Protein AF-0000000076643033 (afdb_homodimer)

Nearest PDB structures (foldseek):
  8wt6-assembly1_D  TM=8.528E-01  e=1.946E-19  Escherichia coli
  8wt9-assembly1_D  TM=8.486E-01  e=3.875E-19  Escherichia coli
  8wt7-assembly1_C  TM=8.448E-01  e=9.045E-19  Escherichia coli
  4db3-assembly1_A  TM=5.879E-01  e=5.369E-02  Vibrio vulnificus
  8wt6-assembly1_D  TM=8.519E-01  e=3.183E-19  Escherichia coli

Secondary structure (DSSP, 8-state):
---SEEEEEEE-SSEEEEEEEETT--EEEEEEEESSHHHHHHHHHHHHHTT--GGGEEEEEE--GGGGHHHHHHHHHTT-EEEEE-HHHHHHHH-------TTHHHHHHHHHHHHTTTT-----PPPHHHHHHHHHHHHHHHHHHHHHHHHHHHHHHHHHTTTS--HHHHHHHHHHHHHHHHHHHHHHHHHHHHHHHHHHHH-HHHHHHTSTT--HHHHHHHHHHTTTTTS-SSHHHHHHHHT-S-----SSS--------S---HHHHHHHHHHHHHHHHH-HHHHHHHHHHHHTT--HHHHHHHHHHHHHHHHHHHHHHTS----HHHHHHHHT-/---SEEEEEEE-SSEEEEEEEETT--EEEEEEEESSHHHHHHHHHHHHHTT--GGGEEEEEE--GGGGHHHHHHHHHTT-EEEEE-HHHHHHHH-------TTHHHHHHHHHHHHTTTT-----PPPHHHHHHHHHHHHHHHHHHHHHHHHHHHHHHHHHTTTS--HHHHHHHHHHHHHHHHHHHHHHHHHHHHHHHHHHHH-HHHHHHTSTT--HHHHHHHHHHTTTTTS-SSHHHHHHHHT-S-----SSS--------S---HHHHHHHHHHHHHHHHH-HHHHHHHHHHHHTT--HHHHHHHHHHHHHHHHHHHHHHTS----HHHHHHHHT-

Sequence (674 aa):
MEASYYVGVDISKQQLDWQVNDAQNTSLTFSQTANTPIGIHKMIRRWKRAKFCLDELVVCFEHTGSYGLLLATILEQSAICYVVVSAAEVQLSLGIRRGKSDPIDARRLAEYLWRFRDRLVPSHLPSKALLELRGWLLWREKLVKMRTALANGLQANTLTSQVAELGEINDQMQSHHDQLTQQLKLVDRKIRRLLRRYNTKEGQYDLLTSIPGIGPIIAGWLLVYTEGFTRFDNAREVACFVGSAPFPKQSGQQRSPNRVSKWRCVRLKTLLLHGVHSAIQYDPELRAYYNRKCAEGKHPQSVRNAVICKLLYRIYAVINRGTPYVNICQYETIKIVMEASYYVGVDISKQQLDWQVNDAQNTSLTFSQTANTPIGIHKMIRRWKRAKFCLDELVVCFEHTGSYGLLLATILEQSAICYVVVSAAEVQLSLGIRRGKSDPIDARRLAEYLWRFRDRLVPSHLPSKALLELRGWLLWREKLVKMRTALANGLQANTLTSQVAELGEINDQMQSHHDQLTQQLKLVDRKIRRLLRRYNTKEGQYDLLTSIPGIGPIIAGWLLVYTEGFTRFDNAREVACFVGSAPFPKQSGQQRSPNRVSKWRCVRLKTLLLHGVHSAIQYDPELRAYYNRKCAEGKHPQSVRNAVICKLLYRIYAVINRGTPYVNICQYETIKIV

Organism: NCBI:txid1194090

InterPro domains:
  IPR002525 Transposase IS110-like, N-terminal [PF01548] (7-156)
  IPR003346 Transposase IS116/IS110/IS902, C-terminal [PF02371] (206-290)
  IPR047650 Transposase IS110-like [NF033542] (6-324)
  IPR047650 Transposase IS110-like [PTHR33055] (3-326)

Structure (mmCIF, N/CA/C/O backbone):
data_AF-0000000076643033-model_v1
#
loop_
_entity.id
_entity.type
_entity.pdbx_description
1 polymer Transposase
#
loop_
_atom_site.group_PDB
_atom_site.id
_atom_site.type_symbol
_atom_site.label_atom_id
_atom_site.label_alt_id
_atom_site.label_comp_id
_atom_site.label_asym_id
_atom_site.label_entity_id
_atom_site.label_seq_id
_atom_site.pdbx_PDB_ins_code
_atom_site.Cartn_x
_atom_site.Cartn_y
_atom_site.Cartn_z
_atom_site.occupancy
_atom_site.B_iso_or_equiv
_atom_site.auth_seq_id
_atom_site.auth_comp_id
_atom_site.auth_asym_id
_atom_site.auth_atom_id
_atom_site.pdbx_PDB_model_num
ATOM 1 N N . MET A 1 1 ? -2.225 -28.891 -28.5 1 70.06 1 MET A N 1
ATOM 2 C CA . MET A 1 1 ? -3.24 -29.578 -27.703 1 70.06 1 MET A CA 1
ATOM 3 C C . MET A 1 1 ? -4.578 -29.609 -28.438 1 70.06 1 MET A C 1
ATOM 5 O O . MET A 1 1 ? -5.23 -28.578 -28.594 1 70.06 1 MET A O 1
ATOM 9 N N . GLU A 1 2 ? -4.844 -30.562 -29.219 1 77.88 2 GLU A N 1
ATOM 10 C CA . GLU A 1 2 ? -6.105 -30.688 -29.938 1 77.88 2 GLU A CA 1
ATOM 11 C C . GLU A 1 2 ? -7.211 -31.234 -29.031 1 77.88 2 GLU A C 1
ATOM 13 O O . GLU A 1 2 ? -7.016 -32.219 -28.328 1 77.88 2 GLU A O 1
ATOM 18 N N . ALA A 1 3 ? -8.234 -30.375 -28.844 1 88.88 3 ALA A N 1
ATOM 19 C CA . ALA A 1 3 ? -9.359 -30.734 -27.984 1 88.88 3 ALA A CA 1
ATOM 20 C C . ALA A 1 3 ? -10.688 -30.453 -28.672 1 88.88 3 ALA A C 1
ATOM 22 O O . ALA A 1 3 ? -10.719 -29.797 -29.719 1 88.88 3 ALA A O 1
ATOM 23 N N . SER A 1 4 ? -11.68 -31.078 -28.156 1 92.75 4 SER A N 1
ATOM 24 C CA . SER A 1 4 ? -13.016 -30.859 -28.703 1 92.75 4 SER A CA 1
ATOM 25 C C . SER A 1 4 ? -13.672 -29.641 -28.062 1 92.75 4 SER A C 1
ATOM 27 O O . SER A 1 4 ? -14.539 -29.016 -28.672 1 92.75 4 SER A O 1
ATOM 29 N N . TYR A 1 5 ? -13.188 -29.359 -26.875 1 95.62 5 TYR A N 1
ATOM 30 C CA . TYR A 1 5 ? -13.789 -28.25 -26.141 1 95.62 5 TYR A CA 1
ATOM 31 C C . TYR A 1 5 ? -12.719 -27.391 -25.484 1 95.62 5 TYR A C 1
ATOM 33 O O . TYR A 1 5 ? -11.789 -27.906 -24.859 1 95.62 5 TYR A O 1
ATOM 41 N N . TYR A 1 6 ? -12.883 -26.109 -25.656 1 96.19 6 TYR A N 1
ATOM 42 C CA . TYR A 1 6 ? -11.977 -25.109 -25.094 1 96.19 6 TYR A CA 1
ATOM 43 C C . TYR A 1 6 ? -12.695 -24.234 -24.078 1 96.19 6 TYR A C 1
ATOM 45 O O . TYR A 1 6 ? -13.617 -23.5 -24.438 1 96.19 6 TYR A O 1
ATOM 53 N N . VAL A 1 7 ? -12.211 -24.297 -22.844 1 96.69 7 VAL A N 1
ATOM 54 C CA . VAL A 1 7 ? -12.906 -23.594 -21.766 1 96.69 7 VAL A CA 1
ATOM 55 C C . VAL A 1 7 ? -12.031 -22.469 -21.234 1 96.69 7 VAL A C 1
ATOM 57 O O . VAL A 1 7 ? -10.875 -22.688 -20.859 1 96.69 7 VAL A O 1
ATOM 60 N N . GLY A 1 8 ? -12.555 -21.297 -21.234 1 95.44 8 GLY A N 1
ATOM 61 C CA . GLY A 1 8 ? -11.938 -20.172 -20.547 1 95.44 8 GLY A CA 1
ATOM 62 C C . GLY A 1 8 ? -12.57 -19.875 -19.203 1 95.44 8 GLY A C 1
ATOM 63 O O . GLY A 1 8 ? -13.797 -19.844 -19.094 1 95.44 8 GLY A O 1
ATOM 64 N N . VAL A 1 9 ? -11.727 -19.703 -18.172 1 95.12 9 VAL A N 1
ATOM 65 C CA . VAL A 1 9 ? -12.25 -19.406 -16.828 1 95.12 9 VAL A CA 1
ATOM 66 C C . VAL A 1 9 ? -11.648 -18.109 -16.312 1 95.12 9 VAL A C 1
ATOM 68 O O . VAL A 1 9 ? -10.422 -17.969 -16.234 1 95.12 9 VAL A O 1
ATOM 71 N N . ASP A 1 10 ? -12.484 -17.203 -15.992 1 91.25 10 ASP A N 1
ATOM 72 C CA . ASP A 1 10 ? -12.086 -16 -15.273 1 91.25 10 ASP A CA 1
ATOM 73 C C . ASP A 1 10 ? -12.281 -16.172 -13.766 1 91.25 10 ASP A C 1
ATOM 75 O O . ASP A 1 10 ? -13.406 -16.359 -13.297 1 91.25 10 ASP A O 1
ATOM 79 N N . ILE A 1 11 ? -11.172 -16.016 -13.039 1 90.44 11 ILE A N 1
ATOM 80 C CA . ILE A 1 11 ? -11.164 -16.406 -11.633 1 90.44 11 ILE A CA 1
ATOM 81 C C . ILE A 1 11 ? -11.258 -15.156 -10.758 1 90.44 11 ILE A C 1
ATOM 83 O O . ILE A 1 11 ? -10.461 -14.227 -10.898 1 90.44 11 ILE A O 1
ATOM 87 N N . SER A 1 12 ? -12.273 -15.125 -9.883 1 86 12 SER A N 1
ATOM 88 C CA . SER A 1 12 ? -12.359 -14.156 -8.797 1 86 12 SER A CA 1
ATOM 89 C C . SER A 1 12 ? -12.375 -14.852 -7.438 1 86 12 SER A C 1
ATOM 91 O O . SER A 1 12 ? -12.406 -16.078 -7.359 1 86 12 SER A O 1
ATOM 93 N N . LYS A 1 13 ? -12.305 -14.078 -6.426 1 82.25 13 LYS A N 1
ATOM 94 C CA . LYS A 1 13 ? -12.258 -14.602 -5.066 1 82.25 13 LYS A CA 1
ATOM 95 C C . LYS A 1 13 ? -13.469 -15.484 -4.777 1 82.25 13 LYS A C 1
ATOM 97 O O . LYS A 1 13 ? -13.336 -16.562 -4.199 1 82.25 13 LYS A O 1
ATOM 102 N N . GLN A 1 14 ? -14.594 -15.094 -5.293 1 86.56 14 GLN A N 1
ATOM 103 C CA . GLN A 1 14 ? -15.812 -15.766 -4.863 1 86.56 14 GLN A CA 1
ATOM 104 C C . GLN A 1 14 ? -16.438 -16.547 -6.012 1 86.56 14 GLN A C 1
ATOM 106 O O . GLN A 1 14 ? -17.266 -17.438 -5.789 1 86.56 14 GLN A O 1
ATOM 111 N N . GLN A 1 15 ? -16.016 -16.172 -7.195 1 91.94 15 GLN A N 1
ATOM 112 C CA . GLN A 1 15 ? -16.75 -16.734 -8.312 1 91.94 15 GLN A CA 1
ATOM 113 C C . GLN A 1 15 ? -15.828 -17.047 -9.484 1 91.94 15 GLN A C 1
ATOM 115 O O . GLN A 1 15 ? -14.797 -16.391 -9.656 1 91.94 15 GLN A O 1
ATOM 120 N N . LEU A 1 16 ? -16.266 -18.047 -10.258 1 94.12 16 LEU A N 1
ATOM 121 C CA . LEU A 1 16 ? -15.633 -18.406 -11.523 1 94.12 16 LEU A CA 1
ATOM 122 C C . LEU A 1 16 ? -16.594 -18.172 -12.688 1 94.12 16 LEU A C 1
ATOM 124 O O . LEU A 1 16 ? -17.703 -18.703 -12.703 1 94.12 16 LEU A O 1
ATOM 128 N N . ASP A 1 17 ? -16.188 -17.328 -13.578 1 94.44 17 ASP A N 1
ATOM 129 C CA . ASP A 1 17 ? -16.891 -17.203 -14.852 1 94.44 17 ASP A CA 1
ATOM 130 C C . ASP A 1 17 ? -16.25 -18.078 -15.93 1 94.44 17 ASP A C 1
ATOM 132 O O . ASP A 1 17 ? -15.047 -17.969 -16.188 1 94.44 17 ASP A O 1
ATOM 136 N N . TRP A 1 18 ? -17.031 -18.969 -16.531 1 95.88 18 TRP A N 1
ATOM 137 C CA . TRP A 1 18 ? -16.406 -19.875 -17.484 1 95.88 18 TRP A CA 1
ATOM 138 C C . TRP A 1 18 ? -17.219 -19.953 -18.781 1 95.88 18 TRP A C 1
ATOM 140 O O . TRP A 1 18 ? -18.438 -19.844 -18.766 1 95.88 18 TRP A O 1
ATOM 150 N N . GLN A 1 19 ? -16.469 -19.984 -19.875 1 95.94 19 GLN A N 1
ATOM 151 C CA . GLN A 1 19 ? -16.984 -20.109 -21.25 1 95.94 19 GLN A CA 1
ATOM 152 C C . GLN A 1 19 ? -16.469 -21.375 -21.922 1 95.94 19 GLN A C 1
ATOM 154 O O . GLN A 1 19 ? -15.289 -21.719 -21.797 1 95.94 19 GLN A O 1
ATOM 159 N N . VAL A 1 20 ? -17.406 -22.141 -22.609 1 96.06 20 VAL A N 1
ATOM 160 C CA . VAL A 1 20 ? -17.016 -23.312 -23.359 1 96.06 20 VAL A CA 1
ATOM 161 C C . VAL A 1 20 ? -17.203 -23.062 -24.859 1 96.06 20 VAL A C 1
ATOM 163 O O . VAL A 1 20 ? -18.281 -22.672 -25.312 1 96.06 20 VAL A O 1
ATOM 166 N N . ASN A 1 21 ? -16.156 -23.25 -25.531 1 95.69 21 ASN A N 1
ATOM 167 C CA . ASN A 1 21 ? -16.188 -23.219 -26.984 1 95.69 21 ASN A CA 1
ATOM 168 C C . ASN A 1 21 ? -15.93 -24.594 -27.594 1 95.69 21 ASN A C 1
ATOM 170 O O . ASN A 1 21 ? -15.25 -25.422 -26.984 1 95.69 21 ASN A O 1
ATOM 174 N N . ASP A 1 22 ? -16.469 -24.797 -28.797 1 94.88 22 ASP A N 1
ATOM 175 C CA . ASP A 1 22 ? -16.219 -26.062 -29.469 1 94.88 22 ASP A CA 1
ATOM 176 C C . ASP A 1 22 ? -14.969 -26 -30.328 1 94.88 22 ASP A C 1
ATOM 178 O O . ASP A 1 22 ? -14.203 -25.031 -30.25 1 94.88 22 ASP A O 1
ATOM 182 N N . ALA A 1 23 ? -14.703 -27.047 -31.062 1 93.81 23 ALA A N 1
ATOM 183 C CA . ALA A 1 23 ? -13.484 -27.203 -31.859 1 93.81 23 ALA A CA 1
ATOM 184 C C . ALA A 1 23 ? -13.414 -26.156 -32.969 1 93.81 23 ALA A C 1
ATOM 186 O O . ALA A 1 23 ? -12.344 -25.875 -33.5 1 93.81 23 ALA A O 1
ATOM 187 N N . GLN A 1 24 ? -14.562 -25.578 -33.312 1 93.81 24 GLN A N 1
ATOM 188 C CA . GLN A 1 24 ? -14.609 -24.531 -34.344 1 93.81 24 GLN A CA 1
ATOM 189 C C . GLN A 1 24 ? -14.648 -23.141 -33.688 1 93.81 24 GLN A C 1
ATOM 191 O O . GLN A 1 24 ? -14.844 -22.141 -34.375 1 93.81 24 GLN A O 1
ATOM 196 N N . ASN A 1 25 ? -14.508 -23.094 -32.375 1 93.12 25 ASN A N 1
ATOM 197 C CA . ASN A 1 25 ? -14.492 -21.875 -31.594 1 93.12 25 ASN A CA 1
ATOM 198 C C . ASN A 1 25 ? -15.883 -21.25 -31.5 1 93.12 25 ASN A C 1
ATOM 200 O O . ASN A 1 25 ? -16.016 -20.047 -31.328 1 93.12 25 ASN A O 1
ATOM 204 N N . THR A 1 26 ? -16.875 -22.031 -31.688 1 94.5 26 THR A N 1
ATOM 205 C CA . THR A 1 26 ? -18.25 -21.562 -31.484 1 94.5 26 THR A CA 1
ATOM 206 C C . THR A 1 26 ? -18.609 -21.594 -30.016 1 94.5 26 THR A C 1
ATOM 208 O O . THR A 1 26 ? -18.359 -22.594 -29.328 1 94.5 26 THR A O 1
ATOM 211 N N . SER A 1 27 ? -19.188 -20.531 -29.609 1 93.25 27 SER A N 1
ATOM 212 C CA . SER A 1 27 ? -19.594 -20.438 -28.203 1 93.25 27 SER A CA 1
ATOM 213 C C . SER A 1 27 ? -20.734 -21.406 -27.891 1 93.25 27 SER A C 1
ATOM 215 O O . SER A 1 27 ? -21.797 -21.328 -28.531 1 93.25 27 SER A O 1
ATOM 217 N N . LEU A 1 28 ? -20.562 -22.266 -26.953 1 92.31 28 LEU A N 1
ATOM 218 C CA . LEU A 1 28 ? -21.578 -23.25 -26.609 1 92.31 28 LEU A CA 1
ATOM 219 C C . LEU A 1 28 ? -22.344 -22.812 -25.359 1 92.31 28 LEU A C 1
ATOM 221 O O . LEU A 1 28 ? -23.578 -22.859 -25.344 1 92.31 28 LEU A O 1
ATOM 225 N N . THR A 1 29 ? -21.578 -22.469 -24.328 1 92.06 29 THR A N 1
ATOM 226 C CA . THR A 1 29 ? -22.25 -22.125 -23.078 1 92.06 29 THR A CA 1
ATOM 227 C C . THR A 1 29 ? -21.391 -21.188 -22.234 1 92.06 29 THR A C 1
ATOM 229 O O . THR A 1 29 ? -20.156 -21.219 -22.328 1 92.06 29 THR A O 1
ATOM 232 N N . PHE A 1 30 ? -22.078 -20.344 -21.578 1 92.88 30 PHE A N 1
ATOM 233 C CA . PHE A 1 30 ? -21.484 -19.438 -20.578 1 92.88 30 PHE A CA 1
ATOM 234 C C . PHE A 1 30 ? -22.219 -19.562 -19.25 1 92.88 30 PHE A C 1
ATOM 236 O O . PHE A 1 30 ? -23.438 -19.656 -19.203 1 92.88 30 PHE A O 1
ATOM 243 N N . SER A 1 31 ? -21.406 -19.672 -18.172 1 94.19 31 SER A N 1
ATOM 244 C CA . SER A 1 31 ? -22.031 -19.766 -16.859 1 94.19 31 SER A CA 1
ATOM 245 C C . SER A 1 31 ? -21.078 -19.297 -15.758 1 94.19 31 SER A C 1
ATOM 247 O O . SER A 1 31 ? -19.938 -18.922 -16.031 1 94.19 31 SER A O 1
ATOM 249 N N . GLN A 1 32 ? -21.641 -19.234 -14.586 1 95.06 32 GLN A N 1
ATOM 250 C CA . GLN A 1 32 ? -20.906 -18.828 -13.391 1 95.06 32 GLN A CA 1
ATOM 251 C C . GLN A 1 32 ? -21.062 -19.859 -12.281 1 95.06 32 GLN A C 1
ATOM 253 O O . GLN A 1 32 ? -22.094 -20.516 -12.164 1 95.06 32 GLN A O 1
ATOM 258 N N . THR A 1 33 ? -20.016 -20.078 -11.586 1 95.31 33 THR A N 1
ATOM 259 C CA . THR A 1 33 ? -20.047 -20.969 -10.43 1 95.31 33 THR A CA 1
ATOM 260 C C . THR A 1 33 ? -19.25 -20.375 -9.266 1 95.31 33 THR A C 1
ATOM 262 O O . THR A 1 33 ? -18.391 -19.531 -9.469 1 95.31 33 THR A O 1
ATOM 265 N N . ALA A 1 34 ? -19.609 -20.859 -8.039 1 93.94 34 ALA A N 1
ATOM 266 C CA . ALA A 1 34 ? -18.875 -20.406 -6.855 1 93.94 34 ALA A CA 1
ATOM 267 C C . ALA A 1 34 ? -17.453 -20.953 -6.848 1 93.94 34 ALA A C 1
ATOM 269 O O . ALA A 1 34 ? -17.219 -22.109 -7.211 1 93.94 34 ALA A O 1
ATOM 270 N N . ASN A 1 35 ? -16.484 -20.172 -6.48 1 91.25 35 ASN A N 1
ATOM 271 C CA . ASN A 1 35 ? -15.102 -20.609 -6.336 1 91.25 35 ASN A CA 1
ATOM 272 C C . ASN A 1 35 ? -14.875 -21.359 -5.023 1 91.25 35 ASN A C 1
ATOM 274 O O . ASN A 1 35 ? -14.148 -20.891 -4.152 1 91.25 35 ASN A O 1
ATOM 278 N N . THR A 1 36 ? -15.508 -22.438 -4.918 1 89.56 36 THR A N 1
ATOM 279 C CA . THR A 1 36 ? -15.453 -23.406 -3.818 1 89.56 36 THR A CA 1
ATOM 280 C C . THR A 1 36 ? -15.375 -24.828 -4.352 1 89.56 36 THR A C 1
ATOM 282 O O . THR A 1 36 ? -15.656 -25.078 -5.527 1 89.56 36 THR A O 1
ATOM 285 N N . PRO A 1 37 ? -14.914 -25.734 -3.467 1 89.94 37 PRO A N 1
ATOM 286 C CA . PRO A 1 37 ? -14.875 -27.125 -3.945 1 89.94 37 PRO A CA 1
ATOM 287 C C . PRO A 1 37 ? -16.219 -27.609 -4.488 1 89.94 37 PRO A C 1
ATOM 289 O O . PRO A 1 37 ? -16.266 -28.203 -5.566 1 89.94 37 PRO A O 1
ATOM 292 N N . ILE A 1 38 ? -17.219 -27.234 -3.791 1 92.88 38 ILE A N 1
ATOM 293 C CA . ILE A 1 38 ? -18.562 -27.641 -4.199 1 92.88 38 ILE A CA 1
ATOM 294 C C . ILE A 1 38 ? -18.922 -26.984 -5.531 1 92.88 38 ILE A C 1
ATOM 296 O O . ILE A 1 38 ? -19.438 -27.641 -6.434 1 92.88 38 ILE A O 1
ATOM 300 N N . GLY A 1 39 ? -18.594 -25.766 -5.598 1 94.56 39 GLY A N 1
ATOM 301 C CA . GLY A 1 39 ? -18.891 -25.047 -6.82 1 94.56 39 GLY A CA 1
ATOM 302 C C . GLY A 1 39 ? -18.141 -25.562 -8.031 1 94.56 39 GLY A C 1
ATOM 303 O O . GLY A 1 39 ? -18.719 -25.703 -9.109 1 94.56 39 GLY A O 1
ATOM 304 N N . ILE A 1 40 ? -16.953 -25.906 -7.906 1 94.94 40 ILE A N 1
ATOM 305 C CA . ILE A 1 40 ? -16.109 -26.375 -9.008 1 94.94 40 ILE A CA 1
ATOM 306 C C . ILE A 1 40 ? -16.562 -27.766 -9.438 1 94.94 40 ILE A C 1
ATOM 308 O O . ILE A 1 40 ? -16.641 -28.062 -10.633 1 94.94 40 ILE A O 1
ATOM 312 N N . HIS A 1 41 ? -16.875 -28.578 -8.477 1 95.31 41 HIS A N 1
ATOM 313 C CA . HIS A 1 41 ? -17.406 -29.891 -8.812 1 95.31 41 HIS A CA 1
ATOM 314 C C . HIS A 1 41 ? -18.734 -29.781 -9.555 1 95.31 41 HIS A C 1
ATOM 316 O O . HIS A 1 41 ? -19.016 -30.578 -10.453 1 95.31 41 HIS A O 1
ATOM 322 N N . LYS A 1 42 ? -19.484 -28.797 -9.133 1 95.81 42 LYS A N 1
ATOM 323 C CA . LYS A 1 42 ? -20.734 -28.547 -9.844 1 95.81 42 LYS A CA 1
ATOM 324 C C . LYS A 1 42 ? -20.484 -28.141 -11.289 1 95.81 42 LYS A C 1
ATOM 326 O O . LYS A 1 42 ? -21.203 -28.578 -12.195 1 95.81 42 LYS A O 1
ATOM 331 N N . MET A 1 43 ? -19.547 -27.344 -11.484 1 96.19 43 MET A N 1
ATOM 332 C CA . MET A 1 43 ? -19.156 -26.922 -12.82 1 96.19 43 MET A CA 1
ATOM 333 C C . MET A 1 43 ? -18.766 -28.125 -13.68 1 96.19 43 MET A C 1
ATOM 335 O O . MET A 1 43 ? -19.234 -28.266 -14.812 1 96.19 43 MET A O 1
ATOM 339 N N . ILE A 1 44 ? -18 -29.031 -13.164 1 95.88 44 ILE A N 1
ATOM 340 C CA . ILE A 1 44 ? -17.531 -30.203 -13.883 1 95.88 44 ILE A CA 1
ATOM 341 C C . ILE A 1 44 ? -18.719 -31.125 -14.164 1 95.88 44 ILE A C 1
ATOM 343 O O . ILE A 1 44 ? -18.812 -31.703 -15.258 1 95.88 44 ILE A O 1
ATOM 347 N N . ARG A 1 45 ? -19.609 -31.203 -13.203 1 95.31 45 ARG A N 1
ATOM 348 C CA . ARG A 1 45 ? -20.797 -32.031 -13.398 1 95.31 45 ARG A CA 1
ATOM 349 C C . ARG A 1 45 ? -21.656 -31.469 -14.539 1 95.31 45 ARG A C 1
ATOM 351 O O . ARG A 1 45 ? -22.25 -32.25 -15.297 1 95.31 45 ARG A O 1
ATOM 358 N N . ARG A 1 46 ? -21.688 -30.219 -14.594 1 95.19 46 ARG A N 1
ATOM 359 C CA . ARG A 1 46 ? -22.438 -29.578 -15.664 1 95.19 46 ARG A CA 1
ATOM 360 C C . ARG A 1 46 ? -21.828 -29.906 -17.031 1 95.19 46 ARG A C 1
ATOM 362 O O . ARG A 1 46 ? -22.562 -30.109 -18 1 95.19 46 ARG A O 1
ATOM 369 N N . TRP A 1 47 ? -20.578 -29.969 -17.078 1 94.69 47 TRP A N 1
ATOM 370 C CA . TRP A 1 47 ? -19.906 -30.344 -18.328 1 94.69 47 TRP A CA 1
ATOM 371 C C . TRP A 1 47 ? -20.203 -31.781 -18.703 1 94.69 47 TRP A C 1
ATOM 373 O O . TRP A 1 47 ? -20.484 -32.094 -19.859 1 94.69 47 TRP A O 1
ATOM 383 N N . LYS A 1 48 ? -20.234 -32.625 -17.719 1 93.5 48 LYS A N 1
ATOM 384 C CA . LYS A 1 48 ? -20.562 -34.031 -17.953 1 93.5 48 LYS A CA 1
ATOM 385 C C . LYS A 1 48 ? -22 -34.188 -18.453 1 93.5 48 LYS A C 1
ATOM 387 O O . LYS A 1 48 ? -22.266 -34.938 -19.375 1 93.5 48 LYS A O 1
ATOM 392 N N . ARG A 1 49 ? -22.844 -33.438 -17.844 1 92.94 49 ARG A N 1
ATOM 393 C CA . ARG A 1 49 ? -24.266 -33.5 -18.203 1 92.94 49 ARG A CA 1
ATOM 394 C C . ARG A 1 49 ? -24.484 -33 -19.641 1 92.94 49 ARG A C 1
ATOM 396 O O . ARG A 1 49 ? -25.359 -33.5 -20.344 1 92.94 49 ARG A O 1
ATOM 403 N N . ALA A 1 50 ? -23.703 -32.062 -20.016 1 93.06 50 ALA A N 1
ATOM 404 C CA . ALA A 1 50 ? -23.797 -31.531 -21.375 1 93.06 50 ALA A CA 1
ATOM 405 C C . ALA A 1 50 ? -23.109 -32.438 -22.375 1 93.06 50 ALA A C 1
ATOM 407 O O . ALA A 1 50 ? -23 -32.125 -23.547 1 93.06 50 ALA A O 1
ATOM 408 N N . LYS A 1 51 ? -22.516 -33.562 -21.875 1 91.31 51 LYS A N 1
ATOM 409 C CA . LYS A 1 51 ? -21.906 -34.625 -22.672 1 91.31 51 LYS A CA 1
ATOM 410 C C . LYS A 1 51 ? -20.562 -34.188 -23.266 1 91.31 51 LYS A C 1
ATOM 412 O O . LYS A 1 51 ? -20.219 -34.562 -24.391 1 91.31 51 LYS A O 1
ATOM 417 N N . PHE A 1 52 ? -19.984 -33.25 -22.562 1 90.94 52 PHE A N 1
ATOM 418 C CA . PHE A 1 52 ? -18.609 -32.938 -22.922 1 90.94 52 PHE A CA 1
ATOM 419 C C . PHE A 1 52 ? -17.656 -34 -22.422 1 90.94 52 PHE A C 1
ATOM 421 O O . PHE A 1 52 ? -17.641 -34.344 -21.234 1 90.94 52 PHE A O 1
ATOM 428 N N . CYS A 1 53 ? -16.938 -34.625 -23.297 1 90.44 53 CYS A N 1
ATOM 429 C CA . CYS A 1 53 ? -15.914 -35.562 -22.859 1 90.44 53 CYS A CA 1
ATOM 430 C C . CYS A 1 53 ? -14.805 -34.844 -22.094 1 90.44 53 CYS A C 1
ATOM 432 O O . CYS A 1 53 ? -14.086 -34.031 -22.656 1 90.44 53 CYS A O 1
ATOM 434 N N . LEU A 1 54 ? -14.578 -35.188 -20.875 1 91.69 54 LEU A N 1
ATOM 435 C CA . LEU A 1 54 ? -13.633 -34.5 -20.016 1 91.69 54 LEU A CA 1
ATOM 436 C C . LEU A 1 54 ? -12.203 -34.656 -20.531 1 91.69 54 LEU A C 1
ATOM 438 O O . LEU A 1 54 ? -11.375 -33.75 -20.344 1 91.69 54 LEU A O 1
ATOM 442 N N . ASP A 1 55 ? -12.023 -35.75 -21.234 1 91.19 55 ASP A N 1
ATOM 443 C CA . ASP A 1 55 ? -10.695 -36 -21.766 1 91.19 55 ASP A CA 1
ATOM 444 C C . ASP A 1 55 ? -10.398 -35.156 -22.984 1 91.19 55 ASP A C 1
ATOM 446 O O . ASP A 1 55 ? -9.242 -35 -23.391 1 91.19 55 ASP A O 1
ATOM 450 N N . GLU A 1 56 ? -11.445 -34.562 -23.5 1 93.5 56 GLU A N 1
ATOM 451 C CA . GLU A 1 56 ? -11.297 -33.719 -24.688 1 93.5 56 GLU A CA 1
ATOM 452 C C . GLU A 1 56 ? -11.508 -32.25 -24.359 1 93.5 56 GLU A C 1
ATOM 454 O O . GLU A 1 56 ? -11.773 -31.438 -25.25 1 93.5 56 GLU A O 1
ATOM 459 N N . LEU A 1 57 ? -11.422 -31.984 -23.078 1 94.38 57 LEU A N 1
ATOM 460 C CA . LEU A 1 57 ? -11.586 -30.625 -22.594 1 94.38 57 LEU A CA 1
ATOM 461 C C . LEU A 1 57 ? -10.25 -30.031 -22.156 1 94.38 57 LEU A C 1
ATOM 463 O O . LEU A 1 57 ? -9.453 -30.719 -21.5 1 94.38 57 LEU A O 1
ATOM 467 N N . VAL A 1 58 ? -10.039 -28.781 -22.531 1 95.94 58 VAL A N 1
ATOM 468 C CA . VAL A 1 58 ? -8.891 -28.047 -22.016 1 95.94 58 VAL A CA 1
ATOM 469 C C . VAL A 1 58 ? -9.359 -26.734 -21.391 1 95.94 58 VAL A C 1
ATOM 471 O O . VAL A 1 58 ? -10.148 -26 -22 1 95.94 58 VAL A O 1
ATOM 474 N N . VAL A 1 59 ? -8.898 -26.516 -20.203 1 96.31 59 VAL A N 1
ATOM 475 C CA . VAL A 1 59 ? -9.312 -25.344 -19.453 1 96.31 59 VAL A CA 1
ATOM 476 C C . VAL A 1 59 ? -8.156 -24.344 -19.375 1 96.31 59 VAL A C 1
ATOM 478 O O . VAL A 1 59 ? -7.004 -24.734 -19.188 1 96.31 59 VAL A O 1
ATOM 481 N N . CYS A 1 60 ? -8.508 -23.078 -19.578 1 93.81 60 CYS A N 1
ATOM 482 C CA . CYS A 1 60 ? -7.5 -22.031 -19.5 1 93.81 60 CYS A CA 1
ATOM 483 C C . CYS A 1 60 ? -7.914 -20.953 -18.5 1 93.81 60 CYS A C 1
ATOM 485 O O . CYS A 1 60 ? -9.07 -20.547 -18.469 1 93.81 60 CYS A O 1
ATOM 487 N N . PHE A 1 61 ? -7 -20.578 -17.609 1 91.06 61 PHE A N 1
ATOM 488 C CA . PHE A 1 61 ? -7.258 -19.453 -16.719 1 91.06 61 PHE A CA 1
ATOM 489 C C . PHE A 1 61 ? -5.965 -18.703 -16.406 1 91.06 61 PHE A C 1
ATOM 491 O O . PHE A 1 61 ? -4.871 -19.234 -16.625 1 91.06 61 PHE A O 1
ATOM 498 N N . GLU A 1 62 ? -6.184 -17.484 -15.945 1 83.31 62 GLU A N 1
ATOM 499 C CA . GLU A 1 62 ? -5.043 -16.609 -15.68 1 83.31 62 GLU A CA 1
ATOM 500 C C . GLU A 1 62 ? -4.441 -16.891 -14.305 1 83.31 62 GLU A C 1
ATOM 502 O O . GLU A 1 62 ? -5.145 -17.328 -13.391 1 83.31 62 GLU A O 1
ATOM 507 N N . HIS A 1 63 ? -3.195 -16.625 -14.352 1 74.31 63 HIS A N 1
ATOM 508 C CA . HIS A 1 63 ? -2.516 -16.719 -13.062 1 74.31 63 HIS A CA 1
ATOM 509 C C . HIS A 1 63 ? -3.021 -15.664 -12.094 1 74.31 63 HIS A C 1
ATOM 511 O O . HIS A 1 63 ? -2.805 -14.469 -12.312 1 74.31 63 HIS A O 1
ATOM 517 N N . THR A 1 64 ? -3.885 -15.969 -11.25 1 63.97 64 THR A N 1
ATOM 518 C CA . THR A 1 64 ? -4.457 -15.016 -10.305 1 63.97 64 THR A CA 1
ATOM 519 C C . THR A 1 64 ? -3.973 -15.297 -8.891 1 63.97 64 THR A C 1
ATOM 521 O O . THR A 1 64 ? -4.699 -15.062 -7.922 1 63.97 64 THR A O 1
ATOM 524 N N . GLY A 1 65 ? -2.834 -15.789 -8.773 1 66.44 65 GLY A N 1
ATOM 525 C CA . GLY A 1 65 ? -2.32 -16.031 -7.438 1 66.44 65 GLY A CA 1
ATOM 526 C C . GLY A 1 65 ? -2.975 -17.219 -6.754 1 66.44 65 GLY A C 1
ATOM 527 O O . GLY A 1 65 ? -3.051 -18.312 -7.324 1 66.44 65 GLY A O 1
ATOM 528 N N . SER A 1 66 ? -3.578 -17.031 -5.473 1 72.31 66 SER A N 1
ATOM 529 C CA . SER A 1 66 ? -4.074 -18.094 -4.617 1 72.31 66 SER A CA 1
ATOM 530 C C . SER A 1 66 ? -5.465 -18.562 -5.051 1 72.31 66 SER A C 1
ATOM 532 O O . SER A 1 66 ? -5.871 -19.688 -4.766 1 72.31 66 SER A O 1
ATOM 534 N N . TYR A 1 67 ? -6.117 -17.859 -5.891 1 77.25 67 TYR A N 1
ATOM 535 C CA . TYR A 1 67 ? -7.52 -18.141 -6.172 1 77.25 67 TYR A CA 1
ATOM 536 C C . TYR A 1 67 ? -7.645 -19.234 -7.238 1 77.25 67 TYR A C 1
ATOM 538 O O . TYR A 1 67 ? -8.688 -19.875 -7.352 1 77.25 67 TYR A O 1
ATOM 546 N N . GLY A 1 68 ? -6.566 -19.422 -7.984 1 85.06 68 GLY A N 1
ATOM 547 C CA . GLY A 1 68 ? -6.625 -20.391 -9.062 1 85.06 68 GLY A CA 1
ATOM 548 C C . GLY A 1 68 ? -6.113 -21.766 -8.656 1 85.06 68 GLY A C 1
ATOM 549 O O . GLY A 1 68 ? -6.324 -22.75 -9.367 1 85.06 68 GLY A O 1
ATOM 550 N N . LEU A 1 69 ? -5.527 -21.812 -7.547 1 83.38 69 LEU A N 1
ATOM 551 C CA . LEU A 1 69 ? -4.902 -23.062 -7.109 1 83.38 69 LEU A CA 1
ATOM 552 C C . LEU A 1 69 ? -5.953 -24.125 -6.836 1 83.38 69 LEU A C 1
ATOM 554 O O . LEU A 1 69 ? -5.75 -25.297 -7.168 1 83.38 69 LEU A O 1
ATOM 558 N N . LEU A 1 70 ? -7.043 -23.719 -6.258 1 86.38 70 LEU A N 1
ATOM 559 C CA . LEU A 1 70 ? -8.117 -24.656 -5.984 1 86.38 70 LEU A CA 1
ATOM 560 C C . LEU A 1 70 ? -8.672 -25.25 -7.281 1 86.38 70 LEU A C 1
ATOM 562 O O . LEU A 1 70 ? -8.859 -26.453 -7.387 1 86.38 70 LEU A O 1
ATOM 566 N N . LEU A 1 71 ? -8.859 -24.406 -8.203 1 91.56 71 LEU A N 1
ATOM 567 C CA . LEU A 1 71 ? -9.344 -24.844 -9.5 1 91.56 71 LEU A CA 1
ATOM 568 C C . LEU A 1 71 ? -8.359 -25.812 -10.148 1 91.56 71 LEU A C 1
ATOM 570 O O . LEU A 1 71 ? -8.742 -26.891 -10.602 1 91.56 71 LEU A O 1
ATOM 574 N N . ALA A 1 72 ? -7.133 -25.5 -10.117 1 90.12 72 ALA A N 1
ATOM 575 C CA . ALA A 1 72 ? -6.09 -26.344 -10.695 1 90.12 72 ALA A CA 1
ATOM 576 C C . ALA A 1 72 ? -6.066 -27.719 -10.023 1 90.12 72 ALA A C 1
ATOM 578 O O . ALA A 1 72 ? -5.957 -28.734 -10.703 1 90.12 72 ALA A O 1
ATOM 579 N N . THR A 1 73 ? -6.191 -27.688 -8.773 1 87.94 73 THR A N 1
ATOM 580 C CA . THR A 1 73 ? -6.148 -28.922 -8 1 87.94 73 THR A CA 1
ATOM 581 C C . THR A 1 73 ? -7.312 -29.844 -8.375 1 87.94 73 THR A C 1
ATOM 583 O O . THR A 1 73 ? -7.113 -31.031 -8.641 1 87.94 73 THR A O 1
ATOM 586 N N . ILE A 1 74 ? -8.461 -29.281 -8.422 1 90.94 74 ILE A N 1
ATOM 587 C CA . ILE A 1 74 ? -9.648 -30.078 -8.703 1 90.94 74 ILE A CA 1
ATOM 588 C C . ILE A 1 74 ? -9.617 -30.547 -10.156 1 90.94 74 ILE A C 1
ATOM 590 O O . ILE A 1 74 ? -10 -31.688 -10.445 1 90.94 74 ILE A O 1
ATOM 594 N N . LEU A 1 75 ? -9.133 -29.75 -11.023 1 94.31 75 LEU A N 1
ATOM 595 C CA . LEU A 1 75 ? -9 -30.156 -12.414 1 94.31 75 LEU A CA 1
ATOM 596 C C . LEU A 1 75 ? -8.016 -31.312 -12.547 1 94.31 75 LEU A C 1
ATOM 598 O O . LEU A 1 75 ? -8.281 -32.281 -13.273 1 94.31 75 LEU A O 1
ATOM 602 N N . GLU A 1 76 ? -6.945 -31.219 -11.859 1 90.25 76 GLU A N 1
ATOM 603 C CA . GLU A 1 76 ? -5.949 -32.281 -11.898 1 90.25 76 GLU A CA 1
ATOM 604 C C . GLU A 1 76 ? -6.504 -33.594 -11.312 1 90.25 76 GLU A C 1
ATOM 606 O O . GLU A 1 76 ? -6.293 -34.656 -11.875 1 90.25 76 GLU A O 1
ATOM 611 N N . GLN A 1 77 ? -7.195 -33.469 -10.25 1 89.56 77 GLN A N 1
ATOM 612 C CA . GLN A 1 77 ? -7.812 -34.625 -9.617 1 89.56 77 GLN A CA 1
ATOM 613 C C . GLN A 1 77 ? -8.852 -35.25 -10.531 1 89.56 77 GLN A C 1
ATOM 615 O O . GLN A 1 77 ? -9.094 -36.469 -10.461 1 89.56 77 GLN A O 1
ATOM 620 N N . SER A 1 78 ? -9.406 -34.438 -11.336 1 93.31 78 SER A N 1
ATOM 621 C CA . SER A 1 78 ? -10.43 -34.906 -12.258 1 93.31 78 SER A CA 1
ATOM 622 C C . SER A 1 78 ? -9.828 -35.281 -13.609 1 93.31 78 SER A C 1
ATOM 624 O O . SER A 1 78 ? -10.555 -35.531 -14.57 1 93.31 78 SER A O 1
ATOM 626 N N . ALA A 1 79 ? -8.547 -35.188 -13.703 1 93.38 79 ALA A N 1
ATOM 627 C CA . ALA A 1 79 ? -7.793 -35.531 -14.906 1 93.38 79 ALA A CA 1
ATOM 628 C C . ALA A 1 79 ? -8.195 -34.656 -16.078 1 93.38 79 ALA A C 1
ATOM 630 O O . ALA A 1 79 ? -8.336 -35.156 -17.203 1 93.38 79 ALA A O 1
ATOM 631 N N . ILE A 1 80 ? -8.547 -33.469 -15.805 1 95.25 80 ILE A N 1
ATOM 632 C CA . ILE A 1 80 ? -8.875 -32.5 -16.844 1 95.25 80 ILE A CA 1
ATOM 633 C C . ILE A 1 80 ? -7.648 -31.656 -17.156 1 95.25 80 ILE A C 1
ATOM 635 O O . ILE A 1 80 ? -7.02 -31.109 -16.234 1 95.25 80 ILE A O 1
ATOM 639 N N . CYS A 1 81 ? -7.383 -31.547 -18.391 1 94.75 81 CYS A N 1
ATOM 640 C CA . CYS A 1 81 ? -6.234 -30.75 -18.828 1 94.75 81 CYS A CA 1
ATOM 641 C C . CYS A 1 81 ? -6.496 -29.266 -18.641 1 94.75 81 CYS A C 1
ATOM 643 O O . CYS A 1 81 ? -7.598 -28.781 -18.906 1 94.75 81 CYS A O 1
ATOM 645 N N . TYR A 1 82 ? -5.461 -28.562 -18.109 1 94.38 82 TYR A N 1
ATOM 646 C CA . TYR A 1 82 ? -5.609 -27.125 -17.969 1 94.38 82 TYR A CA 1
ATOM 647 C C . TYR A 1 82 ? -4.297 -26.406 -18.25 1 94.38 82 TYR A C 1
ATOM 649 O O . TYR A 1 82 ? -3.229 -27.031 -18.266 1 94.38 82 TYR A O 1
ATOM 657 N N . VAL A 1 83 ? -4.465 -25.078 -18.594 1 90.38 83 VAL A N 1
ATOM 658 C CA . VAL A 1 83 ? -3.332 -24.219 -18.875 1 90.38 83 VAL A CA 1
ATOM 659 C C . VAL A 1 83 ? -3.492 -22.891 -18.109 1 90.38 83 VAL A C 1
ATOM 661 O O . VAL A 1 83 ? -4.566 -22.297 -18.125 1 90.38 83 VAL A O 1
ATOM 664 N N . VAL A 1 84 ? -2.414 -22.594 -17.422 1 87 84 VAL A N 1
ATOM 665 C CA . VAL A 1 84 ? -2.396 -21.312 -16.719 1 87 84 VAL A CA 1
ATOM 666 C C . VAL A 1 84 ? -1.569 -20.297 -17.5 1 87 84 VAL A C 1
ATOM 668 O O . VAL A 1 84 ? -0.418 -20.562 -17.844 1 87 84 VAL A O 1
ATOM 671 N N . VAL A 1 85 ? -2.234 -19.172 -17.781 1 80.19 85 VAL A N 1
ATOM 672 C CA . VAL A 1 85 ? -1.553 -18.188 -18.625 1 80.19 85 VAL A CA 1
ATOM 673 C C . VAL A 1 85 ? -1.439 -16.859 -17.891 1 80.19 85 VAL A C 1
ATOM 675 O O . VAL A 1 85 ? -2.178 -16.609 -16.938 1 80.19 85 VAL A O 1
ATOM 678 N N . SER A 1 86 ? -0.428 -16.078 -18.297 1 72.94 86 SER A N 1
ATOM 679 C CA . SER A 1 86 ? -0.293 -14.734 -17.719 1 72.94 86 SER A CA 1
ATOM 680 C C . SER A 1 86 ? -1.257 -13.758 -18.391 1 72.94 86 SER A C 1
ATOM 682 O O . SER A 1 86 ? -1.542 -13.867 -19.578 1 72.94 86 SER A O 1
ATOM 684 N N . ALA A 1 87 ? -1.763 -12.852 -17.578 1 68.38 87 ALA A N 1
ATOM 685 C CA . ALA A 1 87 ? -2.672 -11.844 -18.109 1 68.38 87 ALA A CA 1
ATOM 686 C C . ALA A 1 87 ? -2.02 -11.07 -19.25 1 68.38 87 ALA A C 1
ATOM 688 O O . ALA A 1 87 ? -2.672 -10.758 -20.25 1 68.38 87 ALA A O 1
ATOM 689 N N . ALA A 1 88 ? -0.779 -10.781 -19.141 1 63.38 88 ALA A N 1
ATOM 690 C CA . ALA A 1 88 ? -0.045 -10.023 -20.141 1 63.38 88 ALA A CA 1
ATOM 691 C C . ALA A 1 88 ? -0.018 -10.766 -21.484 1 63.38 88 ALA A C 1
ATOM 693 O O . ALA A 1 88 ? -0.178 -10.148 -22.531 1 63.38 88 ALA A O 1
ATOM 694 N N . GLU A 1 89 ? 0.158 -12.023 -21.453 1 65.5 89 GLU A N 1
ATOM 695 C CA . GLU A 1 89 ? 0.218 -12.844 -22.656 1 65.5 89 GLU A CA 1
ATOM 696 C C . GLU A 1 89 ? -1.117 -12.836 -23.391 1 65.5 89 GLU A C 1
ATOM 698 O O . GLU A 1 89 ? -1.152 -12.742 -24.625 1 65.5 89 GLU A O 1
ATOM 703 N N . VAL A 1 90 ? -2.135 -12.891 -22.641 1 68.69 90 VAL A N 1
ATOM 704 C CA . VAL A 1 90 ? -3.469 -12.938 -23.234 1 68.69 90 VAL A CA 1
ATOM 705 C C . VAL A 1 90 ? -3.789 -11.602 -23.891 1 68.69 90 VAL A C 1
ATOM 707 O O . VAL A 1 90 ? -4.305 -11.562 -25.016 1 68.69 90 VAL A O 1
ATOM 710 N N . GLN A 1 91 ? -3.455 -10.57 -23.156 1 65.94 91 GLN A N 1
ATOM 711 C CA . GLN A 1 91 ? -3.744 -9.234 -23.656 1 65.94 91 GLN A CA 1
ATOM 712 C C . GLN A 1 91 ? -2.934 -8.938 -24.922 1 65.94 91 GLN A C 1
ATOM 714 O O . GLN A 1 91 ? -3.453 -8.352 -25.875 1 65.94 91 GLN A O 1
ATOM 719 N N . LEU A 1 92 ? -1.736 -9.297 -24.922 1 57.47 92 LEU A N 1
ATOM 720 C CA . LEU A 1 92 ? -0.844 -9.031 -26.047 1 57.47 92 LEU A CA 1
ATOM 721 C C . LEU A 1 92 ? -1.229 -9.875 -27.25 1 57.47 92 LEU A C 1
ATOM 723 O O . LEU A 1 92 ? -1.062 -9.445 -28.391 1 57.47 92 LEU A O 1
ATOM 727 N N . SER A 1 93 ? -1.645 -10.984 -27 1 63.44 93 SER A N 1
ATOM 728 C CA . SER A 1 93 ? -1.908 -11.93 -28.078 1 63.44 93 SER A CA 1
ATOM 729 C C . SER A 1 93 ? -3.232 -11.617 -28.766 1 63.44 93 SER A C 1
ATOM 731 O O . SER A 1 93 ? -3.354 -11.773 -29.984 1 63.44 93 SER A O 1
ATOM 733 N N . LEU A 1 94 ? -4.188 -11.289 -27.953 1 65.69 94 LEU A N 1
ATOM 734 C CA . LEU A 1 94 ? -5.508 -11.094 -28.547 1 65.69 94 LEU A CA 1
ATOM 735 C C . LEU A 1 94 ? -5.727 -9.625 -28.906 1 65.69 94 LEU A C 1
ATOM 737 O O . LEU A 1 94 ? -6.719 -9.281 -29.562 1 65.69 94 LEU A O 1
ATOM 741 N N . GLY A 1 95 ? -4.641 -8.781 -28.766 1 57.5 95 GLY A N 1
ATOM 742 C CA . GLY A 1 95 ? -4.777 -7.359 -29.047 1 57.5 95 GLY A CA 1
ATOM 743 C C . GLY A 1 95 ? -5.574 -6.617 -28 1 57.5 95 GLY A C 1
ATOM 744 O O . GLY A 1 95 ? -6.301 -7.23 -27.219 1 57.5 95 GLY A O 1
ATOM 745 N N . ILE A 1 96 ? -5.285 -5.391 -27.703 1 49 96 ILE A N 1
ATOM 746 C CA . ILE A 1 96 ? -5.918 -4.523 -26.703 1 49 96 ILE A CA 1
ATOM 747 C C . ILE A 1 96 ? -7.395 -4.344 -27.047 1 49 96 ILE A C 1
ATOM 749 O O . ILE A 1 96 ? -7.738 -3.873 -28.141 1 49 96 ILE A O 1
ATOM 753 N N . ARG A 1 97 ? -8.266 -5.23 -26.844 1 46.88 97 ARG A N 1
ATOM 754 C CA . ARG A 1 97 ? -9.656 -4.867 -27.109 1 46.88 97 ARG A CA 1
ATOM 755 C C . ARG A 1 97 ? -10.18 -3.924 -26.031 1 46.88 97 ARG A C 1
ATOM 757 O O . ARG A 1 97 ? -9.922 -4.121 -24.844 1 46.88 97 ARG A O 1
ATOM 764 N N . ARG A 1 98 ? -10.453 -2.826 -26.375 1 41.16 98 ARG A N 1
ATOM 765 C CA . ARG A 1 98 ? -10.945 -1.696 -25.594 1 41.16 98 ARG A CA 1
ATOM 766 C C . ARG A 1 98 ? -12.188 -2.082 -24.812 1 41.16 98 ARG A C 1
ATOM 768 O O . ARG A 1 98 ? -12.727 -1.269 -24.047 1 41.16 98 ARG A O 1
ATOM 775 N N . GLY A 1 99 ? -13.016 -3.018 -25.234 1 40.94 99 GLY A N 1
ATOM 776 C CA . GLY A 1 99 ? -14.336 -2.988 -24.625 1 40.94 99 GLY A CA 1
ATOM 777 C C . GLY A 1 99 ? -14.352 -3.539 -23.219 1 40.94 99 GLY A C 1
ATOM 778 O O . GLY A 1 99 ? -13.711 -4.551 -22.938 1 40.94 99 GLY A O 1
ATOM 779 N N . LYS A 1 100 ? -14.57 -2.764 -22.219 1 39.38 100 LYS A N 1
ATOM 780 C CA . LYS A 1 100 ? -14.578 -2.844 -20.766 1 39.38 100 LYS A CA 1
ATOM 781 C C . LYS A 1 100 ? -15.555 -3.916 -20.281 1 39.38 100 LYS A C 1
ATOM 783 O O . LYS A 1 100 ? -15.82 -4.02 -19.078 1 39.38 100 LYS A O 1
ATOM 788 N N . SER A 1 101 ? -16.359 -4.59 -21.047 1 42.66 101 SER A N 1
ATOM 789 C CA . SER A 1 101 ? -17.375 -5.324 -20.297 1 42.66 101 SER A CA 1
ATOM 790 C C . SER A 1 101 ? -16.828 -6.66 -19.797 1 42.66 101 SER A C 1
ATOM 792 O O . SER A 1 101 ? -16.031 -7.301 -20.469 1 42.66 101 SER A O 1
ATOM 794 N N . ASP A 1 102 ? -16.922 -7.137 -18.562 1 49.38 102 ASP A N 1
ATOM 795 C CA . ASP A 1 102 ? -16.594 -8.219 -17.641 1 49.38 102 ASP A CA 1
ATOM 796 C C . ASP A 1 102 ? -16.781 -9.578 -18.312 1 49.38 102 ASP A C 1
ATOM 798 O O . ASP A 1 102 ? -15.945 -10.469 -18.156 1 49.38 102 ASP A O 1
ATOM 802 N N . PRO A 1 103 ? -18.078 -9.922 -18.812 1 50.91 103 PRO A N 1
ATOM 803 C CA . PRO A 1 103 ? -18.266 -11.25 -19.391 1 50.91 103 PRO A CA 1
ATOM 804 C C . PRO A 1 103 ? -17.25 -11.562 -20.484 1 50.91 103 PRO A C 1
ATOM 806 O O . PRO A 1 103 ? -17.062 -12.727 -20.844 1 50.91 103 PRO A O 1
ATOM 809 N N . ILE A 1 104 ? -16.406 -10.711 -20.547 1 62.69 104 ILE A N 1
ATOM 810 C CA . ILE A 1 104 ? -15.57 -10.656 -21.75 1 62.69 104 ILE A CA 1
ATOM 811 C C . ILE A 1 104 ? -14.227 -11.328 -21.469 1 62.69 104 ILE A C 1
ATOM 813 O O . ILE A 1 104 ? -13.648 -11.961 -22.344 1 62.69 104 ILE A O 1
ATOM 817 N N . ASP A 1 105 ? -14.062 -11.664 -20.141 1 83.62 105 ASP A N 1
ATOM 818 C CA . ASP A 1 105 ? -12.703 -12.156 -19.906 1 83.62 105 ASP A CA 1
ATOM 819 C C . ASP A 1 105 ? -12.625 -13.664 -20.094 1 83.62 105 ASP A C 1
ATOM 821 O O . ASP A 1 105 ? -11.688 -14.18 -20.703 1 83.62 105 ASP A O 1
ATOM 825 N N . ALA A 1 106 ? -13.766 -14.328 -19.719 1 91.38 106 ALA A N 1
ATOM 826 C CA . ALA A 1 106 ? -13.789 -15.773 -19.922 1 91.38 106 ALA A CA 1
ATOM 827 C C . ALA A 1 106 ? -13.828 -16.125 -21.406 1 91.38 106 ALA A C 1
ATOM 829 O O . ALA A 1 106 ? -13.156 -17.062 -21.844 1 91.38 106 ALA A O 1
ATOM 830 N N . ARG A 1 107 ? -14.547 -15.367 -22.094 1 89.69 107 ARG A N 1
ATOM 831 C CA . ARG A 1 107 ? -14.648 -15.578 -23.531 1 89.69 107 ARG A CA 1
ATOM 832 C C . ARG A 1 107 ? -13.305 -15.359 -24.219 1 89.69 107 ARG A C 1
ATOM 834 O O . ARG A 1 107 ? -12.906 -16.125 -25.094 1 89.69 107 ARG A O 1
ATOM 841 N N . ARG A 1 108 ? -12.68 -14.367 -23.766 1 88.5 108 ARG A N 1
ATOM 842 C CA . ARG A 1 108 ? -11.367 -14.047 -24.312 1 88.5 108 ARG A CA 1
ATOM 843 C C . ARG A 1 108 ? -10.367 -15.164 -24.031 1 88.5 108 ARG A C 1
ATOM 845 O O . ARG A 1 108 ? -9.555 -15.508 -24.891 1 88.5 108 ARG A O 1
ATOM 852 N N . LEU A 1 109 ? -10.484 -15.734 -22.875 1 91.38 109 LEU A N 1
ATOM 853 C CA . LEU A 1 109 ? -9.57 -16.812 -22.484 1 91.38 109 LEU A CA 1
ATOM 854 C C . LEU A 1 109 ? -9.844 -18.078 -23.297 1 91.38 109 LEU A C 1
ATOM 856 O O . LEU A 1 109 ? -8.906 -18.766 -23.719 1 91.38 109 LEU A O 1
ATOM 860 N N . ALA A 1 110 ? -11.117 -18.312 -23.562 1 93.31 110 ALA A N 1
ATOM 861 C CA . ALA A 1 110 ? -11.477 -19.469 -24.375 1 93.31 110 ALA A CA 1
ATOM 862 C C . ALA A 1 110 ? -10.969 -19.312 -25.812 1 93.31 110 ALA A C 1
ATOM 864 O O . ALA A 1 110 ? -10.438 -20.25 -26.406 1 93.31 110 ALA A O 1
ATOM 865 N N . GLU A 1 111 ? -11.148 -18.172 -26.266 1 91 111 GLU A N 1
ATOM 866 C CA . GLU A 1 111 ? -10.672 -17.875 -27.609 1 91 111 GLU A CA 1
ATOM 867 C C . GLU A 1 111 ? -9.148 -17.984 -27.688 1 91 111 GLU A C 1
ATOM 869 O O . GLU A 1 111 ? -8.609 -18.531 -28.656 1 91 111 GLU A O 1
ATOM 874 N N . TYR A 1 112 ? -8.492 -17.422 -26.766 1 89.25 112 TYR A N 1
ATOM 875 C CA . TYR A 1 112 ? -7.035 -17.484 -26.688 1 89.25 112 TYR A CA 1
ATOM 876 C C . TYR A 1 112 ? -6.559 -18.938 -26.703 1 89.25 112 TYR A C 1
ATOM 878 O O . TYR A 1 112 ? -5.633 -19.281 -27.438 1 89.25 112 TYR A O 1
ATOM 886 N N . LEU A 1 113 ? -7.18 -19.688 -25.875 1 91.62 113 LEU A N 1
ATOM 887 C CA . LEU A 1 113 ? -6.84 -21.109 -25.766 1 91.62 113 LEU A CA 1
ATOM 888 C C . LEU A 1 113 ? -7.008 -21.812 -27.109 1 91.62 113 LEU A C 1
ATOM 890 O O . LEU A 1 113 ? -6.148 -22.594 -27.516 1 91.62 113 LEU A O 1
ATOM 894 N N . TRP A 1 114 ? -8.008 -21.516 -27.766 1 91.69 114 TRP A N 1
ATOM 895 C CA . TRP A 1 114 ? -8.281 -22.125 -29.062 1 91.69 114 TRP A CA 1
ATOM 896 C C . TRP A 1 114 ? -7.258 -21.672 -30.109 1 91.69 114 TRP A C 1
ATOM 898 O O . TRP A 1 114 ? -6.734 -22.484 -30.859 1 91.69 114 TRP A O 1
ATOM 908 N N . ARG A 1 115 ? -7.008 -20.453 -30.125 1 89.56 115 ARG A N 1
ATOM 909 C CA . ARG A 1 115 ? -6.117 -19.875 -31.125 1 89.56 115 ARG A CA 1
ATOM 910 C C . ARG A 1 115 ? -4.691 -20.391 -30.938 1 89.56 115 ARG A C 1
ATOM 912 O O . ARG A 1 115 ? -3.973 -20.609 -31.922 1 89.56 115 ARG A O 1
ATOM 919 N N . PHE A 1 116 ? -4.289 -20.516 -29.781 1 87.69 116 PHE A N 1
ATOM 920 C CA . PHE A 1 116 ? -2.893 -20.844 -29.516 1 87.69 116 PHE A CA 1
ATOM 921 C C . PHE A 1 116 ? -2.758 -22.281 -29.031 1 87.69 116 PHE A C 1
ATOM 923 O O . PHE A 1 116 ? -1.797 -22.625 -28.328 1 87.69 116 PHE A O 1
ATOM 930 N N . ARG A 1 117 ? -3.674 -23.062 -29.312 1 88.25 117 ARG A N 1
ATOM 931 C CA . ARG A 1 117 ? -3.719 -24.438 -28.859 1 88.25 117 ARG A CA 1
ATOM 932 C C . ARG A 1 117 ? -2.488 -25.219 -29.328 1 88.25 117 ARG A C 1
ATOM 934 O O . ARG A 1 117 ? -2.086 -26.188 -28.688 1 88.25 117 ARG A O 1
ATOM 941 N N . ASP A 1 118 ? -1.918 -24.797 -30.344 1 84.75 118 ASP A N 1
ATOM 942 C CA . ASP A 1 118 ? -0.769 -25.484 -30.922 1 84.75 118 ASP A CA 1
ATOM 943 C C . ASP A 1 118 ? 0.512 -25.141 -30.156 1 84.75 118 ASP A C 1
ATOM 945 O O . ASP A 1 118 ? 1.502 -25.875 -30.25 1 84.75 118 ASP A O 1
ATOM 949 N N . ARG A 1 119 ? 0.439 -24.156 -29.375 1 79.94 119 ARG A N 1
ATOM 950 C CA . ARG A 1 119 ? 1.66 -23.672 -28.734 1 79.94 119 ARG A CA 1
ATOM 951 C C . ARG A 1 119 ? 1.583 -23.828 -27.219 1 79.94 119 ARG A C 1
ATOM 953 O O . ARG A 1 119 ? 2.609 -23.844 -26.531 1 79.94 119 ARG A O 1
ATOM 960 N N . LEU A 1 120 ? 0.409 -23.953 -26.75 1 82.19 120 LEU A N 1
ATOM 961 C CA . LEU A 1 120 ? 0.232 -23.984 -25.297 1 82.19 120 LEU A CA 1
ATOM 962 C C . LEU A 1 120 ? 0.571 -25.359 -24.734 1 82.19 120 LEU A C 1
ATOM 964 O O . LEU A 1 120 ? 0.3 -26.375 -25.375 1 82.19 120 LEU A O 1
ATOM 968 N N . VAL A 1 121 ? 1.235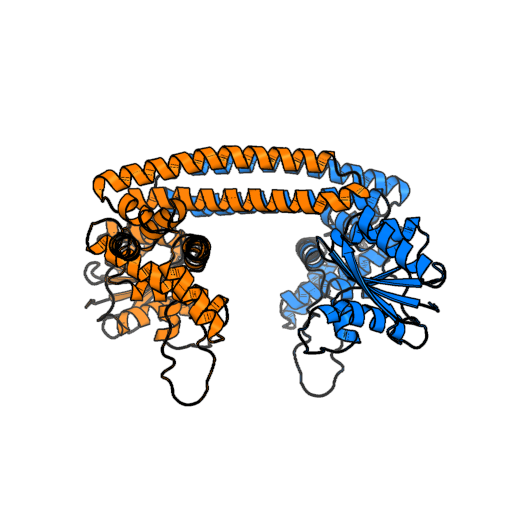 -25.328 -23.594 1 81.12 121 VAL A N 1
ATOM 969 C CA . VAL A 1 121 ? 1.618 -26.547 -22.891 1 81.12 121 VAL A CA 1
ATOM 970 C C . VAL A 1 121 ? 0.762 -26.719 -21.641 1 81.12 121 VAL A C 1
ATOM 972 O O . VAL A 1 121 ? 0.512 -25.75 -20.922 1 81.12 121 VAL A O 1
ATOM 975 N N . PRO A 1 122 ? 0.314 -27.953 -21.422 1 88.56 122 PRO A N 1
ATOM 976 C CA . PRO A 1 122 ? -0.479 -28.188 -20.203 1 88.56 122 PRO A CA 1
ATOM 977 C C . PRO A 1 122 ? 0.268 -27.812 -18.922 1 88.56 122 PRO A C 1
ATOM 979 O O . PRO A 1 122 ? 1.48 -28.016 -18.828 1 88.56 122 PRO A O 1
ATOM 982 N N . SER A 1 123 ? -0.46 -27.219 -18.031 1 86.38 123 SER A N 1
ATOM 983 C CA . SER A 1 123 ? 0.104 -26.875 -16.734 1 86.38 123 SER A CA 1
ATOM 984 C C . SER A 1 123 ? -0.037 -28.016 -15.742 1 86.38 123 SER A C 1
ATOM 986 O O . SER A 1 123 ? -0.833 -28.938 -15.953 1 86.38 123 SER A O 1
ATOM 988 N N . HIS A 1 124 ? 0.789 -28.047 -14.742 1 85.19 124 HIS A N 1
ATOM 989 C CA . HIS A 1 124 ? 0.724 -29 -13.641 1 85.19 124 HIS A CA 1
ATOM 990 C C . HIS A 1 124 ? 0.802 -28.297 -12.289 1 85.19 124 HIS A C 1
ATOM 992 O O . HIS A 1 124 ? 1.341 -27.188 -12.195 1 85.19 124 HIS A O 1
ATOM 998 N N . LEU A 1 125 ? 0.184 -29.016 -11.32 1 82.94 125 LEU A N 1
ATOM 999 C CA . LEU A 1 125 ? 0.281 -28.484 -9.969 1 82.94 125 LEU A CA 1
ATOM 1000 C C . LEU A 1 125 ? 1.72 -28.516 -9.469 1 82.94 125 LEU A C 1
ATOM 1002 O O . LEU A 1 125 ? 2.438 -29.5 -9.703 1 82.94 125 LEU A O 1
ATOM 1006 N N . PRO A 1 126 ? 2.033 -27.422 -8.812 1 81.19 126 PRO A N 1
ATOM 1007 C CA . PRO A 1 126 ? 3.33 -27.516 -8.141 1 81.19 126 PRO A CA 1
ATOM 1008 C C . PRO A 1 126 ? 3.367 -28.609 -7.082 1 81.19 126 PRO A C 1
ATOM 1010 O O . PRO A 1 126 ? 2.318 -29.062 -6.613 1 81.19 126 PRO A O 1
ATOM 1013 N N . SER A 1 127 ? 4.531 -29.109 -6.766 1 85.81 127 SER A N 1
ATOM 1014 C CA . SER A 1 127 ? 4.676 -30.094 -5.707 1 85.81 127 SER A CA 1
ATOM 1015 C C . SER A 1 127 ? 4.172 -29.562 -4.371 1 85.81 127 SER A C 1
ATOM 1017 O O . SER A 1 127 ? 4.113 -28.344 -4.168 1 85.81 127 SER A O 1
ATOM 1019 N N . LYS A 1 128 ? 3.787 -30.438 -3.518 1 83.56 128 LYS A N 1
ATOM 1020 C CA . LYS A 1 128 ? 3.322 -30.062 -2.186 1 83.56 128 LYS A CA 1
ATOM 1021 C C . LYS A 1 128 ? 4.383 -29.25 -1.438 1 83.56 128 LYS A C 1
ATOM 1023 O O . LYS A 1 128 ? 4.059 -28.312 -0.711 1 83.56 128 LYS A O 1
ATOM 1028 N N . ALA A 1 129 ? 5.621 -29.672 -1.699 1 89.19 129 ALA A N 1
ATOM 1029 C CA . ALA A 1 129 ? 6.734 -28.984 -1.049 1 89.19 129 ALA A CA 1
ATOM 1030 C C . ALA A 1 129 ? 6.816 -27.516 -1.497 1 89.19 129 ALA A C 1
ATOM 1032 O O . ALA A 1 129 ? 7.004 -26.625 -0.674 1 89.19 129 ALA A O 1
ATOM 1033 N N . LEU A 1 130 ? 6.617 -27.328 -2.732 1 91.25 130 LEU A N 1
ATOM 1034 C CA . LEU A 1 130 ? 6.715 -25.984 -3.271 1 91.25 130 LEU A CA 1
ATOM 1035 C C . LEU A 1 130 ? 5.508 -25.141 -2.863 1 91.25 130 LEU A C 1
ATOM 1037 O O . LEU A 1 130 ? 5.629 -23.938 -2.65 1 91.25 130 LEU A O 1
ATOM 1041 N N . LEU A 1 131 ? 4.383 -25.766 -2.736 1 87.62 131 LEU A N 1
ATOM 1042 C CA . LEU A 1 131 ? 3.191 -25.047 -2.283 1 87.62 131 LEU A CA 1
ATOM 1043 C C . LEU A 1 131 ? 3.34 -24.609 -0.83 1 87.62 131 LEU A C 1
ATOM 1045 O O . LEU A 1 131 ? 2.951 -23.5 -0.471 1 87.62 131 LEU A O 1
ATOM 1049 N N . GLU A 1 132 ? 3.869 -25.516 -0.045 1 89.56 132 GLU A N 1
ATOM 1050 C CA . GLU A 1 132 ? 4.141 -25.172 1.35 1 89.56 132 GLU A CA 1
ATOM 1051 C C . GLU A 1 132 ? 5.148 -24.031 1.454 1 89.56 132 GLU A C 1
ATOM 1053 O O . GLU A 1 132 ? 4.945 -23.094 2.223 1 89.56 132 GLU A O 1
ATOM 1058 N N . LEU A 1 133 ? 6.176 -24.156 0.686 1 93.94 133 LEU A N 1
ATOM 1059 C CA . LEU A 1 133 ? 7.195 -23.109 0.664 1 93.94 133 LEU A CA 1
ATOM 1060 C C . LEU A 1 133 ? 6.594 -21.766 0.264 1 93.94 133 LEU A C 1
ATOM 1062 O O . LEU A 1 133 ? 6.883 -20.75 0.882 1 93.94 133 LEU A O 1
ATOM 1066 N N . ARG A 1 134 ? 5.777 -21.797 -0.706 1 91.5 134 ARG A N 1
ATOM 1067 C CA . ARG A 1 134 ? 5.117 -20.578 -1.174 1 91.5 134 ARG A CA 1
ATOM 1068 C C . ARG A 1 134 ? 4.32 -19.922 -0.05 1 91.5 134 ARG A C 1
ATOM 1070 O O . ARG A 1 134 ? 4.375 -18.703 0.121 1 91.5 134 ARG A O 1
ATOM 1077 N N . GLY A 1 135 ? 3.607 -20.719 0.692 1 91.31 135 GLY A N 1
ATOM 1078 C CA . GLY A 1 135 ? 2.848 -20.203 1.815 1 91.31 135 GLY A CA 1
ATOM 1079 C C . GLY A 1 135 ? 3.707 -19.469 2.826 1 91.31 135 GLY A C 1
ATOM 1080 O O . GLY A 1 135 ? 3.369 -18.359 3.25 1 91.31 135 GLY A O 1
ATOM 1081 N N . TRP A 1 136 ? 4.785 -20.062 3.125 1 96.06 136 TRP A N 1
ATOM 1082 C CA . TRP A 1 136 ? 5.676 -19.469 4.121 1 96.06 136 TRP A CA 1
ATOM 1083 C C . TRP A 1 136 ? 6.355 -18.219 3.578 1 96.06 136 TRP A C 1
ATOM 1085 O O . TRP A 1 136 ? 6.578 -17.266 4.312 1 96.06 136 TRP A O 1
ATOM 1095 N N . LEU A 1 137 ? 6.676 -18.25 2.312 1 96.19 137 LEU A N 1
ATOM 1096 C CA . LEU A 1 137 ? 7.281 -17.078 1.695 1 96.19 137 LEU A CA 1
ATOM 1097 C C . LEU A 1 137 ? 6.309 -15.906 1.677 1 96.19 137 LEU A C 1
ATOM 1099 O O . LEU A 1 137 ? 6.699 -14.758 1.923 1 96.19 137 LEU A O 1
ATOM 1103 N N . LEU A 1 138 ? 5.078 -16.172 1.396 1 93.25 138 LEU A N 1
ATOM 1104 C CA . LEU A 1 138 ? 4.047 -15.148 1.407 1 93.25 138 LEU A CA 1
ATOM 1105 C C . LEU A 1 138 ? 3.855 -14.586 2.812 1 93.25 138 LEU A C 1
ATOM 1107 O O . LEU A 1 138 ? 3.703 -13.375 2.986 1 93.25 138 LEU A O 1
ATOM 1111 N N . TRP A 1 139 ? 3.879 -15.469 3.773 1 96 139 TRP A N 1
ATOM 1112 C CA . TRP A 1 139 ? 3.746 -15.047 5.164 1 96 139 TRP A CA 1
ATOM 1113 C C . TRP A 1 139 ? 4.918 -14.156 5.574 1 96 139 TRP A C 1
ATOM 1115 O O . TRP A 1 139 ? 4.723 -13.117 6.203 1 96 139 TRP A O 1
ATOM 1125 N N . ARG A 1 140 ? 6.094 -14.547 5.184 1 97.44 140 ARG A N 1
ATOM 1126 C CA . ARG A 1 140 ? 7.277 -13.742 5.465 1 97.44 140 ARG A CA 1
ATOM 1127 C C . ARG A 1 140 ? 7.137 -12.336 4.895 1 97.44 140 ARG A C 1
ATOM 1129 O O . ARG A 1 140 ? 7.457 -11.352 5.562 1 97.44 140 ARG A O 1
ATOM 1136 N N . GLU A 1 141 ? 6.703 -12.297 3.682 1 96.12 141 GLU A N 1
ATOM 1137 C CA . GLU A 1 141 ? 6.539 -11.008 3.012 1 96.12 141 GLU A CA 1
ATOM 1138 C C . GLU A 1 141 ? 5.602 -10.094 3.793 1 96.12 141 GLU A C 1
ATOM 1140 O O . GLU A 1 141 ? 5.859 -8.898 3.922 1 96.12 141 GLU A O 1
ATOM 1145 N N . LYS A 1 142 ? 4.531 -10.656 4.262 1 96.06 142 LYS A N 1
ATOM 1146 C CA . LYS A 1 142 ? 3.578 -9.883 5.055 1 96.06 142 LYS A CA 1
ATOM 1147 C C . LYS A 1 142 ? 4.227 -9.359 6.336 1 96.06 142 LYS A C 1
ATOM 1149 O O . LYS A 1 142 ? 4.031 -8.203 6.707 1 96.06 142 LYS A O 1
ATOM 1154 N N . LEU A 1 143 ? 4.992 -10.203 7.016 1 97.81 143 LEU A N 1
ATOM 1155 C CA . LEU A 1 143 ? 5.672 -9.828 8.25 1 97.81 143 LEU A CA 1
ATOM 1156 C C . LEU A 1 143 ? 6.664 -8.695 7.996 1 97.81 143 LEU A C 1
ATOM 1158 O O . LEU A 1 143 ? 6.723 -7.734 8.766 1 97.81 143 LEU A O 1
ATOM 1162 N N . VAL A 1 144 ? 7.406 -8.812 6.926 1 97.62 144 VAL A N 1
ATOM 1163 C CA . VAL A 1 144 ? 8.406 -7.801 6.594 1 97.62 144 VAL A CA 1
ATOM 1164 C C . VAL A 1 144 ? 7.719 -6.465 6.316 1 97.62 144 VAL A C 1
ATOM 1166 O O . VAL A 1 144 ? 8.164 -5.418 6.789 1 97.62 144 VAL A O 1
ATOM 1169 N N . LYS A 1 145 ? 6.625 -6.547 5.578 1 96.81 145 LYS A N 1
ATOM 1170 C CA . LYS A 1 145 ? 5.891 -5.328 5.242 1 96.81 145 LYS A CA 1
ATOM 1171 C C . LYS A 1 145 ? 5.371 -4.637 6.5 1 96.81 145 LYS A C 1
ATOM 1173 O O . LYS A 1 145 ? 5.5 -3.418 6.641 1 96.81 145 LYS A O 1
ATOM 1178 N N . MET A 1 146 ? 4.789 -5.383 7.391 1 97.06 146 MET A N 1
ATOM 1179 C CA . MET A 1 146 ? 4.266 -4.82 8.633 1 97.06 146 MET A CA 1
ATOM 1180 C C . MET A 1 146 ? 5.387 -4.23 9.477 1 97.06 146 MET A C 1
ATOM 1182 O O . MET A 1 146 ? 5.262 -3.121 10 1 97.06 146 MET A O 1
ATOM 1186 N N . ARG A 1 147 ? 6.473 -4.98 9.609 1 97.56 147 ARG A N 1
ATOM 1187 C CA . ARG A 1 147 ? 7.609 -4.527 10.406 1 97.56 147 ARG A CA 1
ATOM 1188 C C . ARG A 1 147 ? 8.18 -3.229 9.844 1 97.56 147 ARG A C 1
ATOM 1190 O O . ARG A 1 147 ? 8.5 -2.307 10.602 1 97.56 147 ARG A O 1
ATOM 1197 N N . THR A 1 148 ? 8.312 -3.223 8.531 1 96.75 148 THR A N 1
ATOM 1198 C CA . THR A 1 148 ? 8.867 -2.043 7.875 1 96.75 148 THR A CA 1
ATOM 1199 C C . THR A 1 148 ? 7.953 -0.837 8.078 1 96.75 148 THR A C 1
ATOM 1201 O O . THR A 1 148 ? 8.43 0.277 8.305 1 96.75 148 THR A O 1
ATOM 1204 N N . ALA A 1 149 ? 6.695 -1.061 7.953 1 95.31 149 ALA A N 1
ATOM 1205 C CA . ALA A 1 149 ? 5.734 0.016 8.18 1 95.31 149 ALA A CA 1
ATOM 1206 C C . ALA A 1 149 ? 5.883 0.594 9.586 1 95.31 149 ALA A C 1
ATOM 1208 O O . ALA A 1 149 ? 5.84 1.812 9.773 1 95.31 149 ALA A O 1
ATOM 1209 N N . LEU A 1 150 ? 6.031 -0.25 10.586 1 96.75 150 LEU A N 1
ATOM 1210 C CA . LEU A 1 150 ? 6.207 0.181 11.969 1 96.75 150 LEU A CA 1
ATOM 1211 C C . LEU A 1 150 ? 7.52 0.936 12.141 1 96.75 150 LEU A C 1
ATOM 1213 O O . LEU A 1 150 ? 7.562 1.968 12.82 1 96.75 150 LEU A O 1
ATOM 1217 N N . ALA A 1 151 ? 8.578 0.416 11.5 1 95.88 151 ALA A N 1
ATOM 1218 C CA . ALA A 1 151 ? 9.875 1.081 11.57 1 95.88 151 ALA A CA 1
ATOM 1219 C C . ALA A 1 151 ? 9.805 2.488 10.984 1 95.88 151 ALA A C 1
ATOM 1221 O O . ALA A 1 151 ? 10.312 3.441 11.578 1 95.88 151 ALA A O 1
ATOM 1222 N N . ASN A 1 152 ? 9.148 2.574 9.883 1 90.44 152 ASN A N 1
ATOM 1223 C CA . ASN A 1 152 ? 8.992 3.879 9.25 1 90.44 152 ASN A CA 1
ATOM 1224 C C . ASN A 1 152 ? 8.156 4.82 10.109 1 90.44 152 ASN A C 1
ATOM 1226 O O . ASN A 1 152 ? 8.438 6.02 10.18 1 90.44 152 ASN A O 1
ATOM 1230 N N . GLY A 1 153 ? 7.086 4.277 10.695 1 89.75 153 GLY A N 1
ATOM 1231 C CA . GLY A 1 153 ? 6.277 5.074 11.602 1 89.75 153 GLY A CA 1
ATOM 1232 C C . GLY A 1 153 ? 7.055 5.594 12.797 1 89.75 153 GLY A C 1
ATOM 1233 O O . GLY A 1 153 ? 6.922 6.762 13.172 1 89.75 153 GLY A O 1
ATOM 1234 N N . LEU A 1 154 ? 7.852 4.75 13.391 1 92.38 154 LEU A N 1
ATOM 1235 C CA . LEU A 1 154 ? 8.688 5.125 14.523 1 92.38 154 LEU A CA 1
ATOM 1236 C C . LEU A 1 154 ? 9.68 6.219 14.133 1 92.38 154 LEU A C 1
ATOM 1238 O O . LEU A 1 154 ? 9.891 7.168 14.883 1 92.38 154 LEU A O 1
ATOM 1242 N N . GLN A 1 155 ? 10.234 6.047 12.953 1 87.56 155 GLN A N 1
ATOM 1243 C CA . GLN A 1 155 ? 11.172 7.059 12.461 1 87.56 155 GLN A CA 1
ATOM 1244 C C . GLN A 1 155 ? 10.469 8.398 12.25 1 87.56 155 GLN A C 1
ATOM 1246 O O . GLN A 1 155 ? 11 9.445 12.617 1 87.56 155 GLN A O 1
ATOM 1251 N N . ALA A 1 156 ? 9.336 8.352 11.664 1 82.88 156 ALA A N 1
ATOM 1252 C CA . ALA A 1 156 ? 8.562 9.57 11.445 1 82.88 156 ALA A CA 1
ATOM 1253 C C . ALA A 1 156 ? 8.203 10.242 12.766 1 82.88 156 ALA A C 1
ATOM 1255 O O . ALA A 1 156 ? 8.188 11.477 12.859 1 82.88 156 ALA A O 1
ATOM 1256 N N . ASN A 1 157 ? 7.879 9.422 13.82 1 87.56 157 ASN A N 1
ATOM 1257 C CA . ASN A 1 157 ? 7.48 9.938 15.133 1 87.56 157 ASN A CA 1
ATOM 1258 C C . ASN A 1 157 ? 8.656 10.586 15.859 1 87.56 157 ASN A C 1
ATOM 1260 O O . ASN A 1 157 ? 8.453 11.359 16.797 1 87.56 157 ASN A O 1
ATOM 1264 N N . THR A 1 158 ? 9.859 10.203 15.445 1 83.75 158 THR A N 1
ATOM 1265 C CA . THR A 1 158 ? 11.023 10.781 16.109 1 83.75 158 THR A CA 1
ATOM 1266 C C . THR A 1 158 ? 11.023 12.305 15.969 1 83.75 158 THR A C 1
ATOM 1268 O O . THR A 1 158 ? 11.32 13.016 16.938 1 83.75 158 THR A O 1
ATOM 1271 N N . LEU A 1 159 ? 10.602 12.812 14.852 1 76.56 159 LEU A N 1
ATOM 1272 C CA . LEU A 1 159 ? 10.539 14.258 14.648 1 76.56 159 LEU A CA 1
ATOM 1273 C C . LEU A 1 159 ? 9.352 14.859 15.383 1 76.56 159 LEU A C 1
ATOM 1275 O O . LEU A 1 159 ? 9.484 15.898 16.047 1 76.56 159 LEU A O 1
ATOM 1279 N N . THR A 1 160 ? 8.234 14.156 15.344 1 79.06 160 THR A N 1
ATOM 1280 C CA . THR A 1 160 ? 7.008 14.672 15.938 1 79.06 160 THR A CA 1
ATOM 1281 C C . THR A 1 160 ? 7.078 14.609 17.453 1 79.06 160 THR A C 1
ATOM 1283 O O . THR A 1 160 ? 6.461 15.43 18.141 1 79.06 160 THR A O 1
ATOM 1286 N N . SER A 1 161 ? 7.809 13.617 17.953 1 84.19 161 SER A N 1
ATOM 1287 C CA . SER A 1 161 ? 7.922 13.422 19.391 1 84.19 161 SER A CA 1
ATOM 1288 C C . SER A 1 161 ? 8.578 14.617 20.062 1 84.19 161 SER A C 1
ATOM 1290 O O . SER A 1 161 ? 8.492 14.781 21.281 1 84.19 161 SER A O 1
ATOM 1292 N N . GLN A 1 162 ? 9.18 15.438 19.266 1 76.62 162 GLN A N 1
ATOM 1293 C CA . GLN A 1 162 ? 9.805 16.641 19.797 1 76.62 162 GLN A CA 1
ATOM 1294 C C . GLN A 1 162 ? 8.766 17.703 20.156 1 76.62 162 GLN A C 1
ATOM 1296 O O . GLN A 1 162 ? 9.039 18.609 20.938 1 76.62 162 GLN A O 1
ATOM 1301 N N . VAL A 1 163 ? 7.617 17.562 19.625 1 74.69 163 VAL A N 1
ATOM 1302 C CA . VAL A 1 163 ? 6.637 18.641 19.766 1 74.69 163 VAL A CA 1
ATOM 1303 C C . VAL A 1 163 ? 5.34 18.078 20.344 1 74.69 163 VAL A C 1
ATOM 1305 O O . VAL A 1 163 ? 4.477 18.828 20.797 1 74.69 163 VAL A O 1
ATOM 1308 N N . ALA A 1 164 ? 5.148 16.734 20.391 1 79.88 164 ALA A N 1
ATOM 1309 C CA . ALA A 1 164 ? 3.957 16.078 20.906 1 79.88 164 ALA A CA 1
ATOM 1310 C C . ALA A 1 164 ? 4.328 14.852 21.734 1 79.88 164 ALA A C 1
ATOM 1312 O O . ALA A 1 164 ? 5.387 14.25 21.531 1 79.88 164 ALA A O 1
ATOM 1313 N N . GLU A 1 165 ? 3.459 14.57 22.672 1 84.25 165 GLU A N 1
ATOM 1314 C CA . GLU A 1 165 ? 3.689 13.391 23.5 1 84.25 165 GLU A CA 1
ATOM 1315 C C . GLU A 1 165 ? 3.246 12.117 22.781 1 84.25 165 GLU A C 1
ATOM 1317 O O . GLU A 1 165 ? 2.055 11.805 22.734 1 84.25 165 GLU A O 1
ATOM 1322 N N . LEU A 1 166 ? 4.258 11.406 22.266 1 90.12 166 LEU A N 1
ATOM 1323 C CA . LEU A 1 166 ? 3.947 10.195 21.516 1 90.12 166 LEU A CA 1
ATOM 1324 C C . LEU A 1 166 ? 4.555 8.969 22.188 1 90.12 166 LEU A C 1
ATOM 1326 O O . LEU A 1 166 ? 4.629 7.898 21.578 1 90.12 166 LEU A O 1
ATOM 1330 N N . GLY A 1 167 ? 4.969 9.109 23.453 1 92.88 167 GLY A N 1
ATOM 1331 C CA . GLY A 1 167 ? 5.684 8.055 24.156 1 92.88 167 GLY A CA 1
ATOM 1332 C C . GLY A 1 167 ? 4.918 6.742 24.188 1 92.88 167 GLY A C 1
ATOM 1333 O O . GLY A 1 167 ? 5.453 5.691 23.844 1 92.88 167 GLY A O 1
ATOM 1334 N N . GLU A 1 168 ? 3.688 6.852 24.625 1 95.25 168 GLU A N 1
ATOM 1335 C CA . GLU A 1 168 ? 2.865 5.648 24.719 1 95.25 168 GLU A CA 1
ATOM 1336 C C . GLU A 1 168 ? 2.686 4.98 23.359 1 95.25 168 GLU A C 1
ATOM 1338 O O . GLU A 1 168 ? 2.76 3.756 23.25 1 95.25 168 GLU A O 1
ATOM 1343 N N . ILE A 1 169 ? 2.484 5.754 22.344 1 95.69 169 ILE A N 1
ATOM 1344 C CA . ILE A 1 169 ? 2.305 5.25 20.984 1 95.69 169 ILE A CA 1
ATOM 1345 C C . ILE A 1 169 ? 3.586 4.57 20.516 1 95.69 169 ILE A C 1
ATOM 1347 O O . ILE A 1 169 ? 3.547 3.457 19.984 1 95.69 169 ILE A O 1
ATOM 1351 N N . ASN A 1 170 ? 4.688 5.242 20.719 1 95.69 170 ASN A N 1
ATOM 1352 C CA . ASN A 1 170 ? 5.98 4.703 20.297 1 95.69 170 ASN A CA 1
ATOM 1353 C C . ASN A 1 170 ? 6.297 3.389 21 1 95.69 170 ASN A C 1
ATOM 1355 O O . ASN A 1 170 ? 6.855 2.473 20.406 1 95.69 170 ASN A O 1
ATOM 1359 N N . ASP A 1 171 ? 5.922 3.318 22.25 1 96.69 171 ASP A N 1
ATOM 1360 C CA . ASP A 1 171 ? 6.137 2.086 23 1 96.69 171 ASP A CA 1
ATOM 1361 C C . ASP A 1 171 ? 5.324 0.934 22.406 1 96.69 171 ASP A C 1
ATOM 1363 O O . ASP A 1 171 ? 5.832 -0.182 22.266 1 96.69 171 ASP A O 1
ATOM 1367 N N . GLN A 1 172 ? 4.105 1.213 22.109 1 96.81 172 GLN A N 1
ATOM 1368 C CA . GLN A 1 172 ? 3.262 0.195 21.5 1 96.81 172 GLN A CA 1
ATOM 1369 C C . GLN A 1 172 ? 3.818 -0.238 20.141 1 96.81 172 GLN A C 1
ATOM 1371 O O . GLN A 1 172 ? 3.896 -1.433 19.844 1 96.81 172 GLN A O 1
ATOM 1376 N N . MET A 1 173 ? 4.234 0.749 19.344 1 97 173 MET A N 1
ATOM 1377 C CA . MET A 1 173 ? 4.785 0.467 18.016 1 97 173 MET A CA 1
ATOM 1378 C C . MET A 1 173 ? 6.051 -0.378 18.125 1 97 173 MET A C 1
ATOM 1380 O O . MET A 1 173 ? 6.227 -1.339 17.375 1 97 173 MET A O 1
ATOM 1384 N N . GLN A 1 174 ? 6.863 0.006 19.109 1 97.31 174 GLN A N 1
ATOM 1385 C CA . GLN A 1 174 ? 8.117 -0.716 19.297 1 97.31 174 GLN A CA 1
ATOM 1386 C C . GLN A 1 174 ? 7.859 -2.156 19.734 1 97.31 174 GLN A C 1
ATOM 1388 O O . GLN A 1 174 ? 8.531 -3.08 19.281 1 97.31 174 GLN A O 1
ATOM 1393 N N . SER A 1 175 ? 6.922 -2.318 20.594 1 97.25 175 SER A N 1
ATOM 1394 C CA . SER A 1 175 ? 6.562 -3.656 21.062 1 97.25 175 SER A CA 1
ATOM 1395 C C . SER A 1 175 ? 6.109 -4.535 19.891 1 97.25 175 SER A C 1
ATOM 1397 O O . SER A 1 175 ? 6.535 -5.684 19.781 1 97.25 175 SER A O 1
ATOM 1399 N N . HIS A 1 176 ? 5.285 -4.016 19.047 1 97.06 176 HIS A N 1
ATOM 1400 C CA . HIS A 1 176 ? 4.832 -4.754 17.859 1 97.06 176 HIS A CA 1
ATOM 1401 C C . HIS A 1 176 ? 5.988 -5.039 16.922 1 97.06 176 HIS A C 1
ATOM 1403 O O . HIS A 1 176 ? 6.082 -6.133 16.359 1 97.06 176 HIS A O 1
ATOM 1409 N N . HIS A 1 177 ? 6.82 -4.004 16.75 1 97.75 177 HIS A N 1
ATOM 1410 C CA . HIS A 1 177 ? 7.992 -4.168 15.891 1 97.75 177 HIS A CA 1
ATOM 1411 C C . HIS A 1 177 ? 8.867 -5.324 16.375 1 97.75 177 HIS A C 1
ATOM 1413 O O . HIS A 1 177 ? 9.289 -6.16 15.57 1 97.75 177 HIS A O 1
ATOM 1419 N N . ASP A 1 178 ? 9.078 -5.41 17.672 1 97.94 178 ASP A N 1
ATOM 1420 C CA . ASP A 1 178 ? 9.922 -6.449 18.25 1 97.94 178 ASP A CA 1
ATOM 1421 C C . ASP A 1 178 ? 9.281 -7.824 18.109 1 97.94 178 ASP A C 1
ATOM 1423 O O . ASP A 1 178 ? 9.961 -8.812 17.828 1 97.94 178 ASP A O 1
ATOM 1427 N N . GLN A 1 179 ? 8.023 -7.887 18.359 1 97 179 GLN A N 1
ATOM 1428 C CA . GLN A 1 179 ? 7.297 -9.141 18.203 1 97 179 GLN A CA 1
ATOM 1429 C C . GLN A 1 179 ? 7.383 -9.656 16.766 1 97 179 GLN A C 1
ATOM 1431 O O . GLN A 1 179 ? 7.617 -10.844 16.547 1 97 179 GLN A O 1
ATOM 1436 N N . LEU A 1 180 ? 7.195 -8.75 15.805 1 97.75 180 LEU A N 1
ATOM 1437 C CA . LEU A 1 180 ? 7.27 -9.125 14.398 1 97.75 180 LEU A CA 1
ATOM 1438 C C . LEU A 1 180 ? 8.68 -9.57 14.031 1 97.75 180 LEU A C 1
ATOM 1440 O O . LEU A 1 180 ? 8.852 -10.492 13.227 1 97.75 180 LEU A O 1
ATOM 1444 N N . THR A 1 181 ? 9.672 -8.922 14.648 1 98.06 181 THR A N 1
ATOM 1445 C CA . THR A 1 181 ? 11.062 -9.281 14.398 1 98.06 181 THR A CA 1
ATOM 1446 C C . THR A 1 181 ? 11.344 -10.711 14.867 1 98.06 181 THR A C 1
ATOM 1448 O O . THR A 1 181 ? 11.984 -11.484 14.156 1 98.06 181 THR A O 1
ATOM 1451 N N . GLN A 1 182 ? 10.844 -11.047 16 1 97.81 182 GLN A N 1
ATOM 1452 C CA . GLN A 1 182 ? 11.016 -12.398 16.531 1 97.81 182 GLN A CA 1
ATOM 1453 C C . GLN A 1 182 ? 10.281 -13.422 15.672 1 97.81 182 GLN A C 1
ATOM 1455 O O . GLN A 1 182 ? 10.82 -14.492 15.383 1 97.81 182 GLN A O 1
ATOM 1460 N N . GLN A 1 183 ? 9.086 -13.117 15.273 1 97.56 183 GLN A N 1
ATOM 1461 C CA . GLN A 1 183 ? 8.312 -14.008 14.414 1 97.56 183 GLN A CA 1
ATOM 1462 C C . GLN A 1 183 ? 9.016 -14.211 13.07 1 97.56 183 GLN A C 1
ATOM 1464 O O . GLN A 1 183 ? 9.023 -15.32 12.531 1 97.56 183 GLN A O 1
ATOM 1469 N N . LEU A 1 184 ? 9.555 -13.117 12.555 1 97.94 184 LEU A N 1
ATOM 1470 C CA . LEU A 1 184 ? 10.266 -13.188 11.281 1 97.94 184 LEU A CA 1
ATOM 1471 C C . LEU A 1 184 ? 11.453 -14.133 11.367 1 97.94 184 LEU A C 1
ATOM 1473 O O . LEU A 1 184 ? 11.711 -14.898 10.438 1 97.94 184 LEU A O 1
ATOM 1477 N N . LYS A 1 185 ? 12.164 -14.133 12.477 1 98 185 LYS A N 1
ATOM 1478 C CA . LYS A 1 185 ? 13.289 -15.039 12.688 1 98 185 LYS A CA 1
ATOM 1479 C C . LYS A 1 185 ? 12.836 -16.5 12.664 1 98 185 LYS A C 1
ATOM 1481 O O . LYS A 1 185 ? 13.492 -17.344 12.07 1 98 185 LYS A O 1
ATOM 1486 N N . LEU A 1 186 ? 11.758 -16.734 13.281 1 97.62 186 LEU A N 1
ATOM 1487 C CA . LEU A 1 186 ? 11.211 -18.094 13.32 1 97.62 186 LEU A CA 1
ATOM 1488 C C . LEU A 1 186 ? 10.773 -18.531 11.922 1 97.62 186 LEU A C 1
ATOM 1490 O O . LEU A 1 186 ? 11.023 -19.672 11.523 1 97.62 186 LEU A O 1
ATOM 1494 N N . VAL A 1 187 ? 10.148 -17.625 11.18 1 98.06 187 VAL A N 1
ATOM 1495 C CA . VAL A 1 187 ? 9.672 -17.938 9.828 1 98.06 187 VAL A CA 1
ATOM 1496 C C . VAL A 1 187 ? 10.867 -18.156 8.906 1 98.06 187 VAL A C 1
ATOM 1498 O O . VAL A 1 187 ? 10.852 -19.078 8.078 1 98.06 187 VAL A O 1
ATOM 1501 N N . ASP A 1 188 ? 11.891 -17.344 9.094 1 98.06 188 ASP A N 1
ATOM 1502 C CA . ASP A 1 188 ? 13.109 -17.516 8.312 1 98.06 188 ASP A CA 1
ATOM 1503 C C . ASP A 1 188 ? 13.719 -18.891 8.547 1 98.06 188 ASP A C 1
ATOM 1505 O O . ASP A 1 188 ? 14.156 -19.547 7.602 1 98.06 188 ASP A O 1
ATOM 1509 N N . ARG A 1 189 ? 13.734 -19.359 9.758 1 97.81 189 ARG A N 1
ATOM 1510 C CA . ARG A 1 189 ? 14.25 -20.688 10.094 1 97.81 189 ARG A CA 1
ATOM 1511 C C . ARG A 1 189 ? 13.406 -21.781 9.453 1 97.81 189 ARG A C 1
ATOM 1513 O O . ARG A 1 189 ? 13.945 -22.766 8.93 1 97.81 189 ARG A O 1
ATOM 1520 N N . LYS A 1 190 ? 12.102 -21.594 9.484 1 97.38 190 LYS A N 1
ATOM 1521 C CA . LYS A 1 190 ? 11.195 -22.562 8.867 1 97.38 190 LYS A CA 1
ATOM 1522 C C . LYS A 1 190 ? 11.422 -22.641 7.363 1 97.38 190 LYS A C 1
ATOM 1524 O O . LYS A 1 190 ? 11.484 -23.734 6.801 1 97.38 190 LYS A O 1
ATOM 1529 N N . ILE A 1 191 ? 11.539 -21.516 6.711 1 97.75 191 ILE A N 1
ATOM 1530 C CA . ILE A 1 191 ? 11.766 -21.453 5.27 1 97.75 191 ILE A CA 1
ATOM 1531 C C . ILE A 1 191 ? 13.078 -22.156 4.922 1 97.75 191 ILE A C 1
ATOM 1533 O O . ILE A 1 191 ? 13.133 -22.953 3.992 1 97.75 191 ILE A O 1
ATOM 1537 N N . ARG A 1 192 ? 14.125 -21.891 5.703 1 97.5 192 ARG A N 1
ATOM 1538 C CA . ARG A 1 192 ? 15.414 -22.531 5.465 1 97.5 192 ARG A CA 1
ATOM 1539 C C . ARG A 1 192 ? 15.32 -24.047 5.609 1 97.5 192 ARG A C 1
ATOM 1541 O O . ARG A 1 192 ? 15.914 -24.781 4.824 1 97.5 192 ARG A O 1
ATOM 1548 N N . ARG A 1 193 ? 14.586 -24.5 6.562 1 96.94 193 ARG A N 1
ATOM 1549 C CA . ARG A 1 193 ? 14.391 -25.938 6.766 1 96.94 193 ARG A CA 1
ATOM 1550 C C . ARG A 1 193 ? 13.672 -26.562 5.578 1 96.94 193 ARG A C 1
ATOM 1552 O O . ARG A 1 193 ? 14.047 -27.641 5.121 1 96.94 193 ARG A O 1
ATOM 1559 N N . LEU A 1 194 ? 12.641 -25.906 5.082 1 95.94 194 LEU A N 1
ATOM 1560 C CA . LEU A 1 194 ? 11.891 -26.422 3.936 1 95.94 194 LEU A CA 1
ATOM 1561 C C . LEU A 1 194 ? 12.773 -26.453 2.691 1 95.94 194 LEU A C 1
ATOM 1563 O O . LEU A 1 194 ? 12.711 -27.422 1.916 1 95.94 194 LEU A O 1
ATOM 1567 N N . LEU A 1 195 ? 13.57 -25.406 2.557 1 97.38 195 LEU A N 1
ATOM 1568 C CA . LEU A 1 195 ? 14.477 -25.344 1.416 1 97.38 195 LEU A CA 1
ATOM 1569 C C . LEU A 1 195 ? 15.508 -26.453 1.482 1 97.38 195 LEU A C 1
ATOM 1571 O O . LEU A 1 195 ? 15.82 -27.078 0.464 1 97.38 195 LEU A O 1
ATOM 1575 N N . ARG A 1 196 ? 15.992 -26.766 2.645 1 96.38 196 ARG A N 1
ATOM 1576 C CA . ARG A 1 196 ? 16.953 -27.844 2.824 1 96.38 196 ARG A CA 1
ATOM 1577 C C . ARG A 1 196 ? 16.328 -29.203 2.541 1 96.38 196 ARG A C 1
ATOM 1579 O O . ARG A 1 196 ? 16.938 -30.062 1.906 1 96.38 196 ARG A O 1
ATOM 1586 N N . ARG A 1 197 ? 15.164 -29.344 3.012 1 94.88 197 ARG A N 1
ATOM 1587 C CA . ARG A 1 197 ? 14.43 -30.578 2.729 1 94.88 197 ARG A CA 1
ATOM 1588 C C . ARG A 1 197 ? 14.211 -30.75 1.229 1 94.88 197 ARG A C 1
ATOM 1590 O O . ARG A 1 197 ? 14.391 -31.859 0.694 1 94.88 197 ARG A O 1
ATOM 1597 N N . TYR A 1 198 ? 13.805 -29.703 0.617 1 93.62 198 TYR A N 1
ATOM 1598 C CA . TYR A 1 198 ? 13.617 -29.734 -0.83 1 93.62 198 TYR A CA 1
ATOM 1599 C C . TYR A 1 198 ? 14.93 -30.047 -1.539 1 93.62 198 TYR A C 1
ATOM 1601 O O . TYR A 1 198 ? 14.953 -30.797 -2.514 1 93.62 198 TYR A O 1
ATOM 1609 N N . ASN A 1 199 ? 15.977 -29.516 -1.053 1 92.94 199 ASN A N 1
ATOM 1610 C CA . ASN A 1 199 ? 17.297 -29.656 -1.645 1 92.94 199 ASN A CA 1
ATOM 1611 C C . ASN A 1 199 ? 17.766 -31.109 -1.603 1 92.94 199 ASN A C 1
ATOM 1613 O O . ASN A 1 199 ? 18.5 -31.562 -2.49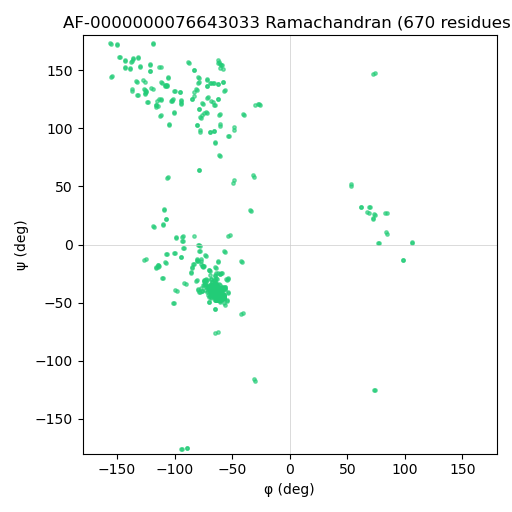 1 92.94 199 ASN A O 1
ATOM 1617 N N . THR A 1 200 ? 17.406 -31.797 -0.567 1 89.88 200 THR A N 1
ATOM 1618 C CA . THR A 1 200 ? 17.828 -33.188 -0.412 1 89.88 200 THR A CA 1
ATOM 1619 C C . THR A 1 200 ? 17.297 -34.031 -1.565 1 89.88 200 THR A C 1
ATOM 1621 O O . THR A 1 200 ? 17.953 -35 -1.979 1 89.88 200 THR A O 1
ATOM 1624 N N . LYS A 1 201 ? 16.281 -33.594 -2.115 1 88.38 201 LYS A N 1
ATOM 1625 C CA . LYS A 1 201 ? 15.68 -34.375 -3.201 1 88.38 201 LYS A CA 1
ATOM 1626 C C . LYS A 1 201 ? 16.094 -33.812 -4.562 1 88.38 201 LYS A C 1
ATOM 1628 O O . LYS A 1 201 ? 16.453 -34.594 -5.461 1 88.38 201 LYS A O 1
ATOM 1633 N N . GLU A 1 202 ? 16.156 -32.531 -4.664 1 86.56 202 GLU A N 1
ATOM 1634 C CA . GLU A 1 202 ? 16.297 -31.938 -5.984 1 86.56 202 GLU A CA 1
ATOM 1635 C C . GLU A 1 202 ? 17.672 -31.312 -6.172 1 86.56 202 GLU A C 1
ATOM 1637 O O . GLU A 1 202 ? 18.141 -31.141 -7.301 1 86.56 202 GLU A O 1
ATOM 1642 N N . GLY A 1 203 ? 18.328 -30.844 -5.102 1 91.75 203 GLY A N 1
ATOM 1643 C CA . GLY A 1 203 ? 19.672 -30.281 -5.121 1 91.75 203 GLY A CA 1
ATOM 1644 C C . GLY A 1 203 ? 19.703 -28.859 -5.66 1 91.75 203 GLY A C 1
ATOM 1645 O O . GLY A 1 203 ? 20.781 -28.25 -5.715 1 91.75 203 GLY A O 1
ATOM 1646 N N . GLN A 1 204 ? 18.625 -28.328 -5.988 1 94.56 204 GLN A N 1
ATOM 1647 C CA . GLN A 1 204 ? 18.531 -27.062 -6.715 1 94.56 204 GLN A CA 1
ATOM 1648 C C . GLN A 1 204 ? 18.859 -25.891 -5.801 1 94.56 204 GLN A C 1
ATOM 1650 O O . GLN A 1 204 ? 19.422 -24.891 -6.242 1 94.56 204 GLN A O 1
ATOM 1655 N N . TYR A 1 205 ? 18.547 -26.016 -4.523 1 96.19 205 TYR A N 1
ATOM 1656 C CA . TYR A 1 205 ? 18.734 -24.906 -3.584 1 96.19 205 TYR A CA 1
ATOM 1657 C C . TYR A 1 205 ? 20.203 -24.562 -3.441 1 96.19 205 TYR A C 1
ATOM 1659 O O . TYR A 1 205 ? 20.578 -23.391 -3.525 1 96.19 205 TYR A O 1
ATOM 1667 N N . ASP A 1 206 ? 21.031 -25.5 -3.256 1 95.62 206 ASP A N 1
ATOM 1668 C CA . ASP A 1 206 ? 22.469 -25.266 -3.113 1 95.62 206 ASP A CA 1
ATOM 1669 C C . ASP A 1 206 ? 23.062 -24.672 -4.391 1 95.62 206 ASP A C 1
ATOM 1671 O O . ASP A 1 206 ? 23.938 -23.812 -4.332 1 95.62 206 ASP A O 1
ATOM 1675 N N . LEU A 1 207 ? 22.594 -25.156 -5.473 1 95.81 207 LEU A N 1
ATOM 1676 C CA . LEU A 1 207 ? 23.047 -24.625 -6.75 1 95.81 207 LEU A CA 1
ATOM 1677 C C . LEU A 1 207 ? 22.703 -23.141 -6.883 1 95.81 207 LEU A C 1
ATOM 1679 O O . LEU A 1 207 ? 23.547 -22.328 -7.262 1 95.81 207 LEU A O 1
ATOM 1683 N N . LEU A 1 208 ? 21.5 -22.812 -6.484 1 96.5 208 LEU A N 1
ATOM 1684 C CA . LEU A 1 208 ? 21.031 -21.438 -6.586 1 96.5 208 LEU A CA 1
ATOM 1685 C C . LEU A 1 208 ? 21.828 -20.531 -5.672 1 96.5 208 LEU A C 1
ATOM 1687 O O . LEU A 1 208 ? 22.266 -19.453 -6.09 1 96.5 208 LEU A O 1
ATOM 1691 N N . THR A 1 209 ? 22.062 -20.938 -4.453 1 95.38 209 THR A N 1
ATOM 1692 C CA . THR A 1 209 ? 22.688 -20.078 -3.457 1 95.38 209 THR A CA 1
ATOM 1693 C C . THR A 1 209 ? 24.203 -20.016 -3.678 1 95.38 209 THR A C 1
ATOM 1695 O O . THR A 1 209 ? 24.891 -19.25 -3.014 1 95.38 209 THR A O 1
ATOM 1698 N N . SER A 1 210 ? 24.734 -20.797 -4.617 1 93.38 210 SER A N 1
ATOM 1699 C CA . SER A 1 210 ? 26.125 -20.672 -5.012 1 93.38 210 SER A CA 1
ATOM 1700 C C . SER A 1 210 ? 26.359 -19.438 -5.863 1 93.38 210 SER A C 1
ATOM 1702 O O . SER A 1 210 ? 27.516 -19 -6.043 1 93.38 210 SER A O 1
ATOM 1704 N N . ILE A 1 211 ? 25.328 -18.922 -6.398 1 92.69 211 ILE A N 1
ATOM 1705 C CA . ILE A 1 211 ? 25.422 -17.734 -7.25 1 92.69 211 ILE A CA 1
ATOM 1706 C C . ILE A 1 211 ? 25.406 -16.484 -6.387 1 92.69 211 ILE A C 1
ATOM 1708 O O . ILE A 1 211 ? 24.484 -16.266 -5.598 1 92.69 211 ILE A O 1
ATOM 1712 N N . PRO A 1 212 ? 26.391 -15.641 -6.535 1 91.38 212 PRO A N 1
ATOM 1713 C CA . PRO A 1 212 ? 26.375 -14.391 -5.777 1 91.38 212 PRO A CA 1
ATOM 1714 C C . PRO A 1 212 ? 25.109 -13.57 -6.031 1 91.38 212 PRO A C 1
ATOM 1716 O O . PRO A 1 212 ? 24.719 -13.383 -7.188 1 91.38 212 PRO A O 1
ATOM 1719 N N . GLY A 1 213 ? 24.531 -13.117 -4.867 1 91.38 213 GLY A N 1
ATOM 1720 C CA . GLY A 1 213 ? 23.344 -12.289 -5.008 1 91.38 213 GLY A CA 1
ATOM 1721 C C . GLY A 1 213 ? 22.062 -13.062 -4.812 1 91.38 213 GLY A C 1
ATOM 1722 O O . GLY A 1 213 ? 20.984 -12.469 -4.695 1 91.38 213 GLY A O 1
ATOM 1723 N N . ILE A 1 214 ? 22.172 -14.344 -4.828 1 95.5 214 ILE A N 1
ATOM 1724 C CA . ILE A 1 214 ? 20.984 -15.172 -4.637 1 95.5 214 ILE A CA 1
ATOM 1725 C C . ILE A 1 214 ? 21 -15.766 -3.229 1 95.5 214 ILE A C 1
ATOM 1727 O O . ILE A 1 214 ? 21.719 -16.734 -2.959 1 95.5 214 ILE A O 1
ATOM 1731 N N . GLY A 1 215 ? 20.219 -15.211 -2.398 1 95.25 215 GLY A N 1
ATOM 1732 C CA . GLY A 1 215 ? 20.047 -15.734 -1.052 1 95.25 215 GLY A CA 1
ATOM 1733 C C . GLY A 1 215 ? 18.875 -16.688 -0.921 1 95.25 215 GLY A C 1
ATOM 1734 O O . GLY A 1 215 ? 18.203 -16.984 -1.909 1 95.25 215 GLY A O 1
ATOM 1735 N N . PRO A 1 216 ? 18.609 -17.125 0.263 1 96.75 216 PRO A N 1
ATOM 1736 C CA . PRO A 1 216 ? 17.562 -18.141 0.481 1 96.75 216 PRO A CA 1
ATOM 1737 C C . PRO A 1 216 ? 16.188 -17.672 0.023 1 96.75 216 PRO A C 1
ATOM 1739 O O . PRO A 1 216 ? 15.422 -18.453 -0.542 1 96.75 216 PRO A O 1
ATOM 1742 N N . ILE A 1 217 ? 15.852 -16.391 0.246 1 97.19 217 ILE A N 1
ATOM 1743 C CA . ILE A 1 217 ? 14.523 -15.891 -0.073 1 97.19 217 ILE A CA 1
ATOM 1744 C C . ILE A 1 217 ? 14.344 -15.812 -1.588 1 97.19 217 ILE A C 1
ATOM 1746 O O . ILE A 1 217 ? 13.328 -16.25 -2.125 1 97.19 217 ILE A O 1
ATOM 1750 N N . ILE A 1 218 ? 15.328 -15.328 -2.256 1 96.56 218 ILE A N 1
ATOM 1751 C CA . ILE A 1 218 ? 15.273 -15.25 -3.713 1 96.56 218 ILE A CA 1
ATOM 1752 C C . ILE A 1 218 ? 15.234 -16.656 -4.305 1 96.56 218 ILE A C 1
ATOM 1754 O O . ILE A 1 218 ? 14.445 -16.938 -5.211 1 96.56 218 ILE A O 1
ATOM 1758 N N . ALA A 1 219 ? 16.078 -17.547 -3.777 1 97.19 219 ALA A N 1
ATOM 1759 C CA . ALA A 1 219 ? 16.094 -18.938 -4.223 1 97.19 219 ALA A CA 1
ATOM 1760 C C . ALA A 1 219 ? 14.719 -19.594 -4.047 1 97.19 219 ALA A C 1
ATOM 1762 O O . ALA A 1 219 ? 14.227 -20.266 -4.945 1 97.19 219 ALA A O 1
ATOM 1763 N N . GLY A 1 220 ? 14.148 -19.328 -2.869 1 97.12 220 GLY A N 1
ATOM 1764 C CA . GLY A 1 220 ? 12.82 -19.875 -2.602 1 97.12 220 GLY A CA 1
ATOM 1765 C C . GLY A 1 220 ? 11.781 -19.422 -3.605 1 97.12 220 GLY A C 1
ATOM 1766 O O . GLY A 1 220 ? 11.039 -20.25 -4.148 1 97.12 220 GLY A O 1
ATOM 1767 N N . TRP A 1 221 ? 11.742 -18.141 -3.902 1 95.88 221 TRP A N 1
ATOM 1768 C CA . TRP A 1 221 ? 10.766 -17.594 -4.84 1 95.88 221 TRP A CA 1
ATOM 1769 C C . TRP A 1 221 ? 11.047 -18.094 -6.258 1 95.88 221 TRP A C 1
ATOM 1771 O O . TRP A 1 221 ? 10.109 -18.344 -7.023 1 95.88 221 TRP A O 1
ATOM 1781 N N . LEU A 1 222 ? 12.289 -18.266 -6.602 1 95.12 222 LEU A N 1
ATOM 1782 C CA . LEU A 1 222 ? 12.633 -18.812 -7.91 1 95.12 222 LEU A CA 1
ATOM 1783 C C . LEU A 1 222 ? 12.094 -20.234 -8.055 1 95.12 222 LEU A C 1
ATOM 1785 O O . LEU A 1 222 ? 11.492 -20.562 -9.078 1 95.12 222 LEU A O 1
ATOM 1789 N N . LEU A 1 223 ? 12.312 -21.047 -7.078 1 95.38 223 LEU A N 1
ATOM 1790 C CA . LEU A 1 223 ? 11.828 -22.422 -7.102 1 95.38 223 LEU A CA 1
ATOM 1791 C C . LEU A 1 223 ? 10.312 -22.453 -7.227 1 95.38 223 LEU A C 1
ATOM 1793 O O . LEU A 1 223 ? 9.766 -23.234 -8 1 95.38 223 LEU A O 1
ATOM 1797 N N . VAL A 1 224 ? 9.633 -21.531 -6.516 1 91.75 224 VAL A N 1
ATOM 1798 C CA . VAL A 1 224 ? 8.18 -21.5 -6.496 1 91.75 224 VAL A CA 1
ATOM 1799 C C . VAL A 1 224 ? 7.652 -21.047 -7.859 1 91.75 224 VAL A C 1
ATOM 1801 O O . VAL A 1 224 ? 6.812 -21.719 -8.461 1 91.75 224 VAL A O 1
ATOM 1804 N N . TYR A 1 225 ? 8.156 -19.984 -8.375 1 88.06 225 TYR A N 1
ATOM 1805 C CA . TYR A 1 225 ? 7.621 -19.406 -9.602 1 88.06 225 TYR A CA 1
ATOM 1806 C C . TYR A 1 225 ? 7.977 -20.266 -10.805 1 88.06 225 TYR A C 1
ATOM 1808 O O . TYR A 1 225 ? 7.203 -20.344 -11.766 1 88.06 225 TYR A O 1
ATOM 1816 N N . THR A 1 226 ? 9.125 -20.969 -10.781 1 88.94 226 THR A N 1
ATOM 1817 C CA . THR A 1 226 ? 9.531 -21.812 -11.898 1 88.94 226 THR A CA 1
ATOM 1818 C C . THR A 1 226 ? 9.039 -23.25 -11.711 1 88.94 226 THR A C 1
ATOM 1820 O O . THR A 1 226 ? 9.297 -24.109 -12.547 1 88.94 226 THR A O 1
ATOM 1823 N N . GLU A 1 227 ? 8.414 -23.453 -10.578 1 87.75 227 GLU A N 1
ATOM 1824 C CA . GLU A 1 227 ? 7.988 -24.812 -10.242 1 87.75 227 GLU A CA 1
ATOM 1825 C C . GLU A 1 227 ? 9.148 -25.797 -10.336 1 87.75 227 GLU A C 1
ATOM 1827 O O . GLU A 1 227 ? 9.047 -26.828 -11.008 1 87.75 227 GLU A O 1
ATOM 1832 N N . GLY A 1 228 ? 10.242 -25.406 -9.672 1 91.19 228 GLY A N 1
ATOM 1833 C CA . GLY A 1 228 ? 11.422 -26.25 -9.711 1 91.19 228 GLY A CA 1
ATOM 1834 C C . GLY A 1 228 ? 12.078 -26.297 -11.078 1 91.19 228 GLY A C 1
ATOM 1835 O O . GLY A 1 228 ? 12.523 -27.359 -11.523 1 91.19 228 GLY A O 1
ATOM 1836 N N . PHE A 1 229 ? 11.867 -25.203 -11.812 1 90.81 229 PHE A N 1
ATOM 1837 C CA . PHE A 1 229 ? 12.492 -25.016 -13.117 1 90.81 229 PHE A CA 1
ATOM 1838 C C . PHE A 1 229 ? 11.891 -25.984 -14.141 1 90.81 229 PHE A C 1
ATOM 1840 O O . PHE A 1 229 ? 12.594 -26.469 -15.031 1 90.81 229 PHE A O 1
ATOM 1847 N N . THR A 1 230 ? 10.672 -26.281 -13.969 1 85.12 230 THR A N 1
ATOM 1848 C CA . THR A 1 230 ? 9.969 -27.125 -14.93 1 85.12 230 THR A CA 1
ATOM 1849 C C . THR A 1 230 ? 8.977 -26.312 -15.742 1 85.12 230 THR A C 1
ATOM 1851 O O . THR A 1 230 ? 8.508 -26.766 -16.797 1 85.12 230 THR A O 1
ATOM 1854 N N . ARG A 1 231 ? 8.719 -25.172 -15.25 1 80.06 231 ARG A N 1
ATOM 1855 C CA . ARG A 1 231 ? 7.684 -24.344 -15.875 1 80.06 231 ARG A CA 1
ATOM 1856 C C . ARG A 1 231 ? 8.219 -23.641 -17.125 1 80.06 231 ARG A C 1
ATOM 1858 O O . ARG A 1 231 ? 7.48 -23.438 -18.078 1 80.06 231 ARG A O 1
ATOM 1865 N N . PHE A 1 232 ? 9.438 -23.203 -17 1 82.69 232 PHE A N 1
ATOM 1866 C CA . PHE A 1 232 ? 10.062 -22.469 -18.094 1 82.69 232 PHE A CA 1
ATOM 1867 C C . PHE A 1 232 ? 11.18 -23.281 -18.734 1 82.69 232 PHE A C 1
ATOM 1869 O O . PHE A 1 232 ? 12 -23.875 -18.031 1 82.69 232 PHE A O 1
ATOM 1876 N N . ASP A 1 233 ? 11.258 -23.234 -19.984 1 82.44 233 ASP A N 1
ATOM 1877 C CA . ASP A 1 233 ? 12.219 -24.062 -20.703 1 82.44 233 ASP A CA 1
ATOM 1878 C C . ASP A 1 233 ? 13.617 -23.438 -20.672 1 82.44 233 ASP A C 1
ATOM 1880 O O . ASP A 1 233 ? 14.617 -24.156 -20.75 1 82.44 233 ASP A O 1
ATOM 1884 N N . ASN A 1 234 ? 13.602 -22.109 -20.625 1 87.31 234 ASN A N 1
ATOM 1885 C CA . ASN A 1 234 ? 14.891 -21.438 -20.688 1 87.31 234 ASN A CA 1
ATOM 1886 C C . ASN A 1 234 ? 14.875 -20.109 -19.938 1 87.31 234 ASN A C 1
ATOM 1888 O O . ASN A 1 234 ? 13.82 -19.672 -19.469 1 87.31 234 ASN A O 1
ATOM 1892 N N . ALA A 1 235 ? 16.078 -19.578 -19.859 1 89.31 235 ALA A N 1
ATOM 1893 C CA . ALA A 1 235 ? 16.266 -18.344 -19.094 1 89.31 235 ALA A CA 1
ATOM 1894 C C . ALA A 1 235 ? 15.516 -17.188 -19.719 1 89.31 235 ALA A C 1
ATOM 1896 O O . ALA A 1 235 ? 15.008 -16.312 -19.016 1 89.31 235 ALA A O 1
ATOM 1897 N N . ARG A 1 236 ? 15.414 -17.156 -20.953 1 84.62 236 ARG A N 1
ATOM 1898 C CA . ARG A 1 236 ? 14.75 -16.078 -21.656 1 84.62 236 ARG A CA 1
ATOM 1899 C C . ARG A 1 236 ? 13.273 -15.992 -21.297 1 84.62 236 ARG A C 1
ATOM 1901 O O . ARG A 1 236 ? 12.727 -14.898 -21.125 1 84.62 236 ARG A O 1
ATOM 1908 N N . GLU A 1 237 ? 12.68 -17.062 -21.156 1 83.81 237 GLU A N 1
ATOM 1909 C CA . GLU A 1 237 ? 11.266 -17.109 -20.797 1 83.81 237 GLU A CA 1
ATOM 1910 C C . GLU A 1 237 ? 11.031 -16.516 -19.406 1 83.81 237 GLU A C 1
ATOM 1912 O O . GLU A 1 237 ? 10.07 -15.773 -19.203 1 83.81 237 GLU A O 1
ATOM 1917 N N . VAL A 1 238 ? 11.898 -16.828 -18.531 1 86.94 238 VAL A N 1
ATOM 1918 C CA . VAL A 1 238 ? 11.773 -16.281 -17.172 1 86.94 238 VAL A CA 1
ATOM 1919 C C . VAL A 1 238 ? 12.07 -14.789 -17.188 1 86.94 238 VAL A C 1
ATOM 1921 O O . VAL A 1 238 ? 11.438 -14.016 -16.469 1 86.94 238 VAL A O 1
ATOM 1924 N N . ALA A 1 239 ? 13.031 -14.438 -17.984 1 87.44 239 ALA A N 1
ATOM 1925 C CA . ALA A 1 239 ? 13.352 -13.016 -18.109 1 87.44 239 ALA A CA 1
ATOM 1926 C C . ALA A 1 239 ? 12.148 -12.227 -18.625 1 87.44 239 ALA A C 1
ATOM 1928 O O . ALA A 1 239 ? 11.891 -11.117 -18.172 1 87.44 239 ALA A O 1
ATOM 1929 N N . CYS A 1 240 ? 11.406 -12.758 -19.5 1 79.88 240 CYS A N 1
ATOM 1930 C CA . CYS A 1 240 ? 10.195 -12.141 -20.016 1 79.88 240 CYS A CA 1
ATOM 1931 C C . CYS A 1 240 ? 9.109 -12.086 -18.953 1 79.88 240 CYS A C 1
ATOM 1933 O O . CYS A 1 240 ? 8.414 -11.086 -18.812 1 79.88 240 CYS A O 1
ATOM 1935 N N . PHE A 1 241 ? 9.086 -13.125 -18.281 1 77.75 241 PHE A N 1
ATOM 1936 C CA . PHE A 1 241 ? 8.117 -13.219 -17.188 1 77.75 241 PHE A CA 1
ATOM 1937 C C . PHE A 1 241 ? 8.359 -12.141 -16.141 1 77.75 241 PHE A C 1
ATOM 1939 O O . PHE A 1 241 ? 7.418 -11.547 -15.625 1 77.75 241 PHE A O 1
ATOM 1946 N N . VAL A 1 242 ? 9.586 -11.883 -15.844 1 86.12 242 VAL A N 1
ATOM 1947 C CA . VAL A 1 242 ? 9.961 -10.898 -14.836 1 86.12 242 VAL A CA 1
ATOM 1948 C C . VAL A 1 242 ? 9.969 -9.5 -15.461 1 86.12 242 VAL A C 1
ATOM 1950 O O . VAL A 1 242 ? 9.945 -8.5 -14.75 1 86.12 242 VAL A O 1
ATOM 1953 N N . GLY A 1 243 ? 9.992 -9.445 -16.766 1 78.75 243 GLY A N 1
ATOM 1954 C CA . GLY A 1 243 ? 9.984 -8.172 -17.469 1 78.75 243 GLY A CA 1
ATOM 1955 C C . GLY A 1 243 ? 11.367 -7.562 -17.609 1 78.75 243 GLY A C 1
ATOM 1956 O O . GLY A 1 243 ? 11.523 -6.34 -17.562 1 78.75 243 GLY A O 1
ATOM 1957 N N . SER A 1 244 ? 12.336 -8.32 -17.625 1 78.44 244 SER A N 1
ATOM 1958 C CA . SER A 1 244 ? 13.695 -7.801 -17.703 1 78.44 244 SER A CA 1
ATOM 1959 C C . SER A 1 244 ? 14.297 -8.055 -19.094 1 78.44 244 SER A C 1
ATOM 1961 O O . SER A 1 244 ? 15.391 -7.586 -19.391 1 78.44 244 SER A O 1
ATOM 1963 N N . ALA A 1 245 ? 13.539 -8.852 -19.922 1 71.88 245 ALA A N 1
ATOM 1964 C CA . ALA A 1 245 ? 14.078 -9.203 -21.234 1 71.88 245 ALA A CA 1
ATOM 1965 C C . ALA A 1 245 ? 14.078 -7.992 -22.172 1 71.88 245 ALA A C 1
ATOM 1967 O O . ALA A 1 245 ? 13.125 -7.215 -22.188 1 71.88 245 ALA A O 1
ATOM 1968 N N . PRO A 1 246 ? 15.273 -7.715 -22.734 1 62.81 246 PRO A N 1
ATOM 1969 C CA . PRO A 1 246 ? 15.281 -6.645 -23.734 1 62.81 246 PRO A CA 1
ATOM 1970 C C . PRO A 1 246 ? 14.383 -6.945 -24.938 1 62.81 246 PRO A C 1
ATOM 1972 O O . PRO A 1 246 ? 14.234 -8.109 -25.328 1 62.81 246 PRO A O 1
ATOM 1975 N N . PHE A 1 247 ? 13.203 -6.453 -25.141 1 51.62 247 PHE A N 1
ATOM 1976 C CA . PHE A 1 247 ? 12.461 -6.707 -26.359 1 51.62 247 PHE A CA 1
ATOM 1977 C C . PHE A 1 247 ? 13 -5.852 -27.5 1 51.62 247 PHE A C 1
ATOM 1979 O O . PHE A 1 247 ? 13.188 -4.645 -27.344 1 51.62 247 PHE A O 1
ATOM 1986 N N . PRO A 1 248 ? 13.68 -6.66 -28.422 1 46.03 248 PRO A N 1
ATOM 1987 C CA . PRO A 1 248 ? 14.062 -5.863 -29.594 1 46.03 248 PRO A CA 1
ATOM 1988 C C . PRO A 1 248 ? 12.906 -5.02 -30.141 1 46.03 248 PRO A C 1
ATOM 1990 O O . PRO A 1 248 ? 11.758 -5.465 -30.125 1 46.03 248 PRO A O 1
ATOM 1993 N N . LYS A 1 249 ? 12.836 -3.83 -29.828 1 43.22 249 LYS A N 1
ATOM 1994 C CA . LYS A 1 249 ? 11.844 -3.014 -30.531 1 43.22 249 LYS A CA 1
ATOM 1995 C C . LYS A 1 249 ? 11.93 -3.213 -32.031 1 43.22 249 LYS A C 1
ATOM 1997 O O . LYS A 1 249 ? 12.797 -2.629 -32.688 1 43.22 249 LYS A O 1
ATOM 2002 N N . GLN A 1 250 ? 11.836 -4.32 -32.469 1 36.09 250 GLN A N 1
ATOM 2003 C CA . GLN A 1 250 ? 11.859 -4.258 -33.938 1 36.09 250 GLN A CA 1
ATOM 2004 C C . GLN A 1 250 ? 10.781 -3.32 -34.469 1 36.09 250 GLN A C 1
ATOM 2006 O O . GLN A 1 250 ? 10.555 -3.238 -35.656 1 36.09 250 GLN A O 1
ATOM 2011 N N . SER A 1 251 ? 9.602 -3.074 -33.875 1 34.47 251 SER A N 1
ATOM 2012 C CA . SER A 1 251 ? 8.836 -2.457 -34.938 1 34.47 251 SER A CA 1
ATOM 2013 C C . SER A 1 251 ? 9.523 -1.193 -35.469 1 34.47 251 SER A C 1
ATOM 2015 O O . SER A 1 251 ? 10.367 -0.62 -34.781 1 34.47 251 SER A O 1
ATOM 2017 N N . GLY A 1 252 ? 9.375 -0.729 -36.812 1 33.66 252 GLY A N 1
ATOM 2018 C CA . GLY A 1 252 ? 9.781 0.451 -37.562 1 33.66 252 GLY A CA 1
ATOM 2019 C C . GLY A 1 252 ? 9.852 1.703 -36.688 1 33.66 252 GLY A C 1
ATOM 2020 O O . GLY A 1 252 ? 10.828 1.906 -35.969 1 33.66 252 GLY A O 1
ATOM 2021 N N . GLN A 1 253 ? 8.875 2.752 -37.062 1 33.88 253 GLN A N 1
ATOM 2022 C CA . GLN A 1 253 ? 8.969 4.195 -36.875 1 33.88 253 GLN A CA 1
ATOM 2023 C C . GLN A 1 253 ? 8.977 4.547 -35.406 1 33.88 253 GLN A C 1
ATOM 2025 O O . GLN A 1 253 ? 9.641 5.5 -34.969 1 33.88 253 GLN A O 1
ATOM 2030 N N . GLN A 1 254 ? 7.773 4.484 -34.719 1 34.38 254 GLN A N 1
ATOM 2031 C CA . GLN A 1 254 ? 7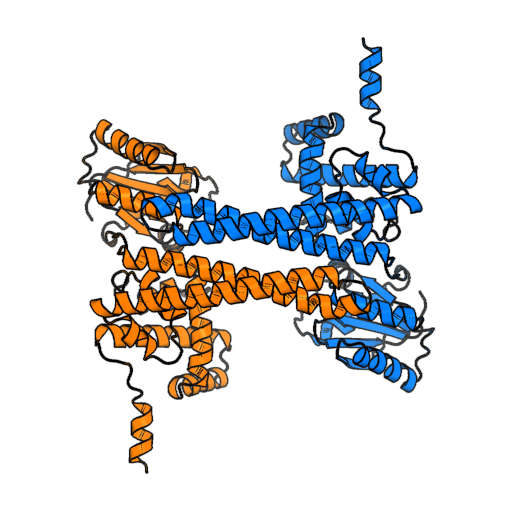.629 5.316 -33.531 1 34.38 254 GLN A CA 1
ATOM 2032 C C . GLN A 1 254 ? 8.359 4.699 -32.312 1 34.38 254 GLN A C 1
ATOM 2034 O O . GLN A 1 254 ? 8.141 3.531 -32 1 34.38 254 GLN A O 1
ATOM 2039 N N . ARG A 1 255 ? 9.547 5.113 -31.969 1 36.47 255 ARG A N 1
ATOM 2040 C CA . ARG A 1 255 ? 10.445 4.957 -30.844 1 36.47 255 ARG A CA 1
ATOM 2041 C C . ARG A 1 255 ? 9.664 4.848 -29.531 1 36.47 255 ARG A C 1
ATOM 2043 O O . ARG A 1 255 ? 9.438 5.855 -28.859 1 36.47 255 ARG A O 1
ATOM 2050 N N . SER A 1 256 ? 8.453 4.34 -29.547 1 34.59 256 SER A N 1
ATOM 2051 C CA . SER A 1 256 ? 7.977 4.375 -28.172 1 34.59 256 SER A CA 1
ATOM 2052 C C . SER A 1 256 ? 8.859 3.533 -27.25 1 34.59 256 SER A C 1
ATOM 2054 O O . SER A 1 256 ? 9.383 2.498 -27.672 1 34.59 256 SER A O 1
ATOM 2056 N N . PRO A 1 257 ? 9.578 4.129 -26.375 1 36.91 257 PRO A N 1
ATOM 2057 C CA . PRO A 1 257 ? 10.422 3.445 -25.391 1 36.91 257 PRO A CA 1
ATOM 2058 C C . PRO A 1 257 ? 9.922 2.039 -25.062 1 36.91 257 PRO A C 1
ATOM 2060 O O . PRO A 1 257 ? 8.727 1.765 -25.172 1 36.91 257 PRO A O 1
ATOM 2063 N N . ASN A 1 258 ? 10.766 1.077 -25.328 1 38.09 258 ASN A N 1
ATOM 2064 C CA . ASN A 1 258 ? 10.617 -0.333 -24.984 1 38.09 258 ASN A CA 1
ATOM 2065 C C . ASN A 1 258 ? 9.852 -0.515 -23.688 1 38.09 258 ASN A C 1
ATOM 2067 O O . ASN A 1 258 ? 10.391 -0.287 -22.594 1 38.09 258 ASN A O 1
ATOM 2071 N N . ARG A 1 259 ? 8.633 -0.031 -23.656 1 38.81 259 ARG A N 1
ATOM 2072 C CA . ARG A 1 259 ? 7.863 -0.164 -22.422 1 38.81 259 ARG A CA 1
ATOM 2073 C C . ARG A 1 259 ? 7.82 -1.615 -21.953 1 38.81 259 ARG A C 1
ATOM 2075 O O . ARG A 1 259 ? 7.488 -2.514 -22.734 1 38.81 259 ARG A O 1
ATOM 2082 N N . VAL A 1 260 ? 8.688 -2.068 -21.109 1 41.78 260 VAL A N 1
ATOM 2083 C CA . VAL A 1 260 ? 8.594 -3.326 -20.375 1 41.78 260 VAL A CA 1
ATOM 2084 C C . VAL A 1 260 ? 7.129 -3.703 -20.172 1 41.78 260 VAL A C 1
ATOM 2086 O O . VAL A 1 260 ? 6.262 -2.828 -20.109 1 41.78 260 VAL A O 1
ATOM 2089 N N . SER A 1 261 ? 6.691 -4.855 -20.656 1 44.47 261 SER A N 1
ATOM 2090 C CA . SER A 1 261 ? 5.328 -5.363 -20.594 1 44.47 261 SER A CA 1
ATOM 2091 C C . SER A 1 261 ? 4.688 -5.066 -19.234 1 44.47 261 SER A C 1
ATOM 2093 O O . SER A 1 261 ? 5.332 -5.199 -18.188 1 44.47 261 SER A O 1
ATOM 2095 N N . LYS A 1 262 ? 3.766 -4.285 -19.141 1 49.06 262 LYS A N 1
ATOM 2096 C CA . LYS A 1 262 ? 2.928 -3.963 -18 1 49.06 262 LYS A CA 1
ATOM 2097 C C . LYS A 1 262 ? 2.541 -5.223 -17.234 1 49.06 262 LYS A C 1
ATOM 2099 O O . LYS A 1 262 ? 2.146 -5.148 -16.062 1 49.06 262 LYS A O 1
ATOM 2104 N N . TRP A 1 263 ? 2.762 -6.445 -17.859 1 50.97 263 TRP A N 1
ATOM 2105 C CA . TRP A 1 263 ? 2.295 -7.676 -17.219 1 50.97 263 TRP A CA 1
ATOM 2106 C C . TRP A 1 263 ? 3.461 -8.469 -16.641 1 50.97 263 TRP A C 1
ATOM 2108 O O . TRP A 1 263 ? 4.043 -9.32 -17.328 1 50.97 263 TRP A O 1
ATOM 2118 N N . ARG A 1 264 ? 4.242 -7.98 -15.812 1 63.03 264 ARG A N 1
ATOM 2119 C CA . ARG A 1 264 ? 5.434 -8.562 -15.203 1 63.03 264 ARG A CA 1
ATOM 2120 C C . ARG A 1 264 ? 5.168 -8.953 -13.758 1 63.03 264 ARG A C 1
ATOM 2122 O O . ARG A 1 264 ? 4.27 -8.406 -13.109 1 63.03 264 ARG A O 1
ATOM 2129 N N . CYS A 1 265 ? 5.891 -10.133 -13.492 1 77.06 265 CYS A N 1
ATOM 2130 C CA . CYS A 1 265 ? 5.883 -10.477 -12.078 1 77.06 265 CYS A CA 1
ATOM 2131 C C . CYS A 1 265 ? 6.703 -9.484 -11.266 1 77.06 265 CYS A C 1
ATOM 2133 O O . CYS A 1 265 ? 7.91 -9.664 -11.094 1 77.06 265 CYS A O 1
ATOM 2135 N N . VAL A 1 266 ? 5.973 -8.609 -10.75 1 80.88 266 VAL A N 1
ATOM 2136 C CA . VAL A 1 266 ? 6.605 -7.492 -10.062 1 80.88 266 VAL A CA 1
ATOM 2137 C C . VAL A 1 266 ? 7.348 -8 -8.828 1 80.88 266 VAL A C 1
ATOM 2139 O O . VAL A 1 266 ? 8.445 -7.523 -8.516 1 80.88 266 VAL A O 1
ATOM 2142 N N . ARG A 1 267 ? 6.84 -8.984 -8.227 1 86.94 267 ARG A N 1
ATOM 2143 C CA . ARG A 1 267 ? 7.438 -9.508 -7 1 86.94 267 ARG A CA 1
ATOM 2144 C C . ARG A 1 267 ? 8.828 -10.078 -7.273 1 86.94 267 ARG A C 1
ATOM 2146 O O . ARG A 1 267 ? 9.797 -9.695 -6.621 1 86.94 267 ARG A O 1
ATOM 2153 N N . LEU A 1 268 ? 8.898 -10.969 -8.164 1 89.81 268 LEU A N 1
ATOM 2154 C CA . LEU A 1 268 ? 10.172 -11.609 -8.469 1 89.81 268 LEU A CA 1
ATOM 2155 C C . LEU A 1 268 ? 11.172 -10.594 -9.008 1 89.81 268 LEU A C 1
ATOM 2157 O O . LEU A 1 268 ? 12.367 -10.664 -8.711 1 89.81 268 LEU A O 1
ATOM 2161 N N . LYS A 1 269 ? 10.703 -9.672 -9.797 1 89.69 269 LYS A N 1
ATOM 2162 C CA . LYS A 1 269 ? 11.578 -8.625 -10.312 1 89.69 269 LYS A CA 1
ATOM 2163 C C . LYS A 1 269 ? 12.203 -7.82 -9.172 1 89.69 269 LYS A C 1
ATOM 2165 O O . LYS A 1 269 ? 13.406 -7.582 -9.164 1 89.69 269 LYS A O 1
ATOM 2170 N N . THR A 1 270 ? 11.344 -7.469 -8.289 1 91.62 270 THR A N 1
ATOM 2171 C CA . THR A 1 270 ? 11.812 -6.676 -7.16 1 91.62 270 THR A CA 1
ATOM 2172 C C . THR A 1 270 ? 12.844 -7.449 -6.348 1 91.62 270 THR A C 1
ATOM 2174 O O . THR A 1 270 ? 13.867 -6.887 -5.941 1 91.62 270 THR A O 1
ATOM 2177 N N . LEU A 1 271 ? 12.586 -8.625 -6.113 1 93.62 271 LEU A N 1
ATOM 2178 C CA . LEU A 1 271 ? 13.508 -9.469 -5.359 1 93.62 271 LEU A CA 1
ATOM 2179 C C . LEU A 1 271 ? 14.836 -9.609 -6.098 1 93.62 271 LEU A C 1
ATOM 2181 O O . LEU A 1 271 ? 15.906 -9.516 -5.484 1 93.62 271 LEU A O 1
ATOM 2185 N N . LEU A 1 272 ? 14.742 -9.844 -7.363 1 94.06 272 LEU A N 1
ATOM 2186 C CA . LEU A 1 272 ? 15.945 -10 -8.164 1 94.06 272 LEU A CA 1
ATOM 2187 C C . LEU A 1 272 ? 16.75 -8.703 -8.203 1 94.06 272 LEU A C 1
ATOM 2189 O O . LEU A 1 272 ? 17.984 -8.734 -8.242 1 94.06 272 LEU A O 1
ATOM 2193 N N . LEU A 1 273 ? 16.094 -7.613 -8.195 1 92.81 273 LEU A N 1
ATOM 2194 C CA . LEU A 1 273 ? 16.781 -6.324 -8.141 1 92.81 273 LEU A CA 1
ATOM 2195 C C . LEU A 1 273 ? 17.609 -6.203 -6.871 1 92.81 273 LEU A C 1
ATOM 2197 O O . LEU A 1 273 ? 18.719 -5.672 -6.902 1 92.81 273 LEU A O 1
ATOM 2201 N N . HIS A 1 274 ? 17.062 -6.703 -5.848 1 92 274 HIS A N 1
ATOM 2202 C CA . HIS A 1 274 ? 17.828 -6.73 -4.613 1 92 274 HIS A CA 1
ATOM 2203 C C . HIS A 1 274 ? 19.062 -7.629 -4.754 1 92 274 HIS A C 1
ATOM 2205 O O . HIS A 1 274 ? 20.141 -7.277 -4.285 1 92 274 HIS A O 1
ATOM 2211 N N . GLY A 1 275 ? 18.812 -8.703 -5.324 1 91.44 275 GLY A N 1
ATOM 2212 C CA . GLY A 1 275 ? 19.938 -9.609 -5.574 1 91.44 275 GLY A CA 1
ATOM 2213 C C . GLY A 1 275 ? 21.016 -8.992 -6.445 1 91.44 275 GLY A C 1
ATOM 2214 O O . GLY A 1 275 ? 22.203 -9.188 -6.195 1 91.44 275 GLY A O 1
ATOM 2215 N N . VAL A 1 276 ? 20.578 -8.25 -7.379 1 90.94 276 VAL A N 1
ATOM 2216 C CA . VAL A 1 276 ? 21.5 -7.598 -8.312 1 90.94 276 VAL A CA 1
ATOM 2217 C C . VAL A 1 276 ? 22.359 -6.59 -7.566 1 90.94 276 VAL A C 1
ATOM 2219 O O . VAL A 1 276 ? 23.562 -6.473 -7.836 1 90.94 276 VAL A O 1
ATOM 2222 N N . HIS A 1 277 ? 21.75 -5.898 -6.676 1 90.94 277 HIS A N 1
ATOM 2223 C CA . HIS A 1 277 ? 22.516 -4.938 -5.883 1 90.94 277 HIS A CA 1
ATOM 2224 C C . HIS A 1 277 ? 23.672 -5.617 -5.152 1 90.94 277 HIS A C 1
ATOM 2226 O O . HIS A 1 277 ? 24.797 -5.129 -5.184 1 90.94 277 HIS A O 1
ATOM 2232 N N . SER A 1 278 ? 23.328 -6.688 -4.594 1 89.88 278 SER A N 1
ATOM 2233 C CA . SER A 1 278 ? 24.344 -7.461 -3.891 1 89.88 278 SER A CA 1
ATOM 2234 C C . SER A 1 278 ? 25.359 -8.07 -4.863 1 89.88 278 SER A C 1
ATOM 2236 O O . SER A 1 278 ? 26.562 -8.078 -4.594 1 89.88 278 SER A O 1
ATOM 2238 N N . ALA A 1 279 ? 24.891 -8.539 -5.984 1 89.75 279 ALA A N 1
ATOM 2239 C CA . ALA A 1 279 ? 25.75 -9.18 -6.973 1 89.75 279 ALA A CA 1
ATOM 2240 C C . ALA A 1 279 ? 26.75 -8.18 -7.559 1 89.75 279 ALA A C 1
ATOM 2242 O O . ALA A 1 279 ? 27.922 -8.5 -7.734 1 89.75 279 ALA A O 1
ATOM 2243 N N . ILE A 1 280 ? 26.281 -7.016 -7.828 1 90.31 280 ILE A N 1
ATOM 2244 C CA . ILE A 1 280 ? 27.156 -5.973 -8.375 1 90.31 280 ILE A CA 1
ATOM 2245 C 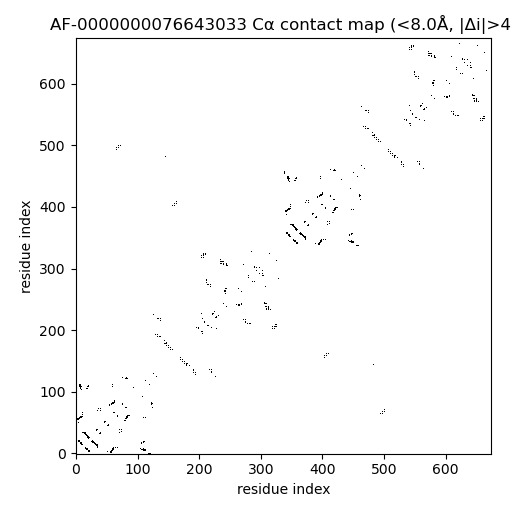C . ILE A 1 280 ? 28.234 -5.625 -7.363 1 90.31 280 ILE A C 1
ATOM 2247 O O . ILE A 1 280 ? 29.391 -5.375 -7.738 1 90.31 280 ILE A O 1
ATOM 2251 N N . GLN A 1 281 ? 27.891 -5.68 -6.16 1 89.75 281 GLN A N 1
ATOM 2252 C CA . GLN A 1 281 ? 28.828 -5.328 -5.105 1 89.75 281 GLN A CA 1
ATOM 2253 C C . GLN A 1 281 ? 29.891 -6.418 -4.918 1 89.75 281 GLN A C 1
ATOM 2255 O O . GLN A 1 281 ? 31.062 -6.125 -4.688 1 89.75 281 GLN A O 1
ATOM 2260 N N . TYR A 1 282 ? 29.5 -7.691 -5.117 1 87.31 282 TYR A N 1
ATOM 2261 C CA . TYR A 1 282 ? 30.391 -8.766 -4.684 1 87.31 282 TYR A CA 1
ATOM 2262 C C . TYR A 1 282 ? 30.906 -9.562 -5.875 1 87.31 282 TYR A C 1
ATOM 2264 O O . TYR A 1 282 ? 31.875 -10.328 -5.75 1 87.31 282 TYR A O 1
ATOM 2272 N N . ASP A 1 283 ? 30.312 -9.484 -7.016 1 88.19 283 ASP A N 1
ATOM 2273 C CA . ASP A 1 283 ? 30.75 -10.172 -8.227 1 88.19 283 ASP A CA 1
ATOM 2274 C C . ASP A 1 283 ? 31.516 -9.219 -9.141 1 88.19 283 ASP A C 1
ATOM 2276 O O . ASP A 1 283 ? 30.922 -8.32 -9.742 1 88.19 283 ASP A O 1
ATOM 2280 N N . PRO A 1 284 ? 32.75 -9.477 -9.312 1 87.94 284 PRO A N 1
ATOM 2281 C CA . PRO A 1 284 ? 33.562 -8.555 -10.094 1 87.94 284 PRO A CA 1
ATOM 2282 C C . PRO A 1 284 ? 33.125 -8.461 -11.555 1 87.94 284 PRO A C 1
ATOM 2284 O O . PRO A 1 284 ? 33.188 -7.391 -12.156 1 87.94 284 PRO A O 1
ATOM 2287 N N . GLU A 1 285 ? 32.719 -9.57 -12.086 1 88.75 285 GLU A N 1
ATOM 2288 C CA . GLU A 1 285 ? 32.312 -9.57 -13.484 1 88.75 285 GLU A CA 1
ATOM 2289 C C . GLU A 1 285 ? 31.047 -8.719 -13.688 1 88.75 285 GLU A C 1
ATOM 2291 O O . GLU A 1 285 ? 30.984 -7.922 -14.625 1 88.75 285 GLU A O 1
ATOM 2296 N N . LEU A 1 286 ? 30.156 -8.891 -12.812 1 91 286 LEU A N 1
ATOM 2297 C CA . LEU A 1 286 ? 28.922 -8.133 -12.93 1 91 286 LEU A CA 1
ATOM 2298 C C . LEU A 1 286 ? 29.141 -6.664 -12.602 1 91 286 LEU A C 1
ATOM 2300 O O . LEU A 1 286 ? 28.516 -5.789 -13.203 1 91 286 LEU A O 1
ATOM 2304 N N . ARG A 1 287 ? 30 -6.406 -11.641 1 91.56 287 ARG A N 1
ATOM 2305 C CA . ARG A 1 287 ? 30.359 -5.031 -11.305 1 91.56 287 ARG A CA 1
ATOM 2306 C C . ARG A 1 287 ? 30.984 -4.324 -12.5 1 91.56 287 ARG A C 1
ATOM 2308 O O . ARG A 1 287 ? 30.625 -3.188 -12.812 1 91.56 287 ARG A O 1
ATOM 2315 N N . ALA A 1 288 ? 31.938 -5.035 -13.133 1 91.88 288 ALA A N 1
ATOM 2316 C CA . ALA A 1 288 ? 32.594 -4.477 -14.305 1 91.88 288 ALA A CA 1
ATOM 2317 C C . ALA A 1 288 ? 31.594 -4.199 -15.422 1 91.88 288 ALA A C 1
ATOM 2319 O O . ALA A 1 288 ? 31.672 -3.168 -16.094 1 91.88 288 ALA A O 1
ATOM 2320 N N . TYR A 1 289 ? 30.766 -5.102 -15.547 1 91.56 289 TYR A N 1
ATOM 2321 C CA . TYR A 1 289 ? 29.734 -4.934 -16.562 1 91.56 289 TYR A CA 1
ATOM 2322 C C . TYR A 1 289 ? 28.859 -3.721 -16.266 1 91.56 289 TYR A C 1
ATOM 2324 O O . TYR A 1 289 ? 28.609 -2.898 -17.156 1 91.56 289 TYR A O 1
ATOM 2332 N N . TYR A 1 290 ? 28.406 -3.562 -15.023 1 92.44 290 TYR A N 1
ATOM 2333 C CA . TYR A 1 290 ? 27.547 -2.461 -14.594 1 92.44 290 TYR A CA 1
ATOM 2334 C C . TYR A 1 290 ? 28.25 -1.119 -14.805 1 92.44 290 TYR A C 1
ATOM 2336 O O . TYR A 1 290 ? 27.672 -0.203 -15.398 1 92.44 290 TYR A O 1
ATOM 2344 N N . ASN A 1 291 ? 29.438 -1.057 -14.375 1 93.31 291 ASN A N 1
ATOM 2345 C CA . ASN A 1 291 ? 30.188 0.185 -14.477 1 93.31 291 ASN A CA 1
ATOM 2346 C C . ASN A 1 291 ? 30.438 0.573 -15.938 1 93.31 291 ASN A C 1
ATOM 2348 O O . ASN A 1 291 ? 30.312 1.745 -16.297 1 93.31 291 ASN A O 1
ATOM 2352 N N . ARG A 1 292 ? 30.75 -0.414 -16.688 1 93.88 292 ARG A N 1
ATOM 2353 C CA . ARG A 1 292 ? 31.016 -0.174 -18.109 1 93.88 292 ARG A CA 1
ATOM 2354 C C . ARG A 1 292 ? 29.781 0.376 -18.797 1 93.88 292 ARG A C 1
ATOM 2356 O O . ARG A 1 292 ? 29.859 1.363 -19.531 1 93.88 292 ARG A O 1
ATOM 2363 N N . LYS A 1 293 ? 28.688 -0.227 -18.531 1 93.12 293 LYS A N 1
ATOM 2364 C CA . LYS A 1 293 ? 27.453 0.183 -19.188 1 93.12 293 LYS A CA 1
ATOM 2365 C C . LYS A 1 293 ? 27 1.561 -18.703 1 93.12 293 LYS A C 1
ATOM 2367 O O . LYS A 1 293 ? 26.5 2.365 -19.484 1 93.12 293 LYS A O 1
ATOM 2372 N N . CYS A 1 294 ? 27.203 1.804 -17.469 1 92.19 294 CYS A N 1
ATOM 2373 C CA . CYS A 1 294 ? 26.891 3.127 -16.938 1 92.19 294 CYS A CA 1
ATOM 2374 C C . CYS A 1 294 ? 27.797 4.184 -17.547 1 92.19 294 CYS A C 1
ATOM 2376 O O . CYS A 1 294 ? 27.359 5.289 -17.859 1 92.19 294 CYS A O 1
ATOM 2378 N N . ALA A 1 295 ? 29 3.854 -17.719 1 93 295 ALA A N 1
ATOM 2379 C CA . ALA A 1 295 ? 29.969 4.766 -18.312 1 93 295 ALA A CA 1
ATOM 2380 C C . ALA A 1 295 ? 29.625 5.07 -19.766 1 93 295 ALA A C 1
ATOM 2382 O O . ALA A 1 295 ? 29.922 6.156 -20.281 1 93 295 ALA A O 1
ATOM 2383 N N . GLU A 1 296 ? 29.016 4.141 -20.422 1 93.81 296 GLU A N 1
ATOM 2384 C CA . GLU A 1 296 ? 28.562 4.312 -21.797 1 93.81 296 GLU A CA 1
ATOM 2385 C C . GLU A 1 296 ? 27.344 5.23 -21.875 1 93.81 296 GLU A C 1
ATOM 2387 O O . GLU A 1 296 ? 26.859 5.555 -22.969 1 93.81 296 GLU A O 1
ATOM 2392 N N . GLY A 1 297 ? 26.75 5.578 -20.688 1 91.19 297 GLY A N 1
ATOM 2393 C CA . GLY A 1 297 ? 25.672 6.543 -20.656 1 91.19 297 GLY A CA 1
ATOM 2394 C C . GLY A 1 297 ? 24.312 5.906 -20.406 1 91.19 297 GLY A C 1
ATOM 2395 O O . GLY A 1 297 ? 23.281 6.59 -20.438 1 91.19 297 GLY A O 1
ATOM 2396 N N . LYS A 1 298 ? 24.281 4.668 -20.234 1 89.56 298 LYS A N 1
ATOM 2397 C CA . LYS A 1 298 ? 23.016 3.982 -20 1 89.56 298 LYS A CA 1
ATOM 2398 C C . LYS A 1 298 ? 22.469 4.285 -18.609 1 89.56 298 LYS A C 1
ATOM 2400 O O . LYS A 1 298 ? 23.234 4.406 -17.641 1 89.56 298 LYS A O 1
ATOM 2405 N N . HIS A 1 299 ? 21.219 4.402 -18.562 1 90.62 299 HIS A N 1
ATOM 2406 C CA . HIS A 1 299 ? 20.562 4.676 -17.281 1 90.62 299 HIS A CA 1
ATOM 2407 C C . HIS A 1 299 ? 20.797 3.535 -16.297 1 90.62 299 HIS A C 1
ATOM 2409 O O . HIS A 1 299 ? 20.656 2.363 -16.656 1 90.62 299 HIS A O 1
ATOM 2415 N N . PRO A 1 300 ? 21.062 3.875 -15.102 1 89.81 300 PRO A N 1
ATOM 2416 C CA . PRO A 1 300 ? 21.391 2.859 -14.102 1 89.81 300 PRO A CA 1
ATOM 2417 C C . PRO A 1 300 ? 20.297 1.818 -13.914 1 89.81 300 PRO A C 1
ATOM 2419 O O . PRO A 1 300 ? 20.578 0.632 -13.742 1 89.81 300 PRO A O 1
ATOM 2422 N N . GLN A 1 301 ? 19.125 2.213 -13.977 1 88.94 301 GLN A N 1
ATOM 2423 C CA . GLN A 1 301 ? 18.016 1.274 -13.805 1 88.94 301 GLN A CA 1
ATOM 2424 C C . GLN A 1 301 ? 17.953 0.289 -14.969 1 88.94 301 GLN A C 1
ATOM 2426 O O . GLN A 1 301 ? 17.656 -0.89 -14.773 1 88.94 301 GLN A O 1
ATOM 2431 N N . SER A 1 302 ? 18.219 0.808 -16.125 1 87.94 302 SER A N 1
ATOM 2432 C CA . SER A 1 302 ? 18.25 -0.067 -17.297 1 87.94 302 SER A CA 1
ATOM 2433 C C . SER A 1 302 ? 19.391 -1.082 -17.188 1 87.94 302 SER A C 1
ATOM 2435 O O . SER A 1 302 ? 19.219 -2.244 -17.562 1 87.94 302 SER A O 1
ATOM 2437 N N . VAL A 1 303 ? 20.484 -0.641 -16.703 1 91.44 303 VAL A N 1
ATOM 2438 C CA . VAL A 1 303 ? 21.641 -1.518 -16.562 1 91.44 303 VAL A CA 1
ATOM 2439 C C . VAL A 1 303 ? 21.344 -2.588 -15.516 1 91.44 303 VAL A C 1
ATOM 2441 O O . VAL A 1 303 ? 21.703 -3.754 -15.688 1 91.44 303 VAL A O 1
ATOM 2444 N N . ARG A 1 304 ? 20.672 -2.215 -14.469 1 92.38 304 ARG A N 1
ATOM 2445 C CA . ARG A 1 304 ? 20.297 -3.182 -13.445 1 92.38 304 ARG A CA 1
ATOM 2446 C C . ARG A 1 304 ? 19.359 -4.25 -14.008 1 92.38 304 ARG A C 1
ATOM 2448 O O . ARG A 1 304 ? 19.469 -5.426 -13.656 1 92.38 304 ARG A O 1
ATOM 2455 N N . ASN A 1 305 ? 18.531 -3.881 -14.852 1 89.12 305 AS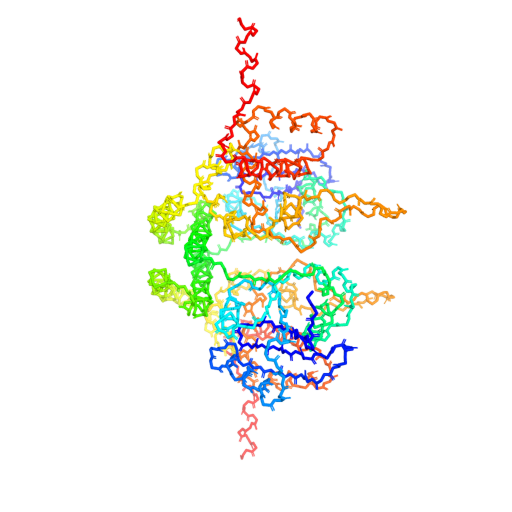N A N 1
ATOM 2456 C CA . ASN A 1 305 ? 17.656 -4.84 -15.516 1 89.12 305 ASN A CA 1
ATOM 2457 C C . ASN A 1 305 ? 18.453 -5.824 -16.375 1 89.12 305 ASN A C 1
ATOM 2459 O O . ASN A 1 305 ? 18.125 -7.012 -16.422 1 89.12 305 ASN A O 1
ATOM 2463 N N . ALA A 1 306 ? 19.391 -5.281 -17.078 1 91 306 ALA A N 1
ATOM 2464 C CA . ALA A 1 306 ? 20.266 -6.141 -17.891 1 91 306 ALA A CA 1
ATOM 2465 C C . ALA A 1 306 ? 21.016 -7.133 -17 1 91 306 ALA A C 1
ATOM 2467 O O . ALA A 1 306 ? 21.219 -8.281 -17.406 1 91 306 ALA A O 1
ATOM 2468 N N . VAL A 1 307 ? 21.422 -6.672 -15.891 1 92.31 307 VAL A N 1
ATOM 2469 C CA . VAL A 1 307 ? 22.141 -7.539 -14.961 1 92.31 307 VAL A CA 1
ATOM 2470 C C . VAL A 1 307 ? 21.203 -8.633 -14.445 1 92.31 307 VAL A C 1
ATOM 2472 O O . VAL A 1 307 ? 21.625 -9.766 -14.234 1 92.31 307 VAL A O 1
ATOM 2475 N N . ILE A 1 308 ? 19.938 -8.305 -14.234 1 93.12 308 ILE A N 1
ATOM 2476 C CA . ILE A 1 308 ? 18.953 -9.305 -13.844 1 93.12 308 ILE A CA 1
ATOM 2477 C C . ILE A 1 308 ? 18.891 -10.414 -14.891 1 93.12 308 ILE A C 1
ATOM 2479 O O . ILE A 1 308 ? 18.891 -11.594 -14.555 1 93.12 308 ILE A O 1
ATOM 2483 N N . CYS A 1 309 ? 18.891 -10.047 -16.109 1 91.31 309 CYS A N 1
ATOM 2484 C CA . CYS A 1 309 ? 18.859 -11.023 -17.188 1 91.31 309 CYS A CA 1
ATOM 2485 C C . CYS A 1 309 ? 20.094 -11.922 -17.156 1 91.31 309 CYS A C 1
ATOM 2487 O O . CYS A 1 309 ? 19.984 -13.141 -17.281 1 91.31 309 CYS A O 1
ATOM 2489 N N . LYS A 1 310 ? 21.172 -11.312 -17 1 91.31 310 LYS A N 1
ATOM 2490 C CA . LYS A 1 310 ? 22.406 -12.086 -16.906 1 91.31 310 LYS A CA 1
ATOM 2491 C C . LYS A 1 310 ? 22.375 -13.062 -15.742 1 91.31 310 LYS A C 1
ATOM 2493 O O . LYS A 1 310 ? 22.844 -14.203 -15.867 1 91.31 310 LYS A O 1
ATOM 2498 N N . LEU A 1 311 ? 21.859 -12.586 -14.672 1 92.56 311 LEU A N 1
ATOM 2499 C CA . LEU A 1 311 ? 21.719 -13.445 -13.492 1 92.56 311 LEU A CA 1
ATOM 2500 C C . LEU A 1 311 ? 20.812 -14.633 -13.789 1 92.56 311 LEU A C 1
ATOM 2502 O O . LEU A 1 311 ? 21.094 -15.758 -13.383 1 92.56 311 LEU A O 1
ATOM 2506 N N . LEU A 1 312 ? 19.719 -14.414 -14.477 1 94 312 LEU A N 1
ATOM 2507 C CA . LEU A 1 312 ? 18.781 -15.477 -14.82 1 94 312 LEU A CA 1
ATOM 2508 C C . LEU A 1 312 ? 19.438 -16.5 -15.734 1 94 312 LEU A C 1
ATOM 2510 O O . LEU A 1 312 ? 19.219 -17.703 -15.586 1 94 312 LEU A O 1
ATOM 2514 N N . TYR A 1 313 ? 20.266 -16.016 -16.625 1 92.5 313 TYR A N 1
ATOM 2515 C CA . TYR A 1 313 ? 20.984 -16.938 -17.5 1 92.5 313 TYR A CA 1
ATOM 2516 C C . TYR A 1 313 ? 21.984 -17.766 -16.688 1 92.5 313 TYR A C 1
ATOM 2518 O O . TYR A 1 313 ? 22.125 -18.969 -16.938 1 92.5 313 TYR A O 1
ATOM 2526 N N . ARG A 1 314 ? 22.578 -17.125 -15.789 1 92.12 314 ARG A N 1
ATOM 2527 C CA . ARG A 1 314 ? 23.5 -17.859 -14.922 1 92.12 314 ARG A CA 1
ATOM 2528 C C . ARG A 1 314 ? 22.75 -18.906 -14.102 1 92.12 314 ARG A C 1
ATOM 2530 O O . ARG A 1 314 ? 23.234 -20.031 -13.93 1 92.12 314 ARG A O 1
ATOM 2537 N N . ILE A 1 315 ? 21.625 -18.594 -13.625 1 95.06 315 ILE A N 1
ATOM 2538 C CA . ILE A 1 315 ? 20.797 -19.484 -12.82 1 95.06 315 ILE A CA 1
ATOM 2539 C C . ILE A 1 315 ? 20.438 -20.719 -13.633 1 95.06 315 ILE A C 1
ATOM 2541 O O . ILE A 1 315 ? 20.625 -21.844 -13.164 1 95.06 315 ILE A O 1
ATOM 2545 N N . TYR A 1 316 ? 19.984 -20.516 -14.805 1 94.62 316 TYR A N 1
ATOM 2546 C CA . TYR A 1 316 ? 19.594 -21.641 -15.633 1 94.62 316 TYR A CA 1
ATOM 2547 C C . TYR A 1 316 ? 20.812 -22.469 -16.031 1 94.62 316 TYR A C 1
ATOM 2549 O O . TYR A 1 316 ? 20.719 -23.703 -16.141 1 94.62 316 TYR A O 1
ATOM 2557 N N . ALA A 1 317 ? 21.906 -21.797 -16.25 1 93.31 317 ALA A N 1
ATOM 2558 C CA . ALA A 1 317 ? 23.141 -22.531 -16.594 1 93.31 317 ALA A CA 1
ATOM 2559 C C . ALA A 1 317 ? 23.562 -23.453 -15.453 1 93.31 317 ALA A C 1
ATOM 2561 O O . ALA A 1 317 ? 23.891 -24.609 -15.68 1 93.31 317 ALA A O 1
ATOM 2562 N N . VAL A 1 318 ? 23.5 -22.922 -14.305 1 93.81 318 VAL A N 1
ATOM 2563 C CA . VAL A 1 318 ? 23.906 -23.672 -13.117 1 93.81 318 VAL A CA 1
ATOM 2564 C C . VAL A 1 318 ? 22.938 -24.828 -12.883 1 93.81 318 VAL A C 1
ATOM 2566 O O . VAL A 1 318 ? 23.375 -25.953 -12.57 1 93.81 318 VAL A O 1
ATOM 2569 N N . ILE A 1 319 ? 21.641 -24.656 -13.039 1 94.56 319 ILE A N 1
ATOM 2570 C CA . ILE A 1 319 ? 20.625 -25.656 -12.805 1 94.56 319 ILE A CA 1
ATOM 2571 C C . ILE A 1 319 ? 20.734 -26.766 -13.859 1 94.56 319 ILE A C 1
ATOM 2573 O O . ILE A 1 319 ? 20.656 -27.953 -13.539 1 94.56 319 ILE A O 1
ATOM 2577 N N . ASN A 1 320 ? 20.969 -26.359 -15.062 1 91.75 320 ASN A N 1
ATOM 2578 C CA . ASN A 1 320 ? 21.062 -27.312 -16.156 1 91.75 320 ASN A CA 1
ATOM 2579 C C . ASN A 1 320 ? 22.328 -28.172 -16.047 1 91.75 320 ASN A C 1
ATOM 2581 O O . ASN A 1 320 ? 22.297 -29.375 -16.312 1 91.75 320 ASN A O 1
ATOM 2585 N N . ARG A 1 321 ? 23.391 -27.531 -15.656 1 91.25 321 ARG A N 1
ATOM 2586 C CA . ARG A 1 321 ? 24.672 -28.219 -15.531 1 91.25 321 ARG A CA 1
ATOM 2587 C C . ARG A 1 321 ? 24.688 -29.094 -14.289 1 91.25 321 ARG A C 1
ATOM 2589 O O . ARG A 1 321 ? 25.375 -30.125 -14.258 1 91.25 321 ARG A O 1
ATOM 2596 N N . GLY A 1 322 ? 24.047 -28.656 -13.266 1 91.62 322 GLY A N 1
ATOM 2597 C CA . GLY A 1 322 ? 23.984 -29.406 -12.023 1 91.62 322 GLY A CA 1
ATOM 2598 C C . GLY A 1 322 ? 25.188 -29.188 -11.125 1 91.62 322 GLY A C 1
ATOM 2599 O O . GLY A 1 322 ? 25.453 -29.984 -10.227 1 91.62 322 GLY A O 1
ATOM 2600 N N . THR A 1 323 ? 26.016 -28.188 -11.492 1 89.94 323 THR A N 1
ATOM 2601 C CA . THR A 1 323 ? 27.188 -27.859 -10.688 1 89.94 323 THR A CA 1
ATOM 2602 C C . THR A 1 323 ? 27.141 -26.406 -10.227 1 89.94 323 THR A C 1
ATOM 2604 O O . THR A 1 323 ? 26.562 -25.562 -10.914 1 89.94 323 THR A O 1
ATOM 2607 N N . PRO A 1 324 ? 27.703 -26.156 -9.109 1 88.38 324 PRO A N 1
ATOM 2608 C CA . PRO A 1 324 ? 27.656 -24.797 -8.555 1 88.38 324 PRO A CA 1
ATOM 2609 C C . PRO A 1 324 ? 28.359 -23.781 -9.453 1 88.38 324 PRO A C 1
ATOM 2611 O O . PRO A 1 324 ? 29.172 -24.156 -10.297 1 88.38 324 PRO A O 1
ATOM 2614 N N . TYR A 1 325 ? 27.953 -22.625 -9.211 1 85.69 325 TYR A N 1
ATOM 2615 C CA . TYR A 1 325 ? 28.562 -21.531 -9.945 1 85.69 325 TYR A CA 1
ATOM 2616 C C . TYR A 1 325 ? 30.062 -21.422 -9.633 1 85.69 325 TYR A C 1
ATOM 2618 O O . TYR A 1 325 ? 30.453 -21.5 -8.469 1 85.69 325 TYR A O 1
ATOM 2626 N N . VAL A 1 326 ? 30.891 -21.438 -10.664 1 76.06 326 VAL A N 1
ATOM 2627 C CA . VAL A 1 326 ? 32.344 -21.297 -10.516 1 76.06 326 VAL A CA 1
ATOM 2628 C C . VAL A 1 326 ? 32.781 -19.969 -11.125 1 76.06 326 VAL A C 1
ATOM 2630 O O . VAL A 1 326 ? 32.469 -19.672 -12.273 1 76.06 326 VAL A O 1
ATOM 2633 N N . ASN A 1 327 ? 33.188 -19.078 -10.258 1 66.25 327 ASN A N 1
ATOM 2634 C CA . ASN A 1 327 ? 33.719 -17.812 -10.758 1 66.25 327 ASN A CA 1
ATOM 2635 C C . ASN A 1 327 ? 35 -18 -11.555 1 66.25 327 ASN A C 1
ATOM 2637 O O . ASN A 1 327 ? 36.031 -18.359 -11 1 66.25 327 ASN A O 1
ATOM 2641 N N . ILE A 1 328 ? 34.969 -18.25 -12.805 1 52.94 328 ILE A N 1
ATOM 2642 C CA . ILE A 1 328 ? 36.156 -18.469 -13.586 1 52.94 328 ILE A CA 1
ATOM 2643 C C . ILE A 1 328 ? 37.062 -17.234 -13.539 1 52.94 328 ILE A C 1
ATOM 2645 O O . ILE A 1 328 ? 38.281 -17.328 -13.703 1 52.94 328 ILE A O 1
ATOM 2649 N N . CYS A 1 329 ? 36.531 -16.094 -13.5 1 49.34 329 CYS A N 1
ATOM 2650 C CA . CYS A 1 329 ? 37.438 -14.953 -13.547 1 49.34 329 CYS A CA 1
ATOM 2651 C C . CYS A 1 329 ? 38.375 -14.93 -12.336 1 49.34 329 CYS A C 1
ATOM 2653 O O . CYS A 1 329 ? 39.344 -14.18 -12.305 1 49.34 329 CYS A O 1
ATOM 2655 N N . GLN A 1 330 ? 38.031 -15.508 -11.273 1 43.97 330 GLN A N 1
ATOM 2656 C CA . GLN A 1 330 ? 39 -15.5 -10.195 1 43.97 330 GLN A CA 1
ATOM 2657 C C . GLN A 1 330 ? 40.219 -16.344 -10.539 1 43.97 330 GLN A C 1
ATOM 2659 O O . GLN A 1 330 ? 41.312 -16.078 -10.062 1 43.97 330 GLN A O 1
ATOM 2664 N N . TYR A 1 331 ? 40.094 -17.422 -11.305 1 40.03 331 TYR A N 1
ATOM 2665 C CA . TYR A 1 331 ? 41.281 -18.203 -11.617 1 40.03 331 TYR A CA 1
ATOM 2666 C C . TYR A 1 331 ? 42.219 -17.391 -12.492 1 40.03 331 TYR A C 1
ATOM 2668 O O . TYR A 1 331 ? 43.438 -17.625 -12.484 1 40.03 331 TYR A O 1
ATOM 2676 N N . GLU A 1 332 ? 41.781 -16.609 -13.297 1 38.38 332 GLU A N 1
ATOM 2677 C CA . GLU A 1 332 ? 42.781 -15.93 -14.102 1 38.38 332 GLU A CA 1
ATOM 2678 C C . GLU A 1 332 ? 43.594 -14.938 -13.258 1 38.38 332 GLU A C 1
ATOM 2680 O O . GLU A 1 332 ? 44.719 -14.578 -13.609 1 38.38 332 GLU A O 1
ATOM 2685 N N . THR A 1 333 ? 43.156 -14.461 -12.211 1 37.28 333 THR A N 1
ATOM 2686 C CA . THR A 1 333 ? 44 -13.555 -11.453 1 37.28 333 THR A CA 1
ATOM 2687 C C . THR A 1 333 ? 45.062 -14.344 -10.672 1 37.28 333 THR A C 1
ATOM 2689 O O . THR A 1 333 ? 46 -13.766 -10.156 1 37.28 333 THR A O 1
ATOM 2692 N N . ILE A 1 334 ? 44.938 -15.68 -10.461 1 36.69 334 ILE A N 1
ATOM 2693 C CA . ILE A 1 334 ? 46.062 -16.328 -9.766 1 36.69 334 ILE A CA 1
ATOM 2694 C C . ILE A 1 334 ? 47.25 -16.438 -10.711 1 36.69 334 ILE A C 1
ATOM 2696 O O . ILE A 1 334 ? 48.406 -16.547 -10.266 1 36.69 334 ILE A O 1
ATOM 2700 N N . LYS A 1 335 ? 47.156 -16.734 -12.008 1 35.53 335 LYS A N 1
ATOM 2701 C CA . LYS A 1 335 ? 48.375 -16.969 -12.789 1 35.53 335 LYS A CA 1
ATOM 2702 C C . LYS A 1 335 ? 49.188 -15.688 -12.961 1 35.53 335 LYS A C 1
ATOM 2704 O O . LYS A 1 335 ? 50.281 -15.711 -13.508 1 35.53 335 LYS A O 1
ATOM 2709 N N . ILE A 1 336 ? 48.438 -14.562 -12.977 1 29.52 336 ILE A N 1
ATOM 2710 C CA . ILE A 1 336 ? 49.312 -13.445 -13.312 1 29.52 336 ILE A CA 1
ATOM 2711 C C . ILE A 1 336 ? 50.094 -13.008 -12.07 1 29.52 336 ILE A C 1
ATOM 2713 O O . ILE A 1 336 ? 50.844 -12.023 -12.109 1 29.52 336 ILE A O 1
ATOM 2717 N N . VAL A 1 337 ? 49.781 -13.797 -10.883 1 24.52 337 VAL A N 1
ATOM 2718 C CA . VAL A 1 337 ? 50.906 -13.531 -9.969 1 24.52 337 VAL A CA 1
ATOM 2719 C C . VAL A 1 337 ? 52 -14.547 -10.188 1 24.52 337 VAL A C 1
ATOM 2721 O O . VAL A 1 337 ? 51.75 -15.75 -10.297 1 24.52 337 VAL A O 1
ATOM 2724 N N . MET B 1 1 ? 0.646 40 3.945 1 70 1 MET B N 1
ATOM 2725 C CA . MET B 1 1 ? 1.807 39.844 4.824 1 70 1 MET B CA 1
ATOM 2726 C C . MET B 1 1 ? 3.033 40.531 4.211 1 70 1 MET B C 1
ATOM 2728 O O . MET B 1 1 ? 3.592 40.031 3.23 1 70 1 MET B O 1
ATOM 2732 N N . GLU B 1 2 ? 3.258 41.75 4.414 1 77.88 2 GLU B N 1
ATOM 2733 C CA . GLU B 1 2 ? 4.414 42.469 3.879 1 77.88 2 GLU B CA 1
ATOM 2734 C C . GLU B 1 2 ? 5.664 42.188 4.707 1 77.88 2 GLU B C 1
ATOM 2736 O O . GLU B 1 2 ? 5.633 42.25 5.938 1 77.88 2 GLU B O 1
ATOM 2741 N N . ALA B 1 3 ? 6.641 41.562 4.031 1 89.19 3 ALA B N 1
ATOM 2742 C CA . ALA B 1 3 ? 7.898 41.188 4.684 1 89.19 3 ALA B CA 1
ATOM 2743 C C . ALA B 1 3 ? 9.094 41.625 3.842 1 89.19 3 ALA B C 1
ATOM 2745 O O . ALA B 1 3 ? 8.938 42.031 2.684 1 89.19 3 ALA B O 1
ATOM 2746 N N . SER B 1 4 ? 10.203 41.688 4.512 1 92.69 4 SER B N 1
ATOM 2747 C CA . SER B 1 4 ? 11.43 42.062 3.816 1 92.69 4 SER B CA 1
ATOM 2748 C C . SER B 1 4 ? 12.086 40.844 3.182 1 92.69 4 SER B C 1
ATOM 2750 O O . SER B 1 4 ? 12.82 40.938 2.197 1 92.69 4 SER B O 1
ATOM 2752 N N . TYR B 1 5 ? 11.742 39.719 3.77 1 95.69 5 TYR B N 1
ATOM 2753 C CA . TYR B 1 5 ? 12.359 38.469 3.299 1 95.69 5 TYR B CA 1
ATOM 2754 C C . TYR B 1 5 ? 11.336 37.344 3.195 1 95.69 5 TYR B C 1
ATOM 2756 O O . TYR B 1 5 ? 10.531 37.156 4.109 1 95.69 5 TYR B O 1
ATOM 2764 N N . TYR B 1 6 ? 11.391 36.688 2.074 1 96.19 6 TYR B N 1
ATOM 2765 C CA . TYR B 1 6 ? 10.5 35.562 1.797 1 96.19 6 TYR B CA 1
ATOM 2766 C C . TYR B 1 6 ? 11.297 34.281 1.645 1 96.19 6 TYR B C 1
ATOM 2768 O O . TYR B 1 6 ? 12.109 34.125 0.726 1 96.19 6 TYR B O 1
ATOM 2776 N N . VAL B 1 7 ? 10.984 33.312 2.518 1 96.69 7 VAL B N 1
ATOM 2777 C CA . VAL B 1 7 ? 11.773 32.094 2.562 1 96.69 7 VAL B CA 1
ATOM 2778 C C . VAL B 1 7 ? 10.906 30.906 2.143 1 96.69 7 VAL B C 1
ATOM 2780 O O . VAL B 1 7 ? 9.82 30.703 2.695 1 96.69 7 VAL B O 1
ATOM 2783 N N . GLY B 1 8 ? 11.328 30.219 1.167 1 95.38 8 GLY B N 1
ATOM 2784 C CA . GLY B 1 8 ? 10.734 28.938 0.814 1 95.38 8 GLY B CA 1
ATOM 2785 C C . GLY B 1 8 ? 11.523 27.75 1.334 1 95.38 8 GLY B C 1
ATOM 2786 O O . GLY B 1 8 ? 12.75 27.719 1.221 1 95.38 8 GLY B O 1
ATOM 2787 N N . VAL B 1 9 ? 10.82 26.781 1.972 1 95.06 9 VAL B N 1
ATOM 2788 C CA . VAL B 1 9 ? 11.5 25.609 2.51 1 95.06 9 VAL B CA 1
ATOM 2789 C C . VAL B 1 9 ? 10.883 24.344 1.918 1 95.06 9 VAL B C 1
ATOM 2791 O O . VAL B 1 9 ? 9.68 24.109 2.039 1 95.06 9 VAL B O 1
ATOM 2794 N N . ASP B 1 10 ? 11.695 23.578 1.297 1 91.25 10 ASP B N 1
ATOM 2795 C CA . ASP B 1 10 ? 11.32 22.234 0.868 1 91.25 10 ASP B CA 1
ATOM 2796 C C . ASP B 1 10 ? 11.727 21.188 1.906 1 91.25 10 ASP B C 1
ATOM 2798 O O . ASP B 1 10 ? 12.914 21.016 2.184 1 91.25 10 ASP B O 1
ATOM 2802 N N . ILE B 1 11 ? 10.719 20.469 2.398 1 90.38 11 ILE B N 1
ATOM 2803 C CA . ILE B 1 11 ? 10.93 19.625 3.574 1 90.38 11 ILE B CA 1
ATOM 2804 C C . ILE B 1 11 ? 11.062 18.172 3.148 1 90.38 11 ILE B C 1
ATOM 2806 O O . ILE B 1 11 ? 10.188 17.641 2.451 1 90.38 11 ILE B O 1
ATOM 2810 N N . SER B 1 12 ? 12.18 17.547 3.523 1 85.94 12 SER B N 1
ATOM 2811 C CA . SER B 1 12 ? 12.344 16.094 3.447 1 85.94 12 SER B CA 1
ATOM 2812 C C . SER B 1 12 ? 12.586 15.492 4.824 1 85.94 12 SER B C 1
ATOM 2814 O O . SER B 1 12 ? 12.719 16.219 5.812 1 85.94 12 SER B O 1
ATOM 2816 N N . LYS B 1 13 ? 12.602 14.203 4.863 1 82.19 13 LYS B N 1
ATOM 2817 C CA . LYS B 1 13 ? 12.773 13.484 6.125 1 82.19 13 LYS B CA 1
ATOM 2818 C C . LYS B 1 13 ? 14.078 13.891 6.809 1 82.19 13 LYS B C 1
ATOM 2820 O O . LYS B 1 13 ? 14.102 14.117 8.023 1 82.19 13 LYS B O 1
ATOM 2825 N N . GLN B 1 14 ? 15.086 14.117 6.043 1 86.62 14 GLN B N 1
ATOM 2826 C CA . GLN B 1 14 ? 16.406 14.281 6.652 1 86.62 14 GLN B CA 1
ATOM 2827 C C . GLN B 1 14 ? 16.922 15.703 6.457 1 86.62 14 GLN B C 1
ATOM 2829 O O . GLN B 1 14 ? 17.812 16.141 7.176 1 86.62 14 GLN B O 1
ATOM 2834 N N . GLN B 1 15 ? 16.312 16.344 5.488 1 91.88 15 GLN B N 1
ATOM 2835 C CA . GLN B 1 15 ? 16.938 17.625 5.133 1 91.88 15 GLN B CA 1
ATOM 2836 C C . GLN B 1 15 ? 15.883 18.672 4.77 1 91.88 15 GLN B C 1
ATOM 2838 O O . GLN B 1 15 ? 14.789 18.312 4.309 1 91.88 15 GLN B O 1
ATOM 2843 N N . LEU B 1 16 ? 16.25 19.922 4.988 1 94.06 16 LEU B N 1
ATOM 2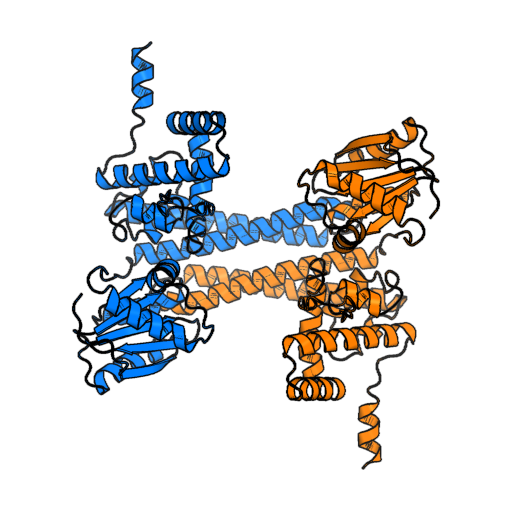844 C CA . LEU B 1 16 ? 15.492 21.094 4.566 1 94.06 16 LEU B CA 1
ATOM 2845 C C . LEU B 1 16 ? 16.266 21.891 3.525 1 94.06 16 LEU B C 1
ATOM 2847 O O . LEU B 1 16 ? 17.406 22.312 3.775 1 94.06 16 LEU B O 1
ATOM 2851 N N . ASP B 1 17 ? 15.703 22.016 2.385 1 94.44 17 ASP B N 1
ATOM 2852 C CA . ASP B 1 17 ? 16.219 22.969 1.396 1 94.44 17 ASP B CA 1
ATOM 2853 C C . ASP B 1 17 ? 15.492 24.312 1.488 1 94.44 17 ASP B C 1
ATOM 2855 O O . ASP B 1 17 ? 14.266 24.359 1.416 1 94.44 17 ASP B O 1
ATOM 2859 N N . TRP B 1 18 ? 16.234 25.375 1.678 1 95.88 18 TRP B N 1
ATOM 2860 C CA . TRP B 1 18 ? 15.555 26.656 1.874 1 95.88 18 TRP B CA 1
ATOM 2861 C C . TRP B 1 18 ? 16.188 27.75 1.014 1 95.88 18 TRP B C 1
ATOM 2863 O O . TRP B 1 18 ? 17.391 27.734 0.771 1 95.88 18 TRP B O 1
ATOM 2873 N N . GLN B 1 19 ? 15.305 28.594 0.473 1 95.94 19 GLN B N 1
ATOM 2874 C CA . GLN B 1 19 ? 15.633 29.75 -0.356 1 95.94 19 GLN B CA 1
ATOM 2875 C C . GLN B 1 19 ? 15.117 31.031 0.269 1 95.94 19 GLN B C 1
ATOM 2877 O O . GLN B 1 19 ? 13.992 31.078 0.765 1 95.94 19 GLN B O 1
ATOM 2882 N N . VAL B 1 20 ? 16 32.094 0.289 1 96.06 20 VAL B N 1
ATOM 2883 C CA . VAL B 1 20 ? 15.594 33.406 0.786 1 96.06 20 VAL B CA 1
ATOM 2884 C C . VAL B 1 20 ? 15.547 34.406 -0.367 1 96.06 20 VAL B C 1
ATOM 2886 O O . VAL B 1 20 ? 16.531 34.562 -1.095 1 96.06 20 VAL B O 1
ATOM 2889 N N . ASN B 1 21 ? 14.445 35 -0.491 1 95.69 21 ASN B N 1
ATOM 2890 C CA . ASN B 1 21 ? 14.273 36.094 -1.434 1 95.69 21 ASN B CA 1
ATOM 2891 C C . ASN B 1 21 ? 14.023 37.406 -0.714 1 95.69 21 ASN B C 1
ATOM 2893 O O . ASN B 1 21 ? 13.492 37.438 0.398 1 95.69 21 ASN B O 1
ATOM 2897 N N . ASP B 1 22 ? 14.406 38.5 -1.385 1 94.94 22 ASP B N 1
ATOM 2898 C CA . ASP B 1 22 ? 14.164 39.812 -0.791 1 94.94 22 ASP B CA 1
ATOM 2899 C C . ASP B 1 22 ? 12.797 40.344 -1.203 1 94.94 22 ASP B C 1
ATOM 2901 O O . ASP B 1 22 ? 11.992 39.625 -1.795 1 94.94 22 ASP B O 1
ATOM 2905 N N . ALA B 1 23 ? 12.508 41.562 -0.812 1 93.81 23 ALA B N 1
ATOM 2906 C CA . ALA B 1 23 ? 11.203 42.188 -1.021 1 93.81 23 ALA B CA 1
ATOM 2907 C C . ALA B 1 23 ? 10.914 42.375 -2.508 1 93.81 23 ALA B C 1
ATOM 2909 O O . ALA B 1 23 ? 9.758 42.531 -2.904 1 93.81 23 ALA B O 1
ATOM 2910 N N . GLN B 1 24 ? 11.961 42.344 -3.34 1 93.75 24 GLN B N 1
ATOM 2911 C CA . GLN B 1 24 ? 11.797 42.469 -4.785 1 93.75 24 GLN B CA 1
ATOM 2912 C C . GLN B 1 24 ? 11.828 41.094 -5.461 1 93.75 24 GLN B C 1
ATOM 2914 O O . GLN B 1 24 ? 11.867 41 -6.688 1 93.75 24 GLN B O 1
ATOM 2919 N N . ASN B 1 25 ? 11.867 40.062 -4.648 1 93 25 ASN B N 1
ATOM 2920 C CA . ASN B 1 25 ? 11.883 38.656 -5.094 1 93 25 ASN B CA 1
ATOM 2921 C C . ASN B 1 25 ? 13.227 38.281 -5.707 1 93 25 ASN B C 1
ATOM 2923 O O . ASN B 1 25 ? 13.305 37.375 -6.531 1 93 25 ASN B O 1
ATOM 2927 N N . THR B 1 26 ? 14.234 39 -5.371 1 94.44 26 THR B N 1
ATOM 2928 C CA . THR B 1 26 ? 15.578 38.625 -5.793 1 94.44 26 THR B CA 1
ATOM 2929 C C . THR B 1 26 ? 16.156 37.531 -4.898 1 94.44 26 THR B C 1
ATOM 2931 O O . THR B 1 26 ? 16.062 37.625 -3.672 1 94.44 26 THR B O 1
ATOM 2934 N N . SER B 1 27 ? 16.688 36.562 -5.551 1 93.19 27 SER B N 1
ATOM 2935 C CA . SER B 1 27 ? 17.281 35.469 -4.805 1 93.19 27 SER B CA 1
ATOM 2936 C C . SER B 1 27 ? 18.516 35.906 -4.031 1 93.19 27 SER B C 1
ATOM 2938 O O . SER B 1 27 ? 19.469 36.406 -4.625 1 93.19 27 SER B O 1
ATOM 2940 N N . LEU B 1 28 ? 18.531 35.719 -2.748 1 92.31 28 LEU B N 1
ATOM 2941 C CA . LEU B 1 28 ? 19.641 36.125 -1.917 1 92.31 28 LEU B CA 1
ATOM 2942 C C . LEU B 1 28 ? 20.547 34.969 -1.573 1 92.31 28 LEU B C 1
ATOM 2944 O O . LEU B 1 28 ? 21.766 35.031 -1.698 1 92.31 28 LEU B O 1
ATOM 2948 N N . THR B 1 29 ? 19.922 33.875 -1.092 1 92 29 THR B N 1
ATOM 2949 C CA . THR B 1 29 ? 20.719 32.75 -0.659 1 92 29 THR B CA 1
ATOM 2950 C C . THR B 1 29 ? 19.906 31.453 -0.746 1 92 29 THR B C 1
ATOM 2952 O O . THR B 1 29 ? 18.688 31.469 -0.587 1 92 29 THR B O 1
ATOM 2955 N N . PHE B 1 30 ? 20.625 30.453 -1.09 1 92.94 30 PHE B N 1
ATOM 2956 C CA . PHE B 1 30 ? 20.125 29.094 -1.08 1 92.94 30 PHE B CA 1
ATOM 2957 C C . PHE B 1 30 ? 21.016 28.172 -0.258 1 92.94 30 PHE B C 1
ATOM 2959 O O . PHE B 1 30 ? 22.25 28.281 -0.323 1 92.94 30 PHE B O 1
ATOM 2966 N N . SER B 1 31 ? 20.375 27.375 0.61 1 94.19 31 SER B N 1
ATOM 2967 C CA . SER B 1 31 ? 21.172 26.469 1.414 1 94.19 31 SER B CA 1
ATOM 2968 C C . SER B 1 31 ? 20.359 25.266 1.872 1 94.19 31 SER B C 1
ATOM 2970 O O . SER B 1 31 ? 19.156 25.172 1.574 1 94.19 31 SER B O 1
ATOM 2972 N N . GLN B 1 32 ? 21.078 24.344 2.461 1 95.06 32 GLN B N 1
ATOM 2973 C CA . GLN B 1 32 ? 20.484 23.125 3 1 95.06 32 GLN B CA 1
ATOM 2974 C C . GLN B 1 32 ? 20.844 22.922 4.465 1 95.06 32 GLN B C 1
ATOM 2976 O O . GLN B 1 32 ? 21.938 23.297 4.891 1 95.06 32 GLN B O 1
ATOM 2981 N N . THR B 1 33 ? 19.922 22.484 5.207 1 95.25 33 THR B N 1
ATOM 2982 C CA . THR B 1 33 ? 20.188 22.156 6.609 1 95.25 33 THR B CA 1
ATOM 2983 C C . THR B 1 33 ? 19.516 20.844 6.988 1 95.25 33 THR B C 1
ATOM 2985 O O . THR B 1 33 ? 18.562 20.406 6.34 1 95.25 33 THR B O 1
ATOM 2988 N N . ALA B 1 34 ? 20.078 20.219 8.078 1 93.94 34 ALA B N 1
ATOM 2989 C CA . ALA B 1 34 ? 19.484 18.969 8.57 1 93.94 34 ALA B CA 1
ATOM 2990 C C . ALA B 1 34 ? 18.109 19.219 9.188 1 93.94 34 ALA B C 1
ATOM 2992 O O . ALA B 1 34 ? 17.906 20.219 9.875 1 93.94 34 ALA B O 1
ATOM 2993 N N . ASN B 1 35 ? 17.141 18.375 8.953 1 91.25 35 ASN B N 1
ATOM 2994 C CA . ASN B 1 35 ? 15.828 18.453 9.57 1 91.25 35 ASN B CA 1
ATOM 2995 C C . ASN B 1 35 ? 15.836 17.906 10.992 1 91.25 35 ASN B C 1
ATOM 2997 O O . ASN B 1 35 ? 15.203 16.891 11.273 1 91.25 35 ASN B O 1
ATOM 3001 N N . THR B 1 36 ? 16.547 18.547 11.812 1 89.62 36 THR B N 1
ATOM 3002 C CA . THR B 1 36 ? 16.719 18.297 13.242 1 89.62 36 THR B CA 1
ATOM 3003 C C . THR B 1 36 ? 16.656 19.609 14.023 1 89.62 36 THR B C 1
ATOM 3005 O O . THR B 1 36 ? 16.781 20.688 13.445 1 89.62 36 THR B O 1
ATOM 3008 N N . PRO B 1 37 ? 16.375 19.484 15.336 1 89.88 37 PRO B N 1
ATOM 3009 C CA . PRO B 1 37 ? 16.359 20.719 16.109 1 89.88 37 PRO B CA 1
ATOM 3010 C C . PRO B 1 37 ? 17.656 21.531 15.953 1 89.88 37 PRO B C 1
ATOM 3012 O O . PRO B 1 37 ? 17.609 22.75 15.734 1 89.88 37 PRO B O 1
ATOM 3015 N N . ILE B 1 38 ? 18.719 20.812 15.969 1 92.88 38 ILE B N 1
ATOM 3016 C CA . ILE B 1 38 ? 20.016 21.484 15.844 1 92.88 38 ILE B CA 1
ATOM 3017 C C . ILE B 1 38 ? 20.141 22.109 14.461 1 92.88 38 ILE B C 1
ATOM 3019 O O . ILE B 1 38 ? 20.594 23.25 14.328 1 92.88 38 ILE B O 1
ATOM 3023 N N . GLY B 1 39 ? 19.719 21.375 13.531 1 94.56 39 GLY B N 1
ATOM 3024 C CA . GLY B 1 39 ? 19.797 21.859 12.164 1 94.56 39 GLY B CA 1
ATOM 3025 C C . GLY B 1 39 ? 18.938 23.078 11.914 1 94.56 39 GLY B C 1
ATOM 3026 O O . GLY B 1 39 ? 19.375 24.047 11.281 1 94.56 39 GLY B O 1
ATOM 3027 N N . ILE B 1 40 ? 17.781 23.141 12.414 1 94.94 40 ILE B N 1
ATOM 3028 C CA . ILE B 1 40 ? 16.844 24.234 12.203 1 94.94 40 ILE B CA 1
ATOM 3029 C C . ILE B 1 40 ? 17.328 25.469 12.945 1 94.94 40 ILE B C 1
ATOM 3031 O O . ILE B 1 40 ? 17.25 26.594 12.422 1 94.94 40 ILE B O 1
ATOM 3035 N N . HIS B 1 41 ? 17.828 25.266 14.125 1 95.25 41 HIS B N 1
ATOM 3036 C CA . HIS B 1 41 ? 18.391 26.391 14.852 1 95.25 41 HIS B CA 1
ATOM 3037 C C . HIS B 1 41 ? 19.594 26.984 14.125 1 95.25 41 HIS B C 1
ATOM 3039 O O . HIS B 1 41 ? 19.797 28.203 14.141 1 95.25 41 HIS B O 1
ATOM 3045 N N . LYS B 1 42 ? 20.328 26.078 13.516 1 95.88 42 LYS B N 1
ATOM 3046 C CA . LYS B 1 42 ? 21.453 26.531 12.719 1 95.88 42 LYS B CA 1
ATOM 3047 C C . LYS B 1 42 ? 20.984 27.375 11.539 1 95.88 42 LYS B C 1
ATOM 3049 O O . LYS B 1 42 ? 21.609 28.391 11.203 1 95.88 42 LYS B O 1
ATOM 3054 N N . MET B 1 43 ? 19.969 26.953 10.938 1 96.19 43 MET B N 1
ATOM 3055 C CA . MET B 1 43 ? 19.375 27.703 9.828 1 96.19 43 MET B CA 1
ATOM 3056 C C . MET B 1 43 ? 18.953 29.094 10.273 1 96.19 43 MET B C 1
ATOM 3058 O O . MET B 1 43 ? 19.266 30.078 9.602 1 96.19 43 MET B O 1
ATOM 3062 N N . ILE B 1 44 ? 18.328 29.234 11.391 1 95.88 44 ILE B N 1
ATOM 3063 C CA . ILE B 1 44 ? 17.859 30.5 11.922 1 95.88 44 ILE B CA 1
ATOM 3064 C C . ILE B 1 44 ? 19.047 31.375 12.289 1 95.88 44 ILE B C 1
ATOM 3066 O O . ILE B 1 44 ? 19.047 32.594 12.031 1 95.88 44 ILE B O 1
ATOM 3070 N N . ARG B 1 45 ? 20.078 30.734 12.828 1 95.31 45 ARG B N 1
ATOM 3071 C CA . ARG B 1 45 ? 21.281 31.484 13.172 1 95.31 45 ARG B CA 1
ATOM 3072 C C . ARG B 1 45 ? 21.938 32.062 11.922 1 95.31 45 ARG B C 1
ATOM 3074 O O . ARG B 1 45 ? 22.469 33.156 11.953 1 95.31 45 ARG B O 1
ATOM 3081 N N . ARG B 1 46 ? 21.859 31.312 10.922 1 95.25 46 ARG B N 1
ATOM 3082 C CA . ARG B 1 46 ? 22.422 31.781 9.664 1 95.25 46 ARG B CA 1
ATOM 3083 C C . ARG B 1 46 ? 21.672 33 9.148 1 95.25 46 ARG B C 1
ATOM 3085 O O . ARG B 1 46 ? 22.266 33.938 8.594 1 95.25 46 ARG B O 1
ATOM 3092 N N . TRP B 1 47 ? 20.406 33 9.32 1 94.75 47 TRP B N 1
ATOM 3093 C CA . TRP B 1 47 ? 19.594 34.156 8.922 1 94.75 47 TRP B CA 1
ATOM 3094 C C . TRP B 1 47 ? 19.953 35.375 9.758 1 94.75 47 TRP B C 1
ATOM 3096 O O . TRP B 1 47 ? 20.094 36.5 9.219 1 94.75 47 TRP B O 1
ATOM 3106 N N . LYS B 1 48 ? 20.172 35.156 11.008 1 93.56 48 LYS B N 1
ATOM 3107 C CA . LYS B 1 48 ? 20.547 36.25 11.898 1 93.56 48 LYS B CA 1
ATOM 3108 C C . LYS B 1 48 ? 21.906 36.812 11.516 1 93.56 48 LYS B C 1
ATOM 3110 O O . LYS B 1 48 ? 22.094 38.031 11.492 1 93.56 48 LYS B O 1
ATOM 3115 N N . ARG B 1 49 ? 22.797 35.938 11.195 1 93 49 ARG B N 1
ATOM 3116 C CA . ARG B 1 49 ? 24.141 36.344 10.828 1 93 49 ARG B CA 1
ATOM 3117 C C . ARG B 1 49 ? 24.125 37.125 9.531 1 93 49 ARG B C 1
ATOM 3119 O O . ARG B 1 49 ? 24.938 38.062 9.352 1 93 49 ARG B O 1
ATOM 3126 N N . ALA B 1 50 ? 23.266 36.781 8.688 1 93.12 50 ALA B N 1
ATOM 3127 C CA . ALA B 1 50 ? 23.125 37.5 7.414 1 93.12 50 ALA B CA 1
ATOM 3128 C C . ALA B 1 50 ? 22.375 38.812 7.594 1 93.12 50 ALA B C 1
ATOM 3130 O O . ALA B 1 50 ? 22.094 39.5 6.617 1 93.12 50 ALA B O 1
ATOM 3131 N N . LYS B 1 51 ? 21.922 39.125 8.852 1 91.38 51 LYS B N 1
ATOM 3132 C CA . LYS B 1 51 ? 21.281 40.375 9.258 1 91.38 51 LYS B CA 1
ATOM 3133 C C . LYS B 1 51 ? 19.859 40.469 8.719 1 91.38 51 LYS B C 1
ATOM 3135 O O . LYS B 1 51 ? 19.391 41.531 8.359 1 91.38 51 LYS B O 1
ATOM 3140 N N . PHE B 1 52 ? 19.312 39.281 8.5 1 91.06 52 PHE B N 1
ATOM 3141 C CA . PHE B 1 52 ? 17.875 39.281 8.219 1 91.06 52 PHE B CA 1
ATOM 3142 C C . PHE B 1 52 ? 17.078 39.5 9.5 1 91.06 52 PHE B C 1
ATOM 3144 O O . PHE B 1 52 ? 17.266 38.781 10.484 1 91.06 52 PHE B O 1
ATOM 3151 N N . CYS B 1 53 ? 16.281 40.531 9.531 1 90.44 53 CYS B N 1
ATOM 3152 C CA . CYS B 1 53 ? 15.414 40.719 10.672 1 90.44 53 CYS B CA 1
ATOM 3153 C C . CYS B 1 53 ? 14.367 39.625 10.766 1 90.44 53 CYS B C 1
ATOM 3155 O O . CYS B 1 53 ? 13.539 39.469 9.867 1 90.44 53 CYS B O 1
ATOM 3157 N N . LEU B 1 54 ? 14.328 38.875 11.805 1 91.62 54 LEU B N 1
ATOM 3158 C CA . LEU B 1 54 ? 13.461 37.719 11.945 1 91.62 54 LEU B CA 1
ATOM 3159 C C . LEU B 1 54 ? 11.992 38.125 11.945 1 91.62 54 LEU B C 1
ATOM 3161 O O . LEU B 1 54 ? 11.133 37.344 11.484 1 91.62 54 LEU B O 1
ATOM 3165 N N . ASP B 1 55 ? 11.797 39.344 12.359 1 91.19 55 ASP B N 1
ATOM 3166 C CA . ASP B 1 55 ? 10.43 39.844 12.43 1 91.19 55 ASP B CA 1
ATOM 3167 C C . ASP B 1 55 ? 9.914 40.219 11.039 1 91.19 55 ASP B C 1
ATOM 3169 O O . ASP B 1 55 ? 8.703 40.375 10.844 1 91.19 55 ASP B O 1
ATOM 3173 N N . GLU B 1 56 ? 10.844 40.312 10.109 1 93.44 56 GLU B N 1
ATOM 3174 C CA . GLU B 1 56 ? 10.469 40.688 8.75 1 93.44 56 GLU B CA 1
ATOM 3175 C C . GLU B 1 56 ? 10.625 39.5 7.797 1 93.44 56 GLU B C 1
ATOM 3177 O O . GLU B 1 56 ? 10.719 39.688 6.582 1 93.44 56 GLU B O 1
ATOM 3182 N N . LEU B 1 57 ? 10.695 38.344 8.406 1 94.38 57 LEU B N 1
ATOM 3183 C CA . LEU B 1 57 ? 10.828 37.125 7.633 1 94.38 57 LEU B CA 1
ATOM 3184 C C . LEU B 1 57 ? 9.531 36.312 7.652 1 94.38 57 LEU B C 1
ATOM 3186 O O . LEU B 1 57 ? 8.883 36.188 8.688 1 94.38 57 LEU B O 1
ATOM 3190 N N . VAL B 1 58 ? 9.18 35.812 6.477 1 96 58 VAL B N 1
ATOM 3191 C CA . VAL B 1 58 ? 8.07 34.875 6.391 1 96 58 VAL B CA 1
ATOM 3192 C C . VAL B 1 58 ? 8.523 33.594 5.699 1 96 58 VAL B C 1
ATOM 3194 O O . VAL B 1 58 ? 9.172 33.625 4.652 1 96 58 VAL B O 1
ATOM 3197 N N . VAL B 1 59 ? 8.227 32.5 6.352 1 96.31 59 VAL B N 1
ATOM 3198 C CA . VAL B 1 59 ? 8.656 31.203 5.855 1 96.31 59 VAL B CA 1
ATOM 3199 C C . VAL B 1 59 ? 7.453 30.438 5.293 1 96.31 59 VAL B C 1
ATOM 3201 O O . VAL B 1 59 ? 6.367 30.469 5.875 1 96.31 59 VAL B O 1
ATOM 3204 N N . CYS B 1 60 ? 7.684 29.828 4.148 1 93.81 60 CYS B N 1
ATOM 3205 C CA . CYS B 1 60 ? 6.629 29.031 3.531 1 93.81 60 CYS B CA 1
ATOM 3206 C C . CYS B 1 60 ? 7.102 27.609 3.27 1 93.81 60 CYS B C 1
ATOM 3208 O O . CYS B 1 60 ? 8.227 27.391 2.809 1 93.81 60 CYS B O 1
ATOM 3210 N N . PHE B 1 61 ? 6.293 26.641 3.648 1 91.06 61 PHE B N 1
ATOM 3211 C CA . PHE B 1 61 ? 6.59 25.25 3.303 1 91.06 61 PHE B CA 1
ATOM 3212 C C . PHE B 1 61 ? 5.305 24.453 3.102 1 91.06 61 PHE B C 1
ATOM 3214 O O . PHE B 1 61 ? 4.227 24.891 3.523 1 91.06 61 PHE B O 1
ATOM 3221 N N . GLU B 1 62 ? 5.5 23.328 2.414 1 83.25 62 GLU B N 1
ATOM 3222 C CA . GLU B 1 62 ? 4.348 22.5 2.064 1 83.25 62 GLU B CA 1
ATOM 3223 C C . GLU B 1 62 ? 3.959 21.578 3.219 1 83.25 62 GLU B C 1
ATOM 3225 O O . GLU B 1 62 ? 4.809 21.203 4.027 1 83.25 62 GLU B O 1
ATOM 3230 N N . HIS B 1 63 ? 2.705 21.375 3.162 1 74.38 63 HIS B N 1
ATOM 3231 C CA . HIS B 1 63 ? 2.211 20.391 4.133 1 74.38 63 HIS B CA 1
ATOM 3232 C C . HIS B 1 63 ? 2.764 19 3.844 1 74.38 63 HIS B C 1
ATOM 3234 O O . HIS B 1 63 ? 2.436 18.406 2.82 1 74.38 63 HIS B O 1
ATOM 3240 N N . THR B 1 64 ? 3.75 18.609 4.488 1 64.06 64 THR B N 1
ATOM 3241 C CA . THR B 1 64 ? 4.375 17.312 4.254 1 64.06 64 THR B CA 1
ATOM 3242 C C . THR B 1 64 ? 4.102 16.359 5.418 1 64.06 64 THR B C 1
ATOM 3244 O O . THR B 1 64 ? 4.926 15.492 5.73 1 64.06 64 THR B O 1
ATOM 3247 N N . GLY B 1 65 ? 3.039 16.516 6.039 1 66.62 65 GLY B N 1
ATOM 3248 C CA . GLY B 1 65 ? 2.729 15.602 7.129 1 66.62 65 GLY B CA 1
ATOM 3249 C C . GLY B 1 65 ? 3.551 15.859 8.375 1 66.62 65 GLY B C 1
ATOM 3250 O O . GLY B 1 65 ? 3.627 17 8.852 1 66.62 65 GLY B O 1
ATOM 3251 N N . SER B 1 66 ? 4.32 14.789 8.953 1 72.38 66 SER B N 1
ATOM 3252 C CA . SER B 1 66 ? 5.004 14.836 10.242 1 72.38 66 SER B CA 1
ATOM 3253 C C . SER B 1 66 ? 6.344 15.555 10.133 1 72.38 66 SER B C 1
ATOM 3255 O O . SER B 1 66 ? 6.859 16.078 11.125 1 72.38 66 SER B O 1
ATOM 3257 N N . TYR B 1 67 ? 6.836 15.797 8.969 1 77.25 67 TYR B N 1
ATOM 3258 C CA . TYR B 1 67 ? 8.203 16.297 8.828 1 77.25 67 TYR B CA 1
ATOM 3259 C C . TYR B 1 67 ? 8.25 17.812 8.977 1 77.25 67 TYR B C 1
ATOM 3261 O O . TYR B 1 67 ? 9.305 18.375 9.273 1 77.25 67 TYR B O 1
ATOM 3269 N N . GLY B 1 68 ? 7.094 18.453 8.805 1 85 68 GLY B N 1
ATOM 3270 C CA . GLY B 1 68 ? 7.07 19.906 8.875 1 85 68 GLY B CA 1
ATOM 3271 C C . GLY B 1 68 ? 6.707 20.422 10.25 1 85 68 GLY B C 1
ATOM 3272 O O . GLY B 1 68 ? 6.883 21.609 10.539 1 85 68 GLY B O 1
ATOM 3273 N N . LEU B 1 69 ? 6.285 19.562 11.062 1 83.38 69 LEU B N 1
ATOM 3274 C CA . LEU B 1 69 ? 5.805 19.969 12.375 1 83.38 69 LEU B CA 1
ATOM 3275 C C . LEU B 1 69 ? 6.949 20.5 13.234 1 83.38 69 LEU B C 1
ATOM 3277 O O . LEU B 1 69 ? 6.781 21.484 13.953 1 83.38 69 LEU B O 1
ATOM 3281 N N . LEU B 1 70 ? 8.086 19.859 13.117 1 86.31 70 LEU B N 1
ATOM 3282 C CA . LEU B 1 70 ? 9.25 20.328 13.867 1 86.31 70 LEU B CA 1
ATOM 3283 C C . LEU B 1 70 ? 9.656 21.734 13.438 1 86.31 70 LEU B C 1
ATOM 3285 O O . LEU B 1 70 ? 9.914 22.594 14.281 1 86.31 70 LEU B O 1
ATOM 3289 N N . LEU B 1 71 ? 9.656 21.922 12.188 1 91.5 71 LEU B N 1
ATOM 3290 C CA . LEU B 1 71 ? 9.984 23.234 11.656 1 91.5 71 LEU B CA 1
ATOM 3291 C C . LEU B 1 71 ? 8.984 24.281 12.141 1 91.5 71 LEU B C 1
ATOM 3293 O O . LEU B 1 71 ? 9.383 25.344 12.625 1 91.5 71 LEU B O 1
ATOM 3297 N N . ALA B 1 72 ? 7.758 23.969 12.078 1 90.06 72 ALA B N 1
ATOM 3298 C CA . ALA B 1 72 ? 6.707 24.891 12.516 1 90.06 72 ALA B CA 1
ATOM 3299 C C . ALA B 1 72 ? 6.867 25.25 13.992 1 90.06 72 ALA B C 1
ATOM 3301 O O . ALA B 1 72 ? 6.734 26.406 14.375 1 90.06 72 ALA B O 1
ATOM 3302 N N . THR B 1 73 ? 7.16 24.281 14.734 1 87.88 73 THR B N 1
ATOM 3303 C CA . THR B 1 73 ? 7.301 24.469 16.172 1 87.88 73 THR B CA 1
ATOM 3304 C C . THR B 1 73 ? 8.461 25.406 16.484 1 87.88 73 THR B C 1
ATOM 3306 O O . THR B 1 73 ? 8.312 26.344 17.266 1 87.88 73 THR B O 1
ATOM 3309 N N . ILE B 1 74 ? 9.555 25.156 15.875 1 90.94 74 ILE B N 1
ATOM 3310 C CA . ILE B 1 74 ? 10.75 25.953 16.141 1 90.94 74 ILE B CA 1
ATOM 3311 C C . ILE B 1 74 ? 10.555 27.359 15.609 1 90.94 74 ILE B C 1
ATOM 3313 O O . ILE B 1 74 ? 10.977 28.328 16.25 1 90.94 74 ILE B O 1
ATOM 3317 N N . LEU B 1 75 ? 9.906 27.5 14.516 1 94.25 75 LEU B N 1
ATOM 3318 C CA . LEU B 1 75 ? 9.617 28.828 13.984 1 94.25 75 LEU B CA 1
ATOM 3319 C C . LEU B 1 75 ? 8.703 29.594 14.922 1 94.25 75 LEU B C 1
ATOM 3321 O O . LEU B 1 75 ? 8.938 30.781 15.18 1 94.25 75 LEU B O 1
ATOM 3325 N N . GLU B 1 76 ? 7.734 28.938 15.414 1 90.12 76 GLU B N 1
ATOM 3326 C CA . GLU B 1 76 ? 6.812 29.578 16.344 1 90.12 76 GLU B CA 1
ATOM 3327 C C . GLU B 1 76 ? 7.527 30 17.641 1 90.12 76 GLU B C 1
ATOM 3329 O O . GLU B 1 76 ? 7.316 31.094 18.156 1 90.12 76 GLU B O 1
ATOM 3334 N N . GLN B 1 77 ? 8.336 29.125 18.109 1 89.56 77 GLN B N 1
ATOM 3335 C CA . GLN B 1 77 ? 9.109 29.406 19.312 1 89.56 77 GLN B CA 1
ATOM 3336 C C . GLN B 1 77 ? 10.062 30.578 19.094 1 89.56 77 GLN B C 1
ATOM 3338 O O . GLN B 1 77 ? 10.383 31.312 20.031 1 89.56 77 GLN B O 1
ATOM 3343 N N . SER B 1 78 ? 10.453 30.703 17.891 1 93.25 78 SER B N 1
ATOM 3344 C CA . SER B 1 78 ? 11.375 31.781 17.531 1 93.25 78 SER B CA 1
ATOM 3345 C C . SER B 1 78 ? 10.625 33.031 17.062 1 93.25 78 SER B C 1
ATOM 3347 O O . SER B 1 78 ? 11.234 33.969 16.578 1 93.25 78 SER B O 1
ATOM 3349 N N . ALA B 1 79 ? 9.344 32.969 17.109 1 93.38 79 ALA B N 1
ATOM 3350 C CA . ALA B 1 79 ? 8.461 34.062 16.734 1 93.38 79 ALA B CA 1
ATOM 3351 C C . ALA B 1 79 ? 8.641 34.438 15.266 1 93.38 79 ALA B C 1
ATOM 3353 O O . ALA B 1 79 ? 8.664 35.625 14.922 1 93.38 79 ALA B O 1
ATOM 3354 N N . ILE B 1 80 ? 8.945 33.5 14.484 1 95.25 80 ILE B N 1
ATOM 3355 C CA . ILE B 1 80 ? 9.062 33.719 13.047 1 95.25 80 ILE B CA 1
ATOM 3356 C C . ILE B 1 80 ? 7.754 33.344 12.367 1 95.25 80 ILE B C 1
ATOM 3358 O O . ILE B 1 80 ? 7.215 32.25 12.602 1 95.25 80 ILE B O 1
ATOM 3362 N N . CYS B 1 81 ? 7.316 34.219 11.555 1 94.81 81 CYS B N 1
ATOM 3363 C CA . CYS B 1 81 ? 6.07 33.969 10.836 1 94.81 81 CYS B CA 1
ATOM 3364 C C . CYS B 1 81 ? 6.246 32.906 9.766 1 94.81 81 CYS B C 1
ATOM 3366 O O . CYS B 1 81 ? 7.27 32.875 9.078 1 94.81 81 CYS B O 1
ATOM 3368 N N . TYR B 1 82 ? 5.25 31.984 9.695 1 94.31 82 TYR B N 1
ATOM 3369 C CA . TYR B 1 82 ? 5.32 30.969 8.664 1 94.31 82 TYR B CA 1
ATOM 3370 C C . TYR B 1 82 ? 3.934 30.656 8.109 1 94.31 82 TYR B C 1
ATOM 3372 O O . TYR B 1 82 ? 2.922 30.984 8.727 1 94.31 82 TYR B O 1
ATOM 3380 N N . VAL B 1 83 ? 3.965 30.094 6.867 1 90.38 83 VAL B N 1
ATOM 3381 C CA . VAL B 1 83 ? 2.746 29.672 6.172 1 90.38 83 VAL B CA 1
ATOM 3382 C C . VAL B 1 83 ? 2.92 28.266 5.613 1 90.38 83 VAL B C 1
ATOM 3384 O O . VAL B 1 83 ? 3.936 27.969 4.988 1 90.38 83 VAL B O 1
ATOM 3387 N N . VAL B 1 84 ? 1.922 27.469 5.961 1 87 84 VAL B N 1
ATOM 3388 C CA . VAL B 1 84 ? 1.915 26.125 5.422 1 87 84 VAL B CA 1
ATOM 3389 C C . VAL B 1 84 ? 0.919 26.031 4.27 1 87 84 VAL B C 1
ATOM 3391 O O . VAL B 1 84 ? -0.249 26.391 4.418 1 87 84 VAL B O 1
ATOM 3394 N N . VAL B 1 85 ? 1.459 25.578 3.127 1 80.19 85 VAL B N 1
ATOM 3395 C CA . VAL B 1 85 ? 0.604 25.562 1.943 1 80.19 85 VAL B CA 1
ATOM 3396 C C . VAL B 1 85 ? 0.504 24.156 1.393 1 80.19 85 VAL B C 1
ATOM 3398 O O . VAL B 1 85 ? 1.35 23.297 1.688 1 80.19 85 VAL B O 1
ATOM 3401 N N . SER B 1 86 ? -0.612 23.891 0.677 1 72.94 86 SER B N 1
ATOM 3402 C CA . SER B 1 86 ? -0.76 22.594 0.015 1 72.94 86 SER B CA 1
ATOM 3403 C C . SER B 1 86 ? 0.038 22.547 -1.283 1 72.94 86 SER B C 1
ATOM 3405 O O . SER B 1 86 ? 0.16 23.562 -1.983 1 72.94 86 SER B O 1
ATOM 3407 N N . ALA B 1 87 ? 0.591 21.375 -1.539 1 68.31 87 ALA B N 1
ATOM 3408 C CA . ALA B 1 87 ? 1.349 21.203 -2.775 1 68.31 87 ALA B CA 1
ATOM 3409 C C . ALA B 1 87 ? 0.496 21.547 -3.994 1 68.31 87 ALA B C 1
ATOM 3411 O O . ALA B 1 87 ? 0.984 22.156 -4.945 1 68.31 87 ALA B O 1
ATOM 3412 N N . ALA B 1 88 ? -0.73 21.203 -3.963 1 63.28 88 ALA B N 1
ATOM 3413 C CA . ALA B 1 88 ? -1.646 21.453 -5.074 1 63.28 88 ALA B CA 1
ATOM 3414 C C . ALA B 1 88 ? -1.801 22.938 -5.336 1 63.28 88 ALA B C 1
ATOM 3416 O O . ALA B 1 88 ? -1.829 23.375 -6.492 1 63.28 88 ALA B O 1
ATOM 3417 N N . GLU B 1 89 ? -1.885 23.719 -4.324 1 65.62 89 GLU B N 1
ATOM 3418 C CA . GLU B 1 89 ? -2.049 25.156 -4.441 1 65.62 89 GLU B CA 1
ATOM 3419 C C . GLU B 1 89 ? -0.83 25.797 -5.098 1 65.62 89 GLU B C 1
ATOM 3421 O O . GLU B 1 89 ? -0.967 26.688 -5.941 1 65.62 89 GLU B O 1
ATOM 3426 N N . VAL B 1 90 ? 0.287 25.312 -4.723 1 68.75 90 VAL B N 1
ATOM 3427 C CA . VAL B 1 90 ? 1.528 25.891 -5.242 1 68.75 90 VAL B CA 1
ATOM 3428 C C . VAL B 1 90 ? 1.664 25.562 -6.727 1 68.75 90 VAL B C 1
ATOM 3430 O O . VAL B 1 90 ? 2.021 26.422 -7.527 1 68.75 90 VAL B O 1
ATOM 3433 N N . GLN B 1 91 ? 1.356 24.312 -7.008 1 65.88 91 GLN B N 1
ATOM 3434 C CA . GLN B 1 91 ? 1.481 23.875 -8.391 1 65.88 91 GLN B CA 1
ATOM 3435 C C . GLN B 1 91 ? 0.49 24.609 -9.297 1 65.88 91 GLN B C 1
ATOM 3437 O O . GLN B 1 91 ? 0.833 25 -10.414 1 65.88 91 GLN B O 1
ATOM 3442 N N . LEU B 1 92 ? -0.667 24.75 -8.844 1 57.38 92 LEU B N 1
ATOM 3443 C CA . LEU B 1 92 ? -1.718 25.406 -9.625 1 57.38 92 LEU B CA 1
ATOM 3444 C C . LEU B 1 92 ? -1.439 26.891 -9.789 1 57.38 92 LEU B C 1
ATOM 3446 O O . LEU B 1 92 ? -1.791 27.484 -10.805 1 57.38 92 LEU B O 1
ATOM 3450 N N . SER B 1 93 ? -0.912 27.422 -8.828 1 63.28 93 SER B N 1
ATOM 3451 C CA . SER B 1 93 ? -0.731 28.875 -8.812 1 63.28 93 SER B CA 1
ATOM 3452 C C . SER B 1 93 ? 0.465 29.297 -9.664 1 63.28 93 SER B C 1
ATOM 3454 O O . SER B 1 93 ? 0.435 30.328 -10.32 1 63.28 93 SER B O 1
ATOM 3456 N N . LEU B 1 94 ? 1.499 28.516 -9.547 1 65.38 94 LEU B N 1
ATOM 3457 C CA . LEU B 1 94 ? 2.711 28.922 -10.25 1 65.38 94 LEU B CA 1
ATOM 3458 C C . LEU B 1 94 ? 2.787 28.281 -11.625 1 65.38 94 LEU B C 1
ATOM 3460 O O . LEU B 1 94 ? 3.654 28.625 -12.43 1 65.38 94 LEU B O 1
ATOM 3464 N N . GLY B 1 95 ? 1.675 27.547 -12.039 1 57.78 95 GLY B N 1
ATOM 3465 C CA . GLY B 1 95 ? 1.678 26.875 -13.336 1 57.78 95 GLY B CA 1
ATOM 3466 C C . GLY B 1 95 ? 2.553 25.641 -13.359 1 57.78 95 GLY B C 1
ATOM 3467 O O . GLY B 1 95 ? 3.408 25.453 -12.492 1 57.78 95 GLY B O 1
ATOM 3468 N N . ILE B 1 96 ? 2.229 24.625 -14.117 1 48.78 96 ILE B N 1
ATOM 3469 C CA . ILE B 1 96 ? 2.934 23.344 -14.273 1 48.78 96 ILE B CA 1
ATOM 3470 C C . ILE B 1 96 ? 4.336 23.609 -14.82 1 48.78 96 ILE B C 1
ATOM 3472 O O . ILE B 1 96 ? 4.496 24.188 -15.898 1 48.78 96 ILE B O 1
ATOM 3476 N N . ARG B 1 97 ? 5.277 24.047 -14.109 1 47 97 ARG B N 1
ATOM 3477 C CA . ARG B 1 97 ? 6.598 24.109 -14.727 1 47 97 ARG B CA 1
ATOM 3478 C C . ARG B 1 97 ? 7.195 22.719 -14.898 1 47 97 ARG B C 1
ATOM 3480 O O . ARG B 1 97 ? 7.109 21.891 -13.992 1 47 97 ARG B O 1
ATOM 3487 N N . ARG B 1 98 ? 7.336 22.328 -16 1 41.47 98 ARG B N 1
ATOM 3488 C CA . ARG B 1 98 ? 7.855 21.047 -16.484 1 41.47 98 ARG B CA 1
ATOM 3489 C C . ARG B 1 98 ? 9.227 20.766 -15.875 1 41.47 98 ARG B C 1
ATOM 3491 O O . ARG B 1 98 ? 9.805 19.703 -16.125 1 41.47 98 ARG B O 1
ATOM 3498 N N . GLY B 1 99 ? 10.047 21.75 -15.547 1 41.03 99 GLY B N 1
ATOM 3499 C CA . GLY B 1 99 ? 11.438 21.344 -15.375 1 41.03 99 GLY B CA 1
ATOM 3500 C C . GLY B 1 99 ? 11.688 20.594 -14.086 1 41.03 99 GLY B C 1
ATOM 3501 O O . GLY B 1 99 ? 11.117 20.922 -13.047 1 41.03 99 GLY B O 1
ATOM 3502 N N . LYS B 1 100 ? 12.023 19.344 -14.109 1 38.94 100 LYS B N 1
ATOM 3503 C CA . LYS B 1 100 ? 12.266 18.266 -13.156 1 38.94 100 LYS B CA 1
ATOM 3504 C C . LYS B 1 100 ? 13.344 18.656 -12.148 1 38.94 100 LYS B C 1
ATOM 3506 O O . LYS B 1 100 ? 13.812 17.797 -11.383 1 38.94 100 LYS B O 1
ATOM 3511 N N . SER B 1 101 ? 14.062 19.75 -12.195 1 42.47 101 SER B N 1
ATOM 3512 C CA . SER B 1 101 ? 15.203 19.719 -11.297 1 42.47 101 SER B CA 1
ATOM 3513 C C . SER B 1 101 ? 14.805 20.109 -9.875 1 42.47 101 SER B C 1
ATOM 3515 O O . SER B 1 101 ? 13.945 20.969 -9.68 1 42.47 101 SER B O 1
ATOM 3517 N N . ASP B 1 102 ? 15.047 19.438 -8.766 1 49.28 102 ASP B N 1
ATOM 3518 C CA . ASP B 1 102 ? 14.898 19.375 -7.316 1 49.28 102 ASP B CA 1
ATOM 3519 C C . ASP B 1 102 ? 15.109 20.766 -6.688 1 49.28 102 ASP B C 1
ATOM 3521 O O . ASP B 1 102 ? 14.367 21.156 -5.785 1 49.28 102 ASP B O 1
ATOM 3525 N N . PRO B 1 103 ? 16.359 21.422 -6.91 1 50.81 103 PRO B N 1
ATOM 3526 C CA . PRO B 1 103 ? 16.562 22.719 -6.258 1 50.81 103 PRO B CA 1
ATOM 3527 C C . PRO B 1 103 ? 15.43 23.703 -6.539 1 50.81 103 PRO B C 1
ATOM 3529 O O . PRO B 1 103 ? 15.289 24.703 -5.832 1 50.81 103 PRO B O 1
ATOM 3532 N N . ILE B 1 104 ? 14.516 23.188 -7.102 1 62.66 104 ILE B N 1
ATOM 3533 C CA . ILE B 1 104 ? 13.516 24.016 -7.766 1 62.66 104 ILE B CA 1
ATOM 3534 C C . ILE B 1 104 ? 12.273 24.141 -6.883 1 62.66 104 ILE B C 1
ATOM 3536 O O . ILE B 1 104 ? 11.625 25.203 -6.855 1 62.66 104 ILE B O 1
ATOM 3540 N N . ASP B 1 105 ? 12.312 23.344 -5.77 1 83.69 105 ASP B N 1
ATOM 3541 C CA . ASP B 1 105 ? 11.039 23.391 -5.062 1 83.69 105 ASP B CA 1
ATOM 3542 C C . ASP B 1 105 ? 11.039 24.484 -4 1 83.69 105 ASP B C 1
ATOM 3544 O O . ASP B 1 105 ? 10.062 25.219 -3.857 1 83.69 105 ASP B O 1
ATOM 3548 N N . ALA B 1 106 ? 12.266 24.688 -3.424 1 91.31 106 ALA B N 1
ATOM 3549 C CA . ALA B 1 106 ? 12.359 25.766 -2.436 1 91.31 106 ALA B CA 1
ATOM 3550 C C . ALA B 1 106 ? 12.219 27.125 -3.096 1 91.31 106 ALA B C 1
ATOM 3552 O O . ALA B 1 106 ? 11.57 28.031 -2.551 1 91.31 106 ALA B O 1
ATOM 3553 N N . ARG B 1 107 ? 12.789 27.234 -4.207 1 89.56 107 ARG B N 1
ATOM 3554 C CA . ARG B 1 107 ? 12.711 28.484 -4.957 1 89.56 107 ARG B CA 1
ATOM 3555 C C . ARG B 1 107 ? 11.273 28.781 -5.371 1 89.56 107 ARG B C 1
ATOM 3557 O O . ARG B 1 107 ? 10.82 29.922 -5.266 1 89.56 107 ARG B O 1
ATOM 3564 N N . ARG B 1 108 ? 10.648 27.766 -5.754 1 88.5 108 ARG B N 1
ATOM 3565 C CA . ARG B 1 108 ? 9.258 27.922 -6.16 1 88.5 108 ARG B CA 1
ATOM 3566 C C . ARG B 1 108 ? 8.383 28.344 -4.988 1 88.5 108 ARG B C 1
ATOM 3568 O O . ARG B 1 108 ? 7.484 29.172 -5.145 1 88.5 108 ARG B O 1
ATOM 3575 N N . LEU B 1 109 ? 8.695 27.828 -3.848 1 91.38 109 LEU B N 1
ATOM 3576 C CA . LEU B 1 109 ? 7.922 28.156 -2.652 1 91.38 109 LEU B CA 1
ATOM 3577 C C . LEU B 1 109 ? 8.164 29.594 -2.223 1 91.38 109 LEU B C 1
ATOM 3579 O O . LEU B 1 109 ? 7.23 30.297 -1.818 1 91.38 109 LEU B O 1
ATOM 3583 N N . ALA B 1 110 ? 9.398 30.031 -2.369 1 93.31 110 ALA B N 1
ATOM 3584 C CA . ALA B 1 110 ? 9.719 31.422 -2.043 1 93.31 110 ALA B CA 1
ATOM 3585 C C . ALA B 1 110 ? 9.016 32.375 -2.988 1 93.31 110 ALA B C 1
ATOM 3587 O O . ALA B 1 110 ? 8.477 33.406 -2.553 1 93.31 110 ALA B O 1
ATOM 3588 N N . GLU B 1 111 ? 9.047 32 -4.176 1 90.88 111 GLU B N 1
ATOM 3589 C CA . GLU B 1 111 ? 8.375 32.844 -5.172 1 90.88 111 GLU B CA 1
ATOM 3590 C C . GLU B 1 111 ? 6.867 32.875 -4.934 1 90.88 111 GLU B C 1
ATOM 3592 O O . GLU B 1 111 ? 6.238 33.938 -5.035 1 90.88 111 GLU B O 1
ATOM 3597 N N . TYR B 1 112 ? 6.312 31.75 -4.703 1 89.19 112 TYR B N 1
ATOM 3598 C CA . TYR B 1 112 ? 4.887 31.641 -4.402 1 89.19 112 TYR B CA 1
ATOM 3599 C C . TYR B 1 112 ? 4.512 32.531 -3.232 1 89.19 112 TYR B C 1
ATOM 3601 O O . TYR B 1 112 ? 3.518 33.281 -3.295 1 89.19 112 TYR B O 1
ATOM 3609 N N . LEU B 1 113 ? 5.289 32.438 -2.213 1 91.62 113 LEU B N 1
ATOM 3610 C CA . LEU B 1 113 ? 5.066 33.219 -1.007 1 91.62 113 LEU B CA 1
ATOM 3611 C C . LEU B 1 113 ? 5.094 34.719 -1.321 1 91.62 113 LEU B C 1
ATOM 3613 O O . LEU B 1 113 ? 4.25 35.469 -0.843 1 91.62 113 LEU B O 1
ATOM 3617 N N . TRP B 1 114 ? 5.973 35.094 -2.098 1 91.69 114 TRP B N 1
ATOM 3618 C CA . TRP B 1 114 ? 6.109 36.5 -2.475 1 91.69 114 TRP B CA 1
ATOM 3619 C C . TRP B 1 114 ? 4.926 36.938 -3.324 1 91.69 114 TRP B C 1
ATOM 3621 O O . TRP B 1 114 ? 4.363 38.031 -3.094 1 91.69 114 TRP B O 1
ATOM 3631 N N . ARG B 1 115 ? 4.586 36.188 -4.223 1 89.5 115 ARG B N 1
ATOM 3632 C CA . ARG B 1 115 ? 3.529 36.531 -5.168 1 89.5 115 ARG B CA 1
ATOM 3633 C C . ARG B 1 115 ? 2.176 36.625 -4.469 1 89.5 115 ARG B C 1
ATOM 3635 O O . ARG B 1 115 ? 1.346 37.469 -4.816 1 89.5 115 ARG B O 1
ATOM 3642 N N . PHE B 1 116 ? 1.958 35.781 -3.59 1 87.75 116 PHE B N 1
ATOM 3643 C CA . PHE B 1 116 ? 0.637 35.688 -2.979 1 87.75 116 PHE B CA 1
ATOM 3644 C C . PHE B 1 116 ? 0.665 36.219 -1.549 1 87.75 116 PHE B C 1
ATOM 3646 O O . PHE B 1 116 ? -0.171 35.844 -0.725 1 87.75 116 PHE B O 1
ATOM 3653 N N . ARG B 1 117 ? 1.585 37 -1.27 1 88.31 117 ARG B N 1
ATOM 3654 C CA . ARG B 1 117 ? 1.785 37.531 0.076 1 88.31 117 ARG B CA 1
ATOM 3655 C C . ARG B 1 117 ? 0.557 38.312 0.55 1 88.31 117 ARG B C 1
ATOM 3657 O O . ARG B 1 117 ? 0.311 38.406 1.753 1 88.31 117 ARG B O 1
ATOM 3664 N N . ASP B 1 118 ? -0.178 38.781 -0.327 1 84.81 118 ASP B N 1
ATOM 3665 C CA . ASP B 1 118 ? -1.347 39.594 0.005 1 84.81 118 ASP B CA 1
ATOM 3666 C C . ASP B 1 118 ? -2.531 38.719 0.396 1 84.81 118 ASP B C 1
ATOM 3668 O O . ASP B 1 118 ? -3.473 39.188 1.04 1 84.81 118 ASP B O 1
ATOM 3672 N N . ARG B 1 119 ? -2.414 37.469 0.104 1 79.94 119 ARG B N 1
ATOM 3673 C CA . ARG B 1 119 ? -3.564 36.594 0.305 1 79.94 119 ARG B CA 1
ATOM 3674 C C . ARG B 1 119 ? -3.271 35.531 1.362 1 79.94 119 ARG B C 1
ATOM 3676 O O . ARG B 1 119 ? -4.195 34.969 1.938 1 79.94 119 ARG B O 1
ATOM 3683 N N . LEU B 1 120 ? -2.035 35.344 1.579 1 82.25 120 LEU B N 1
ATOM 3684 C CA . LEU B 1 120 ? -1.662 34.25 2.479 1 82.25 120 LEU B CA 1
ATOM 3685 C C . LEU B 1 120 ? -1.83 34.656 3.936 1 82.25 120 LEU B C 1
ATOM 3687 O O . LEU B 1 120 ? -1.583 35.812 4.285 1 82.25 120 LEU B O 1
ATOM 3691 N N . VAL B 1 121 ? -2.34 33.75 4.719 1 81.31 121 VAL B N 1
ATOM 3692 C CA . VAL B 1 121 ? -2.541 33.938 6.148 1 81.31 121 VAL B CA 1
ATOM 3693 C C . VAL B 1 121 ? -1.513 33.125 6.938 1 81.31 121 VAL B C 1
ATOM 3695 O O . VAL B 1 121 ? -1.228 31.984 6.605 1 81.31 121 VAL B O 1
ATOM 3698 N N . PRO B 1 122 ? -0.953 33.781 7.977 1 88.62 122 PRO B N 1
ATOM 3699 C CA . PRO B 1 122 ? 0.011 33.031 8.797 1 88.62 122 PRO B CA 1
ATOM 3700 C C . PRO B 1 122 ? -0.579 31.766 9.406 1 88.62 122 PRO B C 1
ATOM 3702 O O . PRO B 1 122 ? -1.75 31.75 9.789 1 88.62 122 PRO B O 1
ATOM 3705 N N . SER B 1 123 ? 0.216 30.75 9.406 1 86.38 123 SER B N 1
ATOM 3706 C CA . SER B 1 123 ? -0.188 29.5 10.023 1 86.38 123 SER B CA 1
ATOM 3707 C C . SER B 1 123 ? 0.158 29.469 11.508 1 86.38 123 SER B C 1
ATOM 3709 O O . SER B 1 123 ? 0.975 30.266 11.977 1 86.38 123 SER B O 1
ATOM 3711 N N . HIS B 1 124 ? -0.532 28.672 12.266 1 85.06 124 HIS B N 1
ATOM 3712 C CA . HIS B 1 124 ? -0.258 28.438 13.68 1 85.06 124 HIS B CA 1
ATOM 3713 C C . HIS B 1 124 ? -0.196 26.938 13.992 1 85.06 124 HIS B C 1
ATOM 3715 O O . HIS B 1 124 ? -0.785 26.125 13.273 1 85.06 124 HIS B O 1
ATOM 3721 N N . LEU B 1 125 ? 0.596 26.688 15.062 1 82.81 125 LEU B N 1
ATOM 3722 C CA . LEU B 1 125 ? 0.65 25.297 15.492 1 82.81 125 LEU B CA 1
ATOM 3723 C C . LEU B 1 125 ? -0.703 24.844 16.031 1 82.81 125 LEU B C 1
ATOM 3725 O O . LEU B 1 125 ? -1.385 25.594 16.734 1 82.81 125 LEU B O 1
ATOM 3729 N N . PRO B 1 126 ? -0.994 23.625 15.633 1 81 126 PRO B N 1
ATOM 3730 C CA . PRO B 1 126 ? -2.178 23.062 16.297 1 81 126 PRO B CA 1
ATOM 3731 C C . PRO B 1 126 ? -2.004 22.953 17.812 1 81 126 PRO B C 1
ATOM 3733 O O . PRO B 1 126 ? -0.875 22.953 18.312 1 81 126 PRO B O 1
ATOM 3736 N N . SER B 1 127 ? -3.086 22.953 18.547 1 85.88 127 SER B N 1
ATOM 3737 C CA . SER B 1 127 ? -3.023 22.766 19.984 1 85.88 127 SER B CA 1
ATOM 3738 C C . SER B 1 127 ? -2.379 21.422 20.344 1 85.88 127 SER B C 1
ATOM 3740 O O . SER B 1 127 ? -2.369 20.5 19.531 1 85.88 127 SER B O 1
ATOM 3742 N N . LYS B 1 128 ? -1.828 21.344 21.484 1 83.56 128 LYS B N 1
ATOM 3743 C CA . LYS B 1 128 ? -1.213 20.109 21.969 1 83.56 128 LYS B CA 1
ATOM 3744 C C . LYS B 1 128 ? -2.211 18.953 21.953 1 83.56 128 LYS B C 1
ATOM 3746 O O . LYS B 1 128 ? -1.854 17.828 21.641 1 83.56 128 LYS B O 1
ATOM 3751 N N . ALA B 1 129 ? -3.445 19.344 22.281 1 89.19 129 ALA B N 1
ATOM 3752 C CA . ALA B 1 129 ? -4.5 18.328 22.297 1 89.19 129 ALA B CA 1
ATOM 3753 C C . ALA B 1 129 ? -4.734 17.75 20.922 1 89.19 129 ALA B C 1
ATOM 3755 O O . ALA B 1 129 ? -4.871 16.531 20.766 1 89.19 129 ALA B O 1
ATOM 3756 N N . LEU B 1 130 ? -4.711 18.578 19.969 1 91.19 130 LEU B N 1
ATOM 3757 C CA . LEU B 1 130 ? -4.969 18.125 18.609 1 91.19 130 LEU B CA 1
ATOM 3758 C C . LEU B 1 130 ? -3.773 17.359 18.047 1 91.19 130 LEU B C 1
ATOM 3760 O O . LEU B 1 130 ? -3.941 16.422 17.266 1 91.19 130 LEU B O 1
ATOM 3764 N N . LEU B 1 131 ? -2.609 17.734 18.469 1 87.5 131 LEU B N 1
ATOM 3765 C CA . LEU B 1 131 ? -1.414 17 18.031 1 87.5 131 LEU B CA 1
ATOM 3766 C C . LEU B 1 131 ? -1.393 15.602 18.625 1 87.5 131 LEU B C 1
ATOM 3768 O O . LEU B 1 131 ? -1.03 14.641 17.938 1 87.5 131 LEU B O 1
ATOM 3772 N N . GLU B 1 132 ? -1.754 15.531 19.875 1 89.56 132 GLU B N 1
ATOM 3773 C CA . GLU B 1 132 ? -1.855 14.227 20.516 1 89.56 132 GLU B CA 1
ATOM 3774 C C . GLU B 1 132 ? -2.908 13.359 19.844 1 89.56 132 GLU B C 1
ATOM 3776 O O . GLU B 1 132 ? -2.664 12.18 19.578 1 89.56 132 GLU B O 1
ATOM 3781 N N . LEU B 1 133 ? -4.02 13.961 19.594 1 94 133 LEU B N 1
ATOM 3782 C CA . LEU B 1 133 ? -5.098 13.25 18.922 1 94 133 LEU B CA 1
ATOM 3783 C C . LEU B 1 133 ? -4.637 12.742 17.547 1 94 133 LEU B C 1
ATOM 3785 O O . LEU B 1 133 ? -4.91 11.602 17.188 1 94 133 LEU B O 1
ATOM 3789 N N . ARG B 1 134 ? -3.967 13.562 16.844 1 91.44 134 ARG B N 1
ATOM 3790 C CA . ARG B 1 134 ? -3.451 13.195 15.531 1 91.44 134 ARG B CA 1
ATOM 3791 C C . ARG B 1 134 ? -2.557 11.969 15.625 1 91.44 134 ARG B C 1
ATOM 3793 O O . ARG B 1 134 ? -2.662 11.055 14.797 1 91.44 134 ARG B O 1
ATOM 3800 N N . GLY B 1 135 ? -1.7 11.953 16.609 1 91.31 135 GLY B N 1
ATOM 3801 C CA . GLY B 1 135 ? -0.83 10.805 16.812 1 91.31 135 GLY B CA 1
ATOM 3802 C C . GLY B 1 135 ? -1.589 9.5 16.984 1 91.31 135 GLY B C 1
ATOM 3803 O O . GLY B 1 135 ? -1.268 8.5 16.359 1 91.31 135 GLY B O 1
ATOM 3804 N N . TRP B 1 136 ? -2.58 9.578 17.781 1 96.06 136 TRP B N 1
ATOM 3805 C CA . TRP B 1 136 ? -3.363 8.383 18.078 1 96.06 136 TRP B CA 1
ATOM 3806 C C . TRP B 1 136 ? -4.188 7.965 16.859 1 96.06 136 TRP B C 1
ATOM 3808 O O . TRP B 1 136 ? -4.367 6.773 16.609 1 96.06 136 TRP B O 1
ATOM 3818 N N . LEU B 1 137 ? -4.672 8.93 16.125 1 96.19 137 LEU B N 1
ATOM 3819 C CA . LEU B 1 137 ? -5.43 8.617 14.922 1 96.19 137 LEU B CA 1
ATOM 3820 C C . LEU B 1 137 ? -4.539 7.949 13.883 1 96.19 137 LEU B C 1
ATOM 3822 O O . LEU B 1 137 ? -4.961 7.008 13.211 1 96.19 137 LEU B O 1
ATOM 3826 N N . LEU B 1 138 ? -3.342 8.422 13.734 1 93.25 138 LEU B N 1
ATOM 3827 C CA . LEU B 1 138 ? -2.385 7.824 12.812 1 93.25 138 LEU B CA 1
ATOM 3828 C C . LEU B 1 138 ? -2.043 6.398 13.234 1 93.25 138 LEU B C 1
ATOM 3830 O O . LEU B 1 138 ? -1.948 5.504 12.391 1 93.25 138 LEU B O 1
ATOM 3834 N N . TRP B 1 139 ? -1.865 6.227 14.523 1 96.06 139 TRP B N 1
ATOM 3835 C CA . TRP B 1 139 ? -1.572 4.895 15.047 1 96.06 139 TRP B CA 1
ATOM 3836 C C . TRP B 1 139 ? -2.73 3.939 14.781 1 96.06 139 TRP B C 1
ATOM 3838 O O . TRP B 1 139 ? -2.518 2.807 14.336 1 96.06 139 TRP B O 1
ATOM 3848 N N . ARG B 1 140 ? -3.928 4.406 15 1 97.5 140 ARG B N 1
ATOM 3849 C CA . ARG B 1 140 ? -5.109 3.6 14.711 1 97.5 140 ARG B CA 1
ATOM 3850 C C . ARG B 1 140 ? -5.137 3.156 13.258 1 97.5 140 ARG B C 1
ATOM 3852 O O . ARG B 1 140 ? -5.426 1.996 12.961 1 97.5 140 ARG B O 1
ATOM 3859 N N . GLU B 1 141 ? -4.883 4.094 12.398 1 96.12 141 GLU B N 1
ATOM 3860 C CA . GLU B 1 141 ? -4.891 3.801 10.969 1 96.12 141 GLU B CA 1
ATOM 3861 C C . GLU B 1 141 ? -3.914 2.68 10.633 1 96.12 141 GLU B C 1
ATOM 3863 O O . GLU B 1 141 ? -4.227 1.8 9.828 1 96.12 141 GLU B O 1
ATOM 3868 N N . LYS B 1 142 ? -2.756 2.748 11.203 1 96.06 142 LYS B N 1
ATOM 3869 C CA . LYS B 1 142 ? -1.752 1.711 10.977 1 96.06 142 LYS B CA 1
ATOM 3870 C C . LYS B 1 142 ? -2.25 0.352 11.461 1 96.06 142 LYS B C 1
ATOM 3872 O O . LYS B 1 142 ? -2.076 -0.658 10.781 1 96.06 142 LYS B O 1
ATOM 3877 N N . LEU B 1 143 ? -2.859 0.317 12.648 1 97.81 143 LEU B N 1
ATOM 3878 C CA . LEU B 1 143 ? -3.387 -0.918 13.219 1 97.81 143 LEU B CA 1
ATOM 3879 C C . LEU B 1 143 ? -4.473 -1.507 12.32 1 97.81 143 LEU B C 1
ATOM 3881 O O . LEU B 1 143 ? -4.488 -2.713 12.062 1 97.81 143 LEU B O 1
ATOM 3885 N N . VAL B 1 144 ? -5.352 -0.664 11.852 1 97.62 144 VAL B N 1
ATOM 3886 C CA . VAL B 1 144 ? -6.445 -1.119 11 1 97.62 144 VAL B CA 1
ATOM 3887 C C . VAL B 1 144 ? -5.887 -1.707 9.711 1 97.62 144 VAL B C 1
ATOM 3889 O O . VAL B 1 144 ? -6.328 -2.766 9.258 1 97.62 144 VAL B O 1
ATOM 3892 N N . LYS B 1 145 ? -4.914 -1.007 9.148 1 96.88 145 LYS B N 1
ATOM 3893 C CA . LYS B 1 145 ? -4.312 -1.475 7.906 1 96.88 145 LYS B CA 1
ATOM 3894 C C . LYS B 1 145 ? -3.67 -2.848 8.086 1 96.88 145 LYS B C 1
ATOM 3896 O O . LYS B 1 145 ? -3.854 -3.74 7.258 1 96.88 145 LYS B O 1
ATOM 3901 N N . MET B 1 146 ? -2.912 -3.029 9.141 1 97.12 146 MET B N 1
ATOM 3902 C CA . MET B 1 146 ? -2.262 -4.309 9.414 1 97.12 146 MET B CA 1
ATOM 3903 C C . MET B 1 146 ? -3.295 -5.406 9.641 1 97.12 146 MET B C 1
ATOM 3905 O O . MET B 1 146 ? -3.17 -6.504 9.094 1 97.12 146 MET B O 1
ATOM 3909 N N . ARG B 1 147 ? -4.312 -5.094 10.445 1 97.56 147 ARG B N 1
ATOM 3910 C CA . ARG B 1 147 ? -5.355 -6.07 10.742 1 97.56 147 ARG B CA 1
ATOM 3911 C C . ARG B 1 147 ? -6.082 -6.5 9.477 1 97.56 147 ARG B C 1
ATOM 3913 O O . ARG B 1 147 ? -6.348 -7.688 9.273 1 97.56 147 ARG B O 1
ATOM 3920 N N . THR B 1 148 ? -6.398 -5.5 8.672 1 96.81 148 THR B N 1
ATOM 3921 C CA . THR B 1 148 ? -7.105 -5.781 7.426 1 96.81 148 THR B CA 1
ATOM 3922 C C . THR B 1 148 ? -6.25 -6.641 6.504 1 96.81 148 THR B C 1
ATOM 3924 O O . THR B 1 148 ? -6.758 -7.559 5.855 1 96.81 148 THR B O 1
ATOM 3927 N N . ALA B 1 149 ? -5.008 -6.324 6.418 1 95.38 149 ALA B N 1
ATOM 3928 C CA . ALA B 1 149 ? -4.098 -7.121 5.602 1 95.38 149 ALA B CA 1
ATOM 3929 C C . ALA B 1 149 ? -4.094 -8.578 6.055 1 95.38 149 ALA B C 1
ATOM 3931 O O . ALA B 1 149 ? -4.105 -9.492 5.227 1 95.38 149 ALA B O 1
ATOM 3932 N N . LEU B 1 150 ? -4.043 -8.82 7.355 1 96.75 150 LEU B N 1
ATOM 3933 C CA . LEU B 1 150 ? -4.055 -10.172 7.91 1 96.75 150 LEU B CA 1
ATOM 3934 C C . LEU B 1 150 ? -5.379 -10.867 7.617 1 96.75 150 LEU B C 1
ATOM 3936 O O . LEU B 1 150 ? -5.398 -12.047 7.254 1 96.75 150 LEU B O 1
ATOM 3940 N N . ALA B 1 151 ? -6.48 -10.117 7.762 1 95.94 151 ALA B N 1
ATOM 3941 C CA . ALA B 1 151 ? -7.797 -10.68 7.469 1 95.94 151 ALA B CA 1
ATOM 3942 C C . ALA B 1 151 ? -7.898 -11.117 6.012 1 95.94 151 ALA B C 1
ATOM 3944 O O . ALA B 1 151 ? -8.375 -12.219 5.719 1 95.94 151 ALA B O 1
ATOM 3945 N N . ASN B 1 152 ? -7.414 -10.281 5.168 1 90.5 152 ASN B N 1
ATOM 3946 C CA . ASN B 1 152 ? -7.422 -10.609 3.748 1 90.5 152 ASN B CA 1
ATOM 3947 C C . ASN B 1 152 ? -6.539 -11.812 3.445 1 90.5 152 ASN B C 1
ATOM 3949 O O . ASN B 1 152 ? -6.883 -12.648 2.607 1 90.5 152 ASN B O 1
ATOM 3953 N N . GLY B 1 153 ? -5.367 -11.852 4.09 1 89.75 153 GLY B N 1
ATOM 3954 C CA . GLY B 1 153 ? -4.496 -13.008 3.93 1 89.75 153 GLY B CA 1
ATOM 3955 C C . GLY B 1 153 ? -5.137 -14.305 4.383 1 89.75 153 GLY B C 1
ATOM 3956 O O . GLY B 1 153 ? -5.031 -15.328 3.699 1 89.75 153 GLY B O 1
ATOM 3957 N N . LEU B 1 154 ? -5.781 -14.273 5.516 1 92.44 154 LEU B N 1
ATOM 3958 C CA . LEU B 1 154 ? -6.477 -15.438 6.047 1 92.44 154 LEU B CA 1
ATOM 3959 C C . LEU B 1 154 ? -7.578 -15.898 5.098 1 92.44 154 LEU B C 1
ATOM 3961 O O . LEU B 1 154 ? -7.746 -17.094 4.867 1 92.44 154 LEU B O 1
ATOM 3965 N N . GLN B 1 155 ? -8.281 -14.906 4.578 1 87.56 155 GLN B N 1
ATOM 3966 C CA . GLN B 1 155 ? -9.336 -15.234 3.623 1 87.56 155 GLN B CA 1
ATOM 3967 C C . GLN B 1 155 ? -8.758 -15.875 2.365 1 87.56 155 GLN B C 1
ATOM 3969 O O . GLN B 1 155 ? -9.305 -16.859 1.86 1 87.56 155 GLN B O 1
ATOM 3974 N N . ALA B 1 156 ? -7.727 -15.336 1.871 1 82.75 156 ALA B N 1
ATOM 3975 C CA . ALA B 1 156 ? -7.07 -15.883 0.687 1 82.75 156 ALA B CA 1
ATOM 3976 C C . ALA B 1 156 ? -6.574 -17.297 0.943 1 82.75 156 ALA B C 1
ATOM 3978 O O . ALA B 1 156 ? -6.621 -18.156 0.051 1 82.75 156 ALA B O 1
ATOM 3979 N N . ASN B 1 157 ? -6.066 -17.578 2.189 1 87.69 157 ASN B N 1
ATOM 3980 C CA . ASN B 1 157 ? -5.527 -18.891 2.553 1 87.69 157 ASN B CA 1
ATOM 3981 C C . ASN B 1 157 ? -6.629 -19.938 2.664 1 87.69 157 ASN B C 1
ATOM 3983 O O . ASN B 1 157 ? -6.355 -21.141 2.625 1 87.69 157 ASN B O 1
ATOM 3987 N N . THR B 1 158 ? -7.852 -19.453 2.875 1 83.75 158 THR B N 1
ATOM 3988 C CA . THR B 1 158 ? -8.953 -20.406 3.002 1 83.75 158 THR B CA 1
ATOM 3989 C C . THR B 1 158 ? -9.062 -21.281 1.752 1 83.75 158 THR B C 1
ATOM 3991 O O . THR B 1 158 ? -9.273 -22.484 1.849 1 83.75 158 THR B O 1
ATOM 3994 N N . LEU B 1 159 ? -8.836 -20.703 0.585 1 76.62 159 LEU B N 1
ATOM 3995 C CA . LEU B 1 159 ? -8.906 -21.469 -0.657 1 76.62 159 LEU B CA 1
ATOM 3996 C C . LEU B 1 159 ? -7.664 -22.344 -0.823 1 76.62 159 LEU B C 1
ATOM 3998 O O . LEU B 1 159 ? -7.77 -23.516 -1.186 1 76.62 159 LEU B O 1
ATOM 4002 N N . THR B 1 160 ? -6.52 -21.797 -0.464 1 79.19 160 THR B N 1
ATOM 4003 C CA . THR B 1 160 ? -5.254 -22.5 -0.649 1 79.19 160 THR B CA 1
ATOM 4004 C C . THR B 1 160 ? -5.117 -23.641 0.363 1 79.19 160 THR B C 1
ATOM 4006 O O . THR B 1 160 ? -4.465 -24.656 0.087 1 79.19 160 THR B O 1
ATOM 4009 N N . SER B 1 161 ? -5.707 -23.422 1.527 1 84.25 161 SER B N 1
ATOM 4010 C CA . SER B 1 161 ? -5.613 -24.422 2.598 1 84.25 161 SER B CA 1
ATOM 4011 C C . SER B 1 161 ? -6.25 -25.734 2.182 1 84.25 161 SER B C 1
ATOM 4013 O O . SER B 1 161 ? -6.008 -26.766 2.809 1 84.25 161 SER B O 1
ATOM 4015 N N . GLN B 1 162 ? -7 -25.688 1.133 1 76.69 162 GLN B N 1
ATOM 4016 C CA . GLN B 1 162 ? -7.625 -26.906 0.636 1 76.69 162 GLN B CA 1
ATOM 4017 C C . GLN B 1 162 ? -6.617 -27.781 -0.106 1 76.69 162 GLN B C 1
ATOM 4019 O O . GLN B 1 162 ? -6.84 -28.969 -0.276 1 76.69 162 GLN B O 1
ATOM 4024 N N . VAL B 1 163 ? -5.551 -27.203 -0.503 1 74.94 163 VAL B N 1
ATOM 4025 C CA . VAL B 1 163 ? -4.629 -27.938 -1.364 1 74.94 163 VAL B CA 1
ATOM 4026 C C . VAL B 1 163 ? -3.234 -27.938 -0.744 1 74.94 163 VAL B C 1
ATOM 4028 O O . VAL B 1 163 ? -2.363 -28.703 -1.158 1 74.94 163 VAL B O 1
ATOM 4031 N N . ALA B 1 164 ? -2.949 -27.125 0.282 1 80.06 164 ALA B N 1
ATOM 4032 C CA . ALA B 1 164 ? -1.656 -27.031 0.956 1 80.06 164 ALA B CA 1
ATOM 4033 C C . ALA B 1 164 ? -1.833 -26.906 2.467 1 80.06 164 ALA B C 1
ATOM 4035 O O . ALA B 1 164 ? -2.869 -26.438 2.941 1 80.06 164 ALA B O 1
ATOM 4036 N N . GLU B 1 165 ? -0.832 -27.391 3.148 1 84.25 165 GLU B N 1
ATOM 4037 C CA . GLU B 1 165 ? -0.873 -27.281 4.605 1 84.25 165 GLU B CA 1
ATOM 4038 C C . GLU B 1 165 ? -0.451 -25.891 5.07 1 84.25 165 GLU B C 1
ATOM 4040 O O . GLU B 1 165 ? 0.742 -25.594 5.129 1 84.25 165 GLU B O 1
ATOM 4045 N N . LEU B 1 166 ? -1.479 -25.109 5.434 1 90.31 166 LEU B N 1
ATOM 4046 C CA . LEU B 1 166 ? -1.194 -23.75 5.852 1 90.31 166 LEU B CA 1
ATOM 4047 C C . LEU B 1 166 ? -1.625 -23.516 7.297 1 90.31 166 LEU B C 1
ATOM 4049 O O . LEU B 1 166 ? -1.701 -22.375 7.754 1 90.31 166 LEU B O 1
ATOM 4053 N N . GLY B 1 167 ? -1.869 -24.609 8.039 1 92.94 167 GLY B N 1
ATOM 4054 C CA . GLY B 1 167 ? -2.416 -24.516 9.383 1 92.94 167 GLY B CA 1
ATOM 4055 C C . GLY B 1 167 ? -1.568 -23.672 10.32 1 92.94 167 GLY B C 1
ATOM 4056 O O . GLY B 1 167 ? -2.08 -22.766 10.977 1 92.94 167 GLY B O 1
ATOM 4057 N N . GLU B 1 168 ? -0.302 -23.984 10.328 1 95.25 168 GLU B N 1
ATOM 4058 C CA . GLU B 1 168 ? 0.602 -23.266 11.211 1 95.25 168 GLU B CA 1
ATOM 4059 C C . GLU B 1 168 ? 0.643 -21.781 10.852 1 95.25 168 GLU B C 1
ATOM 4061 O O . GLU B 1 168 ? 0.635 -20.922 11.734 1 95.25 168 GLU B O 1
ATOM 4066 N N . ILE B 1 169 ? 0.659 -21.469 9.594 1 95.75 169 ILE B N 1
ATOM 4067 C CA . ILE B 1 169 ? 0.688 -20.094 9.109 1 95.75 169 ILE B CA 1
ATOM 4068 C C . ILE B 1 169 ? -0.599 -19.375 9.516 1 95.75 169 ILE B C 1
ATOM 4070 O O . ILE B 1 169 ? -0.559 -18.266 10.031 1 95.75 169 ILE B O 1
ATOM 4074 N N . ASN B 1 170 ? -1.713 -20.031 9.281 1 95.75 170 ASN B N 1
ATOM 4075 C CA . ASN B 1 170 ? -3.01 -19.453 9.609 1 95.75 170 ASN B CA 1
ATOM 4076 C C . ASN B 1 170 ? -3.143 -19.172 11.102 1 95.75 170 ASN B C 1
ATOM 4078 O O . ASN B 1 170 ? -3.717 -18.172 11.508 1 95.75 170 ASN B O 1
ATOM 4082 N N . ASP B 1 171 ? -2.594 -20.062 11.891 1 96.69 171 ASP B N 1
ATOM 4083 C CA . ASP B 1 171 ? -2.627 -19.875 13.336 1 96.69 171 ASP B CA 1
ATOM 4084 C C . ASP B 1 171 ? -1.828 -18.641 13.742 1 96.69 171 ASP B C 1
ATOM 4086 O O . ASP B 1 171 ? -2.273 -17.859 14.586 1 96.69 171 ASP B O 1
ATOM 4090 N N . GLN B 1 172 ? -0.682 -18.5 13.172 1 96.81 172 GLN B N 1
ATOM 4091 C CA . GLN B 1 172 ? 0.137 -17.328 13.453 1 96.81 172 GLN B CA 1
ATOM 4092 C C . GLN B 1 172 ? -0.566 -16.047 13.016 1 96.81 172 GLN B C 1
ATOM 4094 O O . GLN B 1 172 ? -0.604 -15.07 13.766 1 96.81 172 GLN B O 1
ATOM 4099 N N . MET B 1 173 ? -1.152 -16.094 11.82 1 97.06 173 MET B N 1
ATOM 4100 C CA . MET B 1 173 ? -1.859 -14.93 11.281 1 97.06 173 MET B CA 1
ATOM 4101 C C . MET B 1 173 ? -3.041 -14.555 12.172 1 97.06 173 MET B C 1
ATOM 4103 O O . MET B 1 173 ? -3.252 -13.375 12.469 1 97.06 173 MET B O 1
ATOM 4107 N N . GLN B 1 174 ? -3.732 -15.594 12.602 1 97.38 174 GLN B N 1
ATOM 4108 C CA . GLN B 1 174 ? -4.895 -15.367 13.445 1 97.38 174 GLN B CA 1
ATOM 4109 C C . GLN B 1 174 ? -4.488 -14.773 14.789 1 97.38 174 GLN B C 1
ATOM 4111 O O . GLN B 1 174 ? -5.156 -13.875 15.305 1 97.38 174 GLN B O 1
ATOM 4116 N N . SER B 1 175 ? -3.439 -15.273 15.328 1 97.25 175 SER B N 1
ATOM 4117 C CA . SER B 1 175 ? -2.936 -14.75 16.594 1 97.25 175 SER B CA 1
ATOM 4118 C C . SER B 1 175 ? -2.588 -13.273 16.484 1 97.25 175 SER B C 1
ATOM 4120 O O . SER B 1 175 ? -2.949 -12.477 17.344 1 97.25 175 SER B O 1
ATOM 4122 N N . HIS B 1 176 ? -1.917 -12.891 15.43 1 97.06 176 HIS B N 1
ATOM 4123 C CA . HIS B 1 176 ? -1.579 -11.492 15.203 1 97.06 176 HIS B CA 1
ATOM 4124 C C . HIS B 1 176 ? -2.832 -10.656 14.984 1 97.06 176 HIS B C 1
ATOM 4126 O O . HIS B 1 176 ? -2.93 -9.531 15.492 1 97.06 176 HIS B O 1
ATOM 4132 N N . HIS B 1 177 ? -3.754 -11.234 14.211 1 97.81 177 HIS B N 1
ATOM 4133 C CA . HIS B 1 177 ? -5.016 -10.547 13.961 1 97.81 177 HIS B CA 1
ATOM 4134 C C . HIS B 1 177 ? -5.738 -10.234 15.266 1 97.81 177 HIS B C 1
ATOM 4136 O O . HIS B 1 177 ? -6.215 -9.109 15.469 1 97.81 177 HIS B O 1
ATOM 4142 N N . ASP B 1 178 ? -5.762 -11.195 16.172 1 97.94 178 ASP B N 1
ATOM 4143 C CA . ASP B 1 178 ? -6.449 -11.039 17.453 1 97.94 178 ASP B CA 1
ATOM 4144 C C . ASP B 1 178 ? -5.746 -10.016 18.328 1 97.94 178 ASP B C 1
ATOM 4146 O O . ASP B 1 178 ? -6.395 -9.211 19 1 97.94 178 ASP B O 1
ATOM 4150 N N . GLN B 1 179 ? -4.465 -10.078 18.359 1 97 179 GLN B N 1
ATOM 4151 C CA . GLN B 1 179 ? -3.686 -9.117 19.125 1 97 179 GLN B CA 1
ATOM 4152 C C . GLN B 1 179 ? -3.932 -7.691 18.641 1 97 179 GLN B C 1
ATOM 4154 O O . GLN B 1 179 ? -4.117 -6.777 19.453 1 97 179 GLN B O 1
ATOM 4159 N N . LEU B 1 180 ? -3.936 -7.516 17.328 1 97.69 180 LEU B N 1
ATOM 4160 C CA . LEU B 1 180 ? -4.18 -6.203 16.734 1 97.69 180 LEU B CA 1
ATOM 4161 C C . LEU B 1 180 ? -5.594 -5.723 17.047 1 97.69 180 LEU B C 1
ATOM 4163 O O . LEU B 1 180 ? -5.816 -4.531 17.266 1 97.69 180 LEU B O 1
ATOM 4167 N N . THR B 1 181 ? -6.539 -6.676 17.078 1 98.06 181 THR B N 1
ATOM 4168 C CA . THR B 1 181 ? -7.922 -6.344 17.391 1 98.06 181 THR B CA 1
ATOM 4169 C C . THR B 1 181 ? -8.047 -5.809 18.812 1 98.06 181 THR B C 1
ATOM 4171 O O . THR B 1 181 ? -8.727 -4.812 19.047 1 98.06 181 THR B O 1
ATOM 4174 N N . GLN B 1 182 ? -7.371 -6.434 19.703 1 97.81 182 GLN B N 1
ATOM 4175 C CA . GLN B 1 182 ? -7.383 -5.996 21.094 1 97.81 182 GLN B CA 1
ATOM 4176 C C . GLN B 1 182 ? -6.715 -4.633 21.25 1 97.81 182 GLN B C 1
ATOM 4178 O O . GLN B 1 182 ? -7.219 -3.768 21.969 1 97.81 182 GLN B O 1
ATOM 4183 N N . GLN B 1 183 ? -5.594 -4.453 20.594 1 97.5 183 GLN B N 1
ATOM 4184 C CA . GLN B 1 183 ? -4.895 -3.172 20.641 1 97.5 183 GLN B CA 1
ATOM 4185 C C . GLN B 1 183 ? -5.762 -2.059 20.062 1 97.5 183 GLN B C 1
ATOM 4187 O O . GLN B 1 183 ? -5.773 -0.94 20.578 1 97.5 183 GLN B O 1
ATOM 4192 N N . LEU B 1 184 ? -6.445 -2.389 18.969 1 97.94 184 LEU B N 1
ATOM 4193 C CA . LEU B 1 184 ? -7.316 -1.416 18.312 1 97.94 184 LEU B CA 1
ATOM 4194 C C . LEU B 1 184 ? -8.422 -0.961 19.266 1 97.94 184 LEU B C 1
ATOM 4196 O O . LEU B 1 184 ? -8.758 0.225 19.297 1 97.94 184 LEU B O 1
ATOM 4200 N N . LYS B 1 185 ? -8.969 -1.852 20.062 1 98 185 LYS B N 1
ATOM 4201 C CA . LYS B 1 185 ? -9.992 -1.508 21.031 1 98 185 LYS B CA 1
ATOM 4202 C C . LYS B 1 185 ? -9.453 -0.538 22.078 1 98 185 LYS B C 1
ATOM 4204 O O . LYS B 1 185 ? -10.133 0.424 22.453 1 98 185 LYS B O 1
ATOM 4209 N N . LEU B 1 186 ? -8.289 -0.793 22.5 1 97.62 186 LEU B N 1
ATOM 4210 C CA . LEU B 1 186 ? -7.66 0.077 23.5 1 97.62 186 LEU B CA 1
ATOM 4211 C C . LEU B 1 186 ? -7.391 1.46 22.906 1 97.62 186 LEU B C 1
ATOM 4213 O O . LEU B 1 186 ? -7.621 2.475 23.562 1 97.62 186 LEU B O 1
ATOM 4217 N N . VAL B 1 187 ? -6.926 1.499 21.656 1 98.06 187 VAL B N 1
ATOM 4218 C CA . VAL B 1 187 ? -6.621 2.756 20.984 1 98.06 187 VAL B CA 1
ATOM 4219 C C . VAL B 1 187 ? -7.91 3.535 20.734 1 98.06 187 VAL B C 1
ATOM 4221 O O . VAL B 1 187 ? -7.949 4.754 20.922 1 98.06 187 VAL B O 1
ATOM 4224 N N . ASP B 1 188 ? -8.945 2.801 20.375 1 98.06 188 ASP B N 1
ATOM 4225 C CA . ASP B 1 188 ? -10.242 3.439 20.188 1 98.06 188 ASP B CA 1
ATOM 4226 C C . ASP B 1 188 ? -10.734 4.098 21.469 1 98.06 188 ASP B C 1
ATOM 4228 O O . ASP B 1 188 ? -11.258 5.211 21.453 1 98.06 188 ASP B O 1
ATOM 4232 N N . ARG B 1 189 ? -10.547 3.461 22.578 1 97.81 189 ARG B N 1
ATOM 4233 C CA . ARG B 1 189 ? -10.93 4.012 23.875 1 97.81 189 ARG B CA 1
ATOM 4234 C C . ARG B 1 189 ? -10.117 5.258 24.219 1 97.81 189 ARG B C 1
ATOM 4236 O O . ARG B 1 189 ? -10.664 6.246 24.719 1 97.81 189 ARG B O 1
ATOM 4243 N N . LYS B 1 190 ? -8.828 5.188 23.906 1 97.31 190 LYS B N 1
ATOM 4244 C CA . LYS B 1 190 ? -7.953 6.336 24.141 1 97.31 190 LYS B CA 1
ATOM 4245 C C . LYS B 1 190 ? -8.383 7.535 23.297 1 97.31 190 LYS B C 1
ATOM 4247 O O . LYS B 1 190 ? -8.445 8.656 23.797 1 97.31 190 LYS B O 1
ATOM 4252 N N . ILE B 1 191 ? -8.664 7.305 22.031 1 97.69 191 ILE B N 1
ATOM 4253 C CA . ILE B 1 191 ? -9.086 8.359 21.125 1 97.69 191 ILE B CA 1
ATOM 4254 C C . ILE B 1 191 ? -10.391 8.984 21.609 1 97.69 191 ILE B C 1
ATOM 4256 O O . ILE B 1 191 ? -10.523 10.211 21.656 1 97.69 191 ILE B O 1
ATOM 4260 N N . ARG B 1 192 ? -11.32 8.156 22.047 1 97.5 192 ARG B N 1
ATOM 4261 C CA . ARG B 1 192 ? -12.594 8.648 22.562 1 97.5 192 ARG B CA 1
ATOM 4262 C C . ARG B 1 192 ? -12.391 9.508 23.797 1 97.5 192 ARG B C 1
ATOM 4264 O O . ARG B 1 192 ? -13.039 10.547 23.969 1 97.5 192 ARG B O 1
ATOM 4271 N N . ARG B 1 193 ? -11.508 9.117 24.656 1 96.94 193 ARG B N 1
ATOM 4272 C CA . ARG B 1 193 ? -11.211 9.883 25.859 1 96.94 193 ARG B CA 1
ATOM 4273 C C . ARG B 1 193 ? -10.617 11.25 25.5 1 96.94 193 ARG B C 1
ATOM 4275 O O . ARG B 1 193 ? -10.984 12.258 26.109 1 96.94 193 ARG B O 1
ATOM 4282 N N . LEU B 1 194 ? -9.695 11.281 24.562 1 95.88 194 LEU B N 1
ATOM 4283 C CA . LEU B 1 194 ? -9.086 12.531 24.125 1 95.88 194 LEU B CA 1
ATOM 4284 C C . LEU B 1 194 ? -10.125 13.461 23.5 1 95.88 194 LEU B C 1
ATOM 4286 O O . LEU B 1 194 ? -10.109 14.664 23.75 1 95.88 194 LEU B O 1
ATOM 4290 N N . LEU B 1 195 ? -10.992 12.836 22.719 1 97.31 195 LEU B N 1
ATOM 4291 C CA . LEU B 1 195 ? -12.055 13.609 22.078 1 97.31 195 LEU B CA 1
ATOM 4292 C C . LEU B 1 195 ? -12.992 14.211 23.109 1 97.31 195 LEU B C 1
ATOM 4294 O O . LEU B 1 195 ? -13.406 15.367 23 1 97.31 195 LEU B O 1
ATOM 4298 N N . ARG B 1 196 ? -13.289 13.477 24.141 1 96.31 196 ARG B N 1
ATOM 4299 C CA . ARG B 1 196 ? -14.148 13.961 25.219 1 96.31 196 ARG B CA 1
ATOM 4300 C C . ARG B 1 196 ? -13.477 15.086 26 1 96.31 196 ARG B C 1
ATOM 4302 O O . ARG B 1 196 ? -14.117 16.078 26.344 1 96.31 196 ARG B O 1
ATOM 4309 N N . ARG B 1 197 ? -12.25 14.891 26.25 1 94.81 197 ARG B N 1
ATOM 4310 C CA . ARG B 1 197 ? -11.492 15.938 26.922 1 94.81 197 ARG B CA 1
ATOM 4311 C C . ARG B 1 197 ? -11.461 17.219 26.078 1 94.81 197 ARG B C 1
ATOM 4313 O O . ARG B 1 197 ? -11.641 18.312 26.625 1 94.81 197 ARG B O 1
ATOM 4320 N N . TYR B 1 198 ? -11.211 17.062 24.844 1 93.56 198 TYR B N 1
ATOM 4321 C CA . TYR B 1 198 ? -11.227 18.203 23.938 1 93.56 198 TYR B CA 1
ATOM 4322 C C . TYR B 1 198 ? -12.602 18.859 23.906 1 93.56 198 TYR B C 1
ATOM 4324 O O . TYR B 1 198 ? -12.711 20.078 23.891 1 93.56 198 TYR B O 1
ATOM 4332 N N . ASN B 1 199 ? -13.602 18.062 23.953 1 92.94 199 ASN B N 1
ATOM 4333 C CA . ASN B 1 199 ? -14.977 18.531 23.875 1 92.94 199 ASN B CA 1
ATOM 4334 C C . ASN B 1 199 ? -15.352 19.391 25.078 1 92.94 199 ASN B C 1
ATOM 4336 O O . ASN B 1 199 ? -16.156 20.297 24.969 1 92.94 199 ASN B O 1
ATOM 4340 N N . THR B 1 200 ? -14.812 19.031 26.203 1 89.62 200 THR B N 1
ATOM 4341 C CA . THR B 1 200 ? -15.117 19.781 27.422 1 89.62 200 THR B CA 1
ATOM 4342 C C . THR B 1 200 ? -14.695 21.234 27.297 1 89.62 200 THR B C 1
ATOM 4344 O O . THR B 1 200 ? -15.336 22.125 27.859 1 89.62 200 THR B O 1
ATOM 4347 N N . LYS B 1 201 ? -13.781 21.453 26.484 1 88.12 201 LYS B N 1
ATOM 4348 C CA . LYS B 1 201 ? -13.281 22.812 26.312 1 88.12 201 LYS B CA 1
ATOM 4349 C C . LYS B 1 201 ? -13.914 23.5 25.109 1 88.12 201 LYS B C 1
ATOM 4351 O O . LYS B 1 201 ? -14.336 24.656 25.188 1 88.12 201 LYS B O 1
ATOM 4356 N N . GLU B 1 202 ? -14.086 22.75 24.047 1 86.62 202 GLU B N 1
ATOM 4357 C CA . GLU B 1 202 ? -14.43 23.375 22.781 1 86.62 202 GLU B CA 1
ATOM 4358 C C . GLU B 1 202 ? -15.859 23.031 22.375 1 86.62 202 GLU B C 1
ATOM 4360 O O . GLU B 1 202 ? -16.484 23.766 21.578 1 86.62 202 GLU B O 1
ATOM 4365 N N . GLY B 1 203 ? -16.391 21.875 22.781 1 91.56 203 GLY B N 1
ATOM 4366 C CA . GLY B 1 203 ? -17.766 21.453 22.5 1 91.56 203 GLY B CA 1
ATOM 4367 C C . GLY B 1 203 ? -17.953 20.969 21.078 1 91.56 203 GLY B C 1
ATOM 4368 O O . GLY B 1 203 ? -19.062 20.547 20.703 1 91.56 203 GLY B O 1
ATOM 4369 N N . GLN B 1 204 ? -16.953 20.953 20.312 1 94.44 204 GLN B N 1
ATOM 4370 C CA . GLN B 1 204 ? -17.047 20.719 18.875 1 94.44 204 GLN B CA 1
ATOM 4371 C C . GLN B 1 204 ? -17.312 19.234 18.578 1 94.44 204 GLN B C 1
ATOM 4373 O O . GLN B 1 204 ? -18 18.906 17.609 1 94.44 204 GLN B O 1
ATOM 4378 N N . TYR B 1 205 ? -16.828 18.344 19.438 1 96.19 205 TYR B N 1
ATOM 4379 C CA . TYR B 1 205 ? -16.953 16.922 19.188 1 96.19 205 TYR B CA 1
ATOM 4380 C C . TYR B 1 205 ? -18.422 16.484 19.203 1 96.19 205 TYR B C 1
ATOM 4382 O O . TYR B 1 205 ? -18.875 15.781 18.297 1 96.19 205 TYR B O 1
ATOM 4390 N N . ASP B 1 206 ? -19.156 16.875 20.172 1 95.56 206 ASP B N 1
ATOM 4391 C CA . ASP B 1 206 ? -20.562 16.531 20.281 1 95.56 206 ASP B CA 1
ATOM 4392 C C . ASP B 1 206 ? -21.359 17.094 19.109 1 95.56 206 ASP B C 1
ATOM 4394 O O . ASP B 1 206 ? -22.266 16.438 18.578 1 95.56 206 ASP B O 1
ATOM 4398 N N . LEU B 1 207 ? -21.031 18.266 18.734 1 95.75 207 LEU B N 1
ATOM 4399 C CA . LEU B 1 207 ? -21.688 18.891 17.578 1 95.75 207 LEU B CA 1
ATOM 4400 C C . LEU B 1 207 ? -21.438 18.062 16.312 1 95.75 207 LEU B C 1
ATOM 4402 O O . LEU B 1 207 ? -22.375 17.781 15.57 1 95.75 207 LEU B O 1
ATOM 4406 N N . LEU B 1 208 ? -20.219 17.641 16.141 1 96.44 208 LEU B N 1
ATOM 4407 C CA . LEU B 1 208 ? -19.859 16.875 14.961 1 96.44 208 LEU B CA 1
ATOM 4408 C C . LEU B 1 208 ? -20.578 15.531 14.93 1 96.44 208 LEU B C 1
ATOM 4410 O O . LEU B 1 208 ? -21.141 15.141 13.906 1 96.44 208 LEU B O 1
ATOM 4414 N N . THR B 1 209 ? -20.609 14.836 16.047 1 95.31 209 THR B N 1
ATOM 4415 C CA . THR B 1 209 ? -21.156 13.484 16.094 1 95.31 209 THR B CA 1
ATOM 4416 C C . THR B 1 209 ? -22.688 13.508 16.109 1 95.31 209 THR B C 1
ATOM 4418 O O . THR B 1 209 ? -23.328 12.461 16.016 1 95.31 209 THR B O 1
ATOM 4421 N N . SER B 1 210 ? -23.281 14.695 16.188 1 93.25 210 SER B N 1
ATOM 4422 C CA . SER B 1 210 ? -24.734 14.836 16.047 1 93.25 210 SER B CA 1
ATOM 4423 C C . SER B 1 210 ? -25.156 14.688 14.586 1 93.25 210 SER B C 1
ATOM 4425 O O . SER B 1 210 ? -26.328 14.477 14.297 1 93.25 210 SER B O 1
ATOM 4427 N N . ILE B 1 211 ? -24.25 14.836 13.711 1 92.56 211 ILE B N 1
ATOM 4428 C CA . ILE B 1 211 ? -24.531 14.742 12.281 1 92.56 211 ILE B CA 1
ATOM 4429 C C . ILE B 1 211 ? -24.484 13.273 11.852 1 92.56 211 ILE B C 1
ATOM 4431 O O . ILE B 1 211 ? -23.469 12.594 12.055 1 92.56 211 ILE B O 1
ATOM 4435 N N . PRO B 1 212 ? -25.531 12.797 11.242 1 91.25 212 PRO B N 1
ATOM 4436 C CA . PRO B 1 212 ? -25.484 11.414 10.742 1 91.25 212 PRO B CA 1
ATOM 4437 C C . PRO B 1 212 ? -24.328 11.172 9.781 1 91.25 212 PRO B C 1
ATOM 4439 O O . PRO B 1 212 ? -24.109 11.969 8.859 1 91.25 212 PRO B O 1
ATOM 4442 N N . GLY B 1 213 ? -23.625 10.031 10.086 1 91.38 213 GLY B N 1
ATOM 4443 C CA . GLY B 1 213 ? -22.516 9.688 9.211 1 91.38 213 GLY B CA 1
ATOM 4444 C C . GLY B 1 213 ? -21.156 10.117 9.75 1 91.38 213 GLY B C 1
ATOM 4445 O O . GLY B 1 213 ? -20.125 9.727 9.219 1 91.38 213 GLY B O 1
ATOM 4446 N N . ILE B 1 214 ? -21.203 10.938 10.75 1 95.38 214 ILE B N 1
ATOM 4447 C CA . ILE B 1 214 ? -19.953 11.398 11.344 1 95.38 214 ILE B CA 1
ATOM 4448 C C . ILE B 1 214 ? -19.734 10.688 12.68 1 95.38 214 ILE B C 1
ATOM 4450 O O . ILE B 1 214 ? -20.344 11.047 13.688 1 95.38 214 ILE B O 1
ATOM 4454 N N . GLY B 1 215 ? -18.875 9.742 12.664 1 95.19 215 GLY B N 1
ATOM 4455 C CA . GLY B 1 215 ? -18.5 9.047 13.891 1 95.19 215 GLY B CA 1
ATOM 4456 C C . GLY B 1 215 ? -17.25 9.625 14.539 1 95.19 215 GLY B C 1
ATOM 4457 O O . GLY B 1 215 ? -16.703 10.625 14.07 1 95.19 215 GLY B O 1
ATOM 4458 N N . PRO B 1 216 ? -16.812 9.016 15.578 1 96.69 216 PRO B N 1
ATOM 4459 C CA . PRO B 1 216 ? -15.695 9.555 16.344 1 96.69 216 PRO B CA 1
ATOM 4460 C C . PRO B 1 216 ? -14.422 9.695 15.516 1 96.69 216 PRO B C 1
ATOM 4462 O O . PRO B 1 216 ? -13.688 10.68 15.664 1 96.69 216 PRO B O 1
ATOM 4465 N N . ILE B 1 217 ? -14.133 8.742 14.641 1 97.19 217 ILE B N 1
ATOM 4466 C CA . ILE B 1 217 ? -12.898 8.75 13.867 1 97.19 217 ILE B CA 1
ATOM 4467 C C . ILE B 1 217 ? -12.938 9.883 12.844 1 97.19 217 ILE B C 1
ATOM 4469 O O . ILE B 1 217 ? -11.977 10.641 12.711 1 97.19 217 ILE B O 1
ATOM 4473 N N . ILE B 1 218 ? -14.023 10.016 12.18 1 96.5 218 ILE B N 1
ATOM 4474 C CA . ILE B 1 218 ? -14.172 11.086 11.203 1 96.5 218 ILE B CA 1
ATOM 4475 C C . ILE B 1 218 ? -14.125 12.445 11.906 1 96.5 218 ILE B C 1
ATOM 4477 O O . ILE B 1 218 ? -13.453 13.367 11.453 1 96.5 218 ILE B O 1
ATOM 4481 N N . ALA B 1 219 ? -14.828 12.555 13.047 1 97.19 219 ALA B N 1
ATOM 4482 C CA . ALA B 1 219 ? -14.82 13.781 13.836 1 97.19 219 ALA B CA 1
ATOM 4483 C C . ALA B 1 219 ? -13.398 14.148 14.266 1 97.19 219 ALA B C 1
ATOM 4485 O O . ALA B 1 219 ? -12.992 15.312 14.164 1 97.19 219 ALA B O 1
ATOM 4486 N N . GLY B 1 220 ? -12.68 13.117 14.719 1 97.19 220 GLY B N 1
ATOM 4487 C CA . GLY B 1 220 ? -11.297 13.344 15.125 1 97.19 220 GLY B CA 1
ATOM 4488 C C . GLY B 1 220 ? -10.43 13.898 14.016 1 97.19 220 GLY B C 1
ATOM 4489 O O . GLY B 1 220 ? -9.719 14.883 14.211 1 97.19 220 GLY B O 1
ATOM 4490 N N . TRP B 1 221 ? -10.523 13.305 12.836 1 95.88 221 TRP B N 1
ATOM 4491 C CA . TRP B 1 221 ? -9.719 13.75 11.703 1 95.88 221 TRP B CA 1
ATOM 4492 C C . TRP B 1 221 ? -10.156 15.133 11.234 1 95.88 221 TRP B C 1
ATOM 4494 O O . TRP B 1 221 ? -9.32 15.953 10.836 1 95.88 221 TRP B O 1
ATOM 4504 N N . LEU B 1 222 ? -11.43 15.43 11.32 1 95.12 222 LEU B N 1
ATOM 4505 C CA . LEU B 1 222 ? -11.906 16.766 10.984 1 95.12 222 LEU B CA 1
ATOM 4506 C C . LEU B 1 222 ? -11.305 17.812 11.906 1 95.12 222 LEU B C 1
ATOM 4508 O O . LEU B 1 222 ? -10.828 18.859 11.453 1 95.12 222 LEU B O 1
ATOM 4512 N N . LEU B 1 223 ? -11.328 17.562 13.172 1 95.31 223 LEU B N 1
ATOM 4513 C CA . LEU B 1 223 ? -10.766 18.484 14.148 1 95.31 223 LEU B CA 1
ATOM 4514 C C . LEU B 1 223 ? -9.281 18.703 13.898 1 95.31 223 LEU B C 1
ATOM 4516 O O . LEU B 1 223 ? -8.797 19.844 13.945 1 95.31 223 LEU B O 1
ATOM 4520 N N . VAL B 1 224 ? -8.57 17.609 13.539 1 91.69 224 VAL B N 1
ATOM 4521 C CA . VAL B 1 224 ? -7.129 17.672 13.328 1 91.69 224 VAL B CA 1
ATOM 4522 C C . VAL B 1 224 ? -6.82 18.469 12.062 1 91.69 224 VAL B C 1
ATOM 4524 O O . VAL B 1 224 ? -6.031 19.406 12.094 1 91.69 224 VAL B O 1
ATOM 4527 N N . TYR B 1 225 ? -7.473 18.156 10.992 1 88 225 TYR B N 1
ATOM 4528 C CA . TYR B 1 225 ? -7.141 18.766 9.711 1 88 225 TYR B CA 1
ATOM 4529 C C . TYR B 1 225 ? -7.602 20.219 9.664 1 88 225 TYR B C 1
ATOM 4531 O O . TYR B 1 225 ? -6.961 21.047 9.031 1 88 225 TYR B O 1
ATOM 4539 N N . THR B 1 226 ? -8.68 20.578 10.383 1 88.81 226 THR B N 1
ATOM 4540 C CA . THR B 1 226 ? -9.18 21.953 10.391 1 88.81 226 THR B CA 1
ATOM 4541 C C . THR B 1 226 ? -8.578 22.75 11.547 1 88.81 226 THR B C 1
ATOM 4543 O O . THR B 1 226 ? -8.891 23.922 11.734 1 88.81 226 THR B O 1
ATOM 4546 N N . GLU B 1 227 ? -7.793 22.031 12.336 1 87.62 227 GLU B N 1
ATOM 4547 C CA . GLU B 1 227 ? -7.246 22.656 13.531 1 87.62 227 GLU B CA 1
ATOM 4548 C C . GLU B 1 227 ? -8.352 23.281 14.383 1 87.62 227 GLU B C 1
ATOM 4550 O O . GLU B 1 227 ? -8.273 24.469 14.734 1 87.62 227 GLU B O 1
ATOM 4555 N N . GLY B 1 228 ? -9.352 22.453 14.656 1 91.12 228 GLY B N 1
ATOM 4556 C CA . GLY B 1 228 ? -10.477 22.953 15.43 1 91.12 228 GLY B CA 1
ATOM 4557 C C . GLY B 1 228 ? -11.305 24 14.703 1 91.12 228 GLY B C 1
ATOM 4558 O O . GLY B 1 228 ? -11.734 24.984 15.297 1 91.12 228 GLY B O 1
ATOM 4559 N N . PHE B 1 229 ? -11.273 23.875 13.367 1 90.81 229 PHE B N 1
ATOM 4560 C CA . PHE B 1 229 ? -12.07 24.719 12.492 1 90.81 229 PHE B CA 1
ATOM 4561 C C . PHE B 1 229 ? -11.562 26.156 12.516 1 90.81 229 PHE B C 1
ATOM 4563 O O . PHE B 1 229 ? -12.344 27.109 12.422 1 90.81 229 PHE B O 1
ATOM 4570 N N . THR B 1 230 ? -10.305 26.297 12.695 1 85 230 THR B N 1
ATOM 4571 C CA . THR B 1 230 ? -9.688 27.625 12.656 1 85 230 THR B CA 1
ATOM 4572 C C . THR B 1 230 ? -8.867 27.797 11.383 1 85 230 THR B C 1
ATOM 4574 O O . THR B 1 230 ? -8.523 28.922 11.008 1 85 230 THR B O 1
ATOM 4577 N N . ARG B 1 231 ? -8.617 26.703 10.781 1 79.94 231 ARG B N 1
ATOM 4578 C CA . ARG B 1 231 ? -7.73 26.734 9.617 1 79.94 231 ARG B CA 1
ATOM 4579 C C . ARG B 1 231 ? -8.477 27.203 8.375 1 79.94 231 ARG B C 1
ATOM 4581 O O . ARG B 1 231 ? -7.887 27.844 7.5 1 79.94 231 ARG B O 1
ATOM 4588 N N . PHE B 1 232 ? -9.695 26.766 8.273 1 82.75 232 PHE B N 1
ATOM 4589 C CA . PHE B 1 232 ? -10.508 27.094 7.105 1 82.75 232 PHE B CA 1
ATOM 4590 C C . PHE B 1 232 ? -11.648 28.031 7.488 1 82.75 232 PHE B C 1
ATOM 4592 O O . PHE B 1 232 ? -12.328 27.797 8.492 1 82.75 232 PHE B O 1
ATOM 4599 N N . ASP B 1 233 ? -11.906 28.953 6.672 1 82.19 233 ASP B N 1
ATOM 4600 C CA . ASP B 1 233 ? -12.898 29.984 6.988 1 82.19 233 ASP B CA 1
ATOM 4601 C C . ASP B 1 233 ? -14.312 29.469 6.715 1 82.19 233 ASP B C 1
ATOM 4603 O O . ASP B 1 233 ? -15.273 29.906 7.355 1 82.19 233 ASP B O 1
ATOM 4607 N N . ASN B 1 234 ? -14.367 28.594 5.727 1 87.25 234 ASN B N 1
ATOM 4608 C CA . ASN B 1 234 ? -15.703 28.141 5.348 1 87.25 234 ASN B CA 1
ATOM 4609 C C . ASN B 1 234 ? -15.664 26.719 4.801 1 87.25 234 ASN B C 1
ATOM 4611 O O . ASN B 1 234 ? -14.586 26.141 4.605 1 87.25 234 ASN B O 1
ATOM 4615 N N . ALA B 1 235 ? -16.891 26.219 4.605 1 89.25 235 ALA B N 1
ATOM 4616 C CA . ALA B 1 235 ? -17.047 24.844 4.156 1 89.25 235 ALA B CA 1
ATOM 4617 C C . ALA B 1 235 ? -16.453 24.641 2.768 1 89.25 235 ALA B C 1
ATOM 4619 O O . ALA B 1 235 ? -15.922 23.578 2.467 1 89.25 235 ALA B O 1
ATOM 4620 N N . ARG B 1 236 ? -16.516 25.578 1.972 1 84.62 236 ARG B N 1
ATOM 4621 C CA . ARG B 1 236 ? -16.031 25.484 0.6 1 84.62 236 ARG B CA 1
ATOM 4622 C C . ARG B 1 236 ? -14.523 25.234 0.571 1 84.62 236 ARG B C 1
ATOM 4624 O O . ARG B 1 236 ? -14.023 24.453 -0.244 1 84.62 236 ARG B O 1
ATOM 4631 N N . GLU B 1 237 ? -13.844 25.859 1.402 1 83.75 237 GLU B N 1
ATOM 4632 C CA . GLU B 1 237 ? -12.398 25.703 1.466 1 83.75 237 GLU B CA 1
ATOM 4633 C C . GLU B 1 237 ? -12.016 24.281 1.842 1 83.75 237 GLU B C 1
ATOM 4635 O O . GLU B 1 237 ? -11.086 23.703 1.268 1 83.75 237 GLU B O 1
ATOM 4640 N N . VAL B 1 238 ? -12.734 23.734 2.75 1 86.94 238 VAL B N 1
ATOM 4641 C CA . VAL B 1 238 ? -12.469 22.359 3.158 1 86.94 238 VAL B CA 1
ATOM 4642 C C . VAL B 1 238 ? -12.852 21.406 2.033 1 86.94 238 VAL B C 1
ATOM 4644 O O . VAL B 1 238 ? -12.18 20.391 1.808 1 86.94 238 VAL B O 1
ATOM 4647 N N . ALA B 1 239 ? -13.93 21.719 1.405 1 87.5 239 ALA B N 1
ATOM 4648 C CA . ALA B 1 239 ? -14.352 20.906 0.272 1 87.5 239 ALA B CA 1
ATOM 4649 C C . ALA B 1 239 ? -13.289 20.875 -0.819 1 87.5 239 ALA B C 1
ATOM 4651 O O . ALA B 1 239 ? -13.039 19.844 -1.43 1 87.5 239 ALA B O 1
ATOM 4652 N N . CYS B 1 240 ? -12.648 21.938 -1.066 1 80 240 CYS B N 1
ATOM 4653 C CA . CYS B 1 240 ? -11.555 22.031 -2.029 1 80 240 CYS B CA 1
ATOM 4654 C C . CYS B 1 240 ? -10.344 21.234 -1.55 1 80 240 CYS B C 1
ATOM 4656 O O . CYS B 1 240 ? -9.695 20.547 -2.338 1 80 240 CYS B O 1
ATOM 4658 N N . PHE B 1 241 ? -10.156 21.375 -0.334 1 77.38 241 PHE B N 1
ATOM 4659 C CA . PHE B 1 241 ? -9.039 20.656 0.284 1 77.38 241 PHE B CA 1
ATOM 4660 C C . PHE B 1 241 ? -9.211 19.156 0.132 1 77.38 241 PHE B C 1
ATOM 4662 O O . PHE B 1 241 ? -8.242 18.438 -0.133 1 77.38 241 PHE B O 1
ATOM 4669 N N . VAL B 1 242 ? -10.398 18.688 0.297 1 86.12 242 VAL B N 1
ATOM 4670 C CA . VAL B 1 242 ? -10.695 17.266 0.211 1 86.12 242 VAL B CA 1
ATOM 4671 C C . VAL B 1 242 ? -10.875 16.859 -1.251 1 86.12 242 VAL B C 1
ATOM 4673 O O . VAL B 1 242 ? -10.805 15.68 -1.589 1 86.12 242 VAL B O 1
ATOM 4676 N N . GLY B 1 243 ? -11.07 17.812 -2.107 1 78.81 243 GLY B N 1
ATOM 4677 C CA . GLY B 1 243 ? -11.25 17.562 -3.527 1 78.81 243 GLY B CA 1
ATOM 4678 C C . GLY B 1 243 ? -12.672 17.188 -3.896 1 78.81 243 GLY B C 1
ATOM 4679 O O . GLY B 1 243 ? -12.891 16.375 -4.793 1 78.81 243 GLY B O 1
ATOM 4680 N N . SER B 1 244 ? -13.578 17.609 -3.184 1 78.44 244 SER B N 1
ATOM 4681 C CA . SER B 1 244 ? -14.969 17.266 -3.459 1 78.44 244 SER B CA 1
ATOM 4682 C C . SER B 1 244 ? -15.734 18.453 -4.039 1 78.44 244 SER B C 1
ATOM 4684 O O . SER B 1 244 ? -16.891 18.312 -4.441 1 78.44 244 SER B O 1
ATOM 4686 N N . ALA B 1 245 ? -15.055 19.641 -4.031 1 71.75 245 ALA B N 1
ATOM 4687 C CA . ALA B 1 245 ? -15.75 20.844 -4.508 1 71.75 245 ALA B CA 1
ATOM 4688 C C . ALA B 1 245 ? -15.945 20.797 -6.02 1 71.75 245 ALA B C 1
ATOM 4690 O O . ALA B 1 245 ? -15.047 20.391 -6.758 1 71.75 245 ALA B O 1
ATOM 4691 N N . PRO B 1 246 ? -17.234 20.984 -6.426 1 62.94 246 PRO B N 1
ATOM 4692 C CA . PRO B 1 246 ? -17.438 21.078 -7.875 1 62.94 246 PRO B CA 1
ATOM 4693 C C . PRO B 1 246 ? -16.688 22.25 -8.5 1 62.94 246 PRO B C 1
ATOM 4695 O O . PRO B 1 246 ? -16.547 23.297 -7.867 1 62.94 246 PRO B O 1
ATOM 4698 N N . PHE B 1 247 ? -15.602 22.156 -9.172 1 51.44 247 PHE B N 1
ATOM 4699 C CA . PHE B 1 247 ? -15.016 23.328 -9.836 1 51.44 247 PHE B CA 1
ATOM 4700 C C . PHE B 1 247 ? -15.773 23.641 -11.125 1 51.44 247 PHE B C 1
ATOM 4702 O O . PHE B 1 247 ? -16.031 22.75 -11.938 1 51.44 247 PHE B O 1
ATOM 4709 N N . PRO B 1 248 ? -16.516 24.828 -10.961 1 46.12 248 PRO B N 1
ATOM 4710 C CA . PRO B 1 248 ? -17.109 25.203 -12.234 1 46.12 248 PRO B CA 1
ATOM 4711 C C . PRO B 1 248 ? -16.125 25.172 -13.398 1 46.12 248 PRO B C 1
ATOM 4713 O O . PRO B 1 248 ? -14.945 25.484 -13.219 1 46.12 248 PRO B O 1
ATOM 4716 N N . LYS B 1 249 ? -16.141 24.203 -14.164 1 42.91 249 LYS B N 1
ATOM 4717 C CA . LYS B 1 249 ? -15.344 24.281 -15.383 1 42.91 249 LYS B CA 1
ATOM 4718 C C . LYS B 1 249 ? -15.602 25.594 -16.125 1 42.91 249 LYS B C 1
ATOM 4720 O O . LYS B 1 249 ? -16.578 25.719 -16.859 1 42.91 249 LYS B O 1
ATOM 4725 N N . GLN B 1 250 ? -15.492 26.625 -15.539 1 36.03 250 GLN B N 1
ATOM 4726 C CA . GLN B 1 250 ? -15.719 27.719 -16.469 1 36.03 250 GLN B CA 1
ATOM 4727 C C . GLN B 1 250 ? -14.789 27.625 -17.688 1 36.03 250 GLN B C 1
ATOM 4729 O O . GLN B 1 250 ? -14.758 28.516 -18.516 1 36.03 250 GLN B O 1
ATOM 4734 N N . SER B 1 251 ? -13.555 27.094 -17.672 1 34.31 251 SER B N 1
ATOM 4735 C CA . SER B 1 251 ? -12.992 27.609 -18.922 1 34.31 251 SER B CA 1
ATOM 4736 C C . SER B 1 251 ? -13.805 27.141 -20.125 1 34.31 251 SER B C 1
ATOM 4738 O O . SER B 1 251 ? -14.562 26.172 -20.031 1 34.31 251 SER B O 1
ATOM 4740 N N . GLY B 1 252 ? -13.891 27.875 -21.328 1 33.75 252 GLY B N 1
ATOM 4741 C CA . GLY B 1 252 ? -14.461 27.672 -22.656 1 33.75 252 GLY B CA 1
ATOM 4742 C C . GLY B 1 252 ? -14.469 26.219 -23.078 1 33.75 252 GLY B C 1
ATOM 4743 O O . GLY B 1 252 ? -15.32 25.438 -22.656 1 33.75 252 GLY B O 1
ATOM 4744 N N . GLN B 1 253 ? -13.633 25.938 -24.281 1 34 253 GLN B N 1
ATOM 4745 C CA . GLN B 1 253 ? -13.758 24.859 -25.25 1 34 253 GLN B CA 1
ATOM 4746 C C . GLN B 1 253 ? -13.555 23.484 -24.609 1 34 253 GLN B C 1
ATOM 4748 O O . GLN B 1 253 ? -14.172 22.5 -25.016 1 34 253 GLN B O 1
ATOM 4753 N N . GLN B 1 254 ? -12.258 23.109 -24.281 1 34.56 254 GLN B N 1
ATOM 4754 C CA . GLN B 1 254 ? -11.977 21.688 -24.203 1 34.56 254 GLN B CA 1
ATOM 4755 C C . GLN B 1 254 ? -12.484 21.094 -22.891 1 34.56 254 GLN B C 1
ATOM 4757 O O . GLN B 1 254 ? -12.156 21.594 -21.812 1 34.56 254 GLN B O 1
ATOM 4762 N N . ARG B 1 255 ? -13.641 20.484 -22.812 1 36.66 255 ARG B N 1
ATOM 4763 C CA . ARG B 1 255 ? -14.359 19.656 -21.859 1 36.66 255 ARG B CA 1
ATOM 4764 C C . ARG B 1 255 ? -13.406 18.766 -21.078 1 36.66 255 ARG B C 1
ATOM 4766 O O . ARG B 1 255 ? -13.141 17.625 -21.469 1 36.66 255 ARG B O 1
ATOM 4773 N N . SER B 1 256 ? -12.188 19.188 -20.859 1 34.78 256 SER B N 1
ATOM 4774 C CA . SER B 1 256 ? -11.523 18.125 -20.094 1 34.78 256 SER B CA 1
ATOM 4775 C C . SER B 1 256 ? -12.227 17.875 -18.766 1 34.78 256 SER B C 1
ATOM 4777 O O . SER B 1 256 ? -12.75 18.797 -18.156 1 34.78 256 SER B O 1
ATOM 4779 N N . PRO B 1 257 ? -12.828 16.766 -18.594 1 36.97 257 PRO B N 1
ATOM 4780 C CA . PRO B 1 257 ? -13.5 16.359 -17.359 1 36.97 257 PRO B CA 1
ATOM 4781 C C . PRO B 1 257 ? -12.898 17.031 -16.125 1 36.97 257 PRO B C 1
ATOM 4783 O O . PRO B 1 257 ? -11.719 17.391 -16.109 1 36.97 257 PRO B O 1
ATOM 4786 N N . ASN B 1 258 ? -13.727 17.766 -15.414 1 38.41 258 ASN B N 1
ATOM 4787 C CA . ASN B 1 258 ? -13.484 18.391 -14.125 1 38.41 258 ASN B CA 1
ATOM 4788 C C . ASN B 1 258 ? -12.516 17.578 -13.273 1 38.41 258 ASN B C 1
ATOM 4790 O O . ASN B 1 258 ? -12.898 16.562 -12.688 1 38.41 258 ASN B O 1
ATOM 4794 N N . ARG B 1 259 ? -11.328 17.359 -13.789 1 39 259 ARG B N 1
ATOM 4795 C CA . ARG B 1 259 ? -10.367 16.562 -13.039 1 39 259 ARG B CA 1
ATOM 4796 C C . ARG B 1 259 ? -10.18 17.109 -11.625 1 39 259 ARG B C 1
ATOM 4798 O O . ARG B 1 259 ? -9.945 18.297 -11.445 1 39 259 ARG B O 1
ATOM 4805 N N . VAL B 1 260 ? -10.883 16.641 -10.656 1 41.59 260 VAL B N 1
ATOM 4806 C CA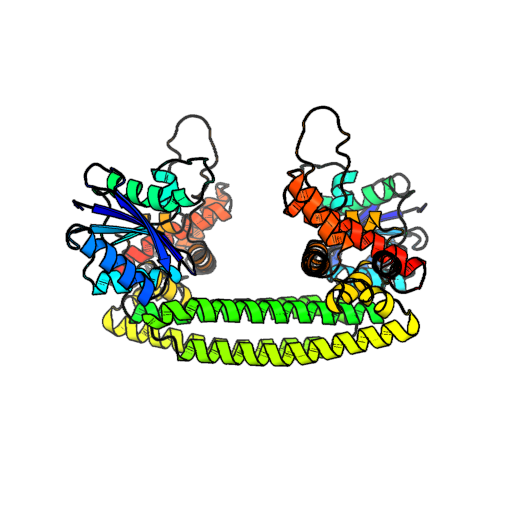 . VAL B 1 260 ? -10.617 16.859 -9.242 1 41.59 260 VAL B CA 1
ATOM 4807 C C . VAL B 1 260 ? -9.117 17.031 -9.023 1 41.59 260 VAL B C 1
ATOM 4809 O O . VAL B 1 260 ? -8.305 16.484 -9.773 1 41.59 260 VAL B O 1
ATOM 4812 N N . SER B 1 261 ? -8.68 18.172 -8.5 1 44.47 261 SER B N 1
ATOM 4813 C CA . SER B 1 261 ? -7.289 18.531 -8.25 1 44.47 261 SER B CA 1
ATOM 4814 C C . SER B 1 261 ? -6.496 17.344 -7.727 1 44.47 261 SER B C 1
ATOM 4816 O O . SER B 1 261 ? -6.992 16.578 -6.898 1 44.47 261 SER B O 1
ATOM 4818 N N . LYS B 1 262 ? -5.621 16.828 -8.406 1 49.09 262 LYS B N 1
ATOM 4819 C CA . LYS B 1 262 ? -4.66 15.781 -8.062 1 49.09 262 LYS B CA 1
ATOM 4820 C C . LYS B 1 262 ? -4.094 16 -6.66 1 49.09 262 LYS B C 1
ATOM 4822 O O . LYS B 1 262 ? -3.547 15.07 -6.059 1 49.09 262 LYS B O 1
ATOM 4827 N N . TRP B 1 263 ? -4.281 17.234 -6.078 1 50.22 263 TRP B N 1
ATOM 4828 C CA . TRP B 1 263 ? -3.652 17.531 -4.797 1 50.22 263 TRP B CA 1
ATOM 4829 C C . TRP B 1 263 ? -4.68 17.516 -3.668 1 50.22 263 TRP B C 1
ATOM 4831 O O . TRP B 1 263 ? -5.309 18.531 -3.373 1 50.22 263 TRP B O 1
ATOM 4841 N N . ARG B 1 264 ? -5.367 16.516 -3.424 1 63.16 264 ARG B N 1
ATOM 4842 C CA . ARG B 1 264 ? -6.426 16.328 -2.436 1 63.16 264 ARG B CA 1
ATOM 4843 C C . ARG B 1 264 ? -5.941 15.484 -1.265 1 63.16 264 ARG B C 1
ATOM 4845 O O . ARG B 1 264 ? -4.996 14.703 -1.406 1 63.16 264 ARG B O 1
ATOM 4852 N N . CYS B 1 265 ? -6.543 15.992 -0.098 1 76.94 265 CYS B N 1
ATOM 4853 C CA . CYS B 1 265 ? -6.32 15.125 1.053 1 76.94 265 CYS B CA 1
ATOM 4854 C C . CYS B 1 265 ? -7.086 13.812 0.901 1 76.94 265 CYS B C 1
ATOM 4856 O O . CYS B 1 265 ? -8.242 13.719 1.311 1 76.94 265 CYS B O 1
ATOM 4858 N N . VAL B 1 266 ? -6.348 12.914 0.451 1 81.25 266 VAL B N 1
ATOM 4859 C CA . VAL B 1 266 ? -6.953 11.633 0.105 1 81.25 266 VAL B CA 1
ATOM 4860 C C . VAL B 1 266 ? -7.488 10.953 1.365 1 81.25 266 VAL B C 1
ATOM 4862 O O . VAL B 1 266 ? -8.562 10.352 1.344 1 81.25 266 VAL B O 1
ATOM 4865 N N . ARG B 1 267 ? -6.84 11.156 2.436 1 86.94 267 ARG B N 1
ATOM 4866 C CA . ARG B 1 267 ? -7.234 10.5 3.682 1 86.94 267 ARG B CA 1
ATOM 4867 C C . ARG B 1 267 ? -8.609 10.984 4.137 1 86.94 267 ARG B C 1
ATOM 4869 O O . ARG B 1 267 ? -9.508 10.172 4.379 1 86.94 267 ARG B O 1
ATOM 4876 N N . LEU B 1 268 ? -8.727 12.234 4.277 1 89.75 268 LEU B N 1
ATOM 4877 C CA . LEU B 1 268 ? -9.992 12.789 4.754 1 89.75 268 LEU B CA 1
ATOM 4878 C C . LEU B 1 268 ? -11.117 12.5 3.768 1 89.75 268 LEU B C 1
ATOM 4880 O O . LEU B 1 268 ? -12.25 12.227 4.176 1 89.75 268 LEU B O 1
ATOM 4884 N N . LYS B 1 269 ? -10.828 12.562 2.51 1 89.62 269 LYS B N 1
ATOM 4885 C CA . LYS B 1 269 ? -11.828 12.234 1.498 1 89.62 269 LYS B CA 1
ATOM 4886 C C . LYS B 1 269 ? -12.336 10.805 1.67 1 89.62 269 LYS B C 1
ATOM 4888 O O . LYS B 1 269 ? -13.547 10.562 1.647 1 89.62 269 LYS B O 1
ATOM 4893 N N . THR B 1 270 ? -11.391 9.953 1.833 1 91.75 270 THR B N 1
ATOM 4894 C CA . THR B 1 270 ? -11.75 8.547 1.99 1 91.75 270 THR B CA 1
ATOM 4895 C C . THR B 1 270 ? -12.617 8.344 3.23 1 91.75 270 THR B C 1
ATOM 4897 O O . THR B 1 270 ? -13.602 7.609 3.193 1 91.75 270 THR B O 1
ATOM 4900 N N . LEU B 1 271 ? -12.25 8.93 4.25 1 93.62 271 LEU B N 1
ATOM 4901 C CA . LEU B 1 271 ? -13.008 8.82 5.492 1 93.62 271 LEU B CA 1
ATOM 4902 C C . LEU B 1 271 ? -14.414 9.383 5.324 1 93.62 271 LEU B C 1
ATOM 4904 O O . LEU B 1 271 ? -15.391 8.781 5.773 1 93.62 271 LEU B O 1
ATOM 4908 N N . LEU B 1 272 ? -14.477 10.531 4.695 1 94 272 LEU B N 1
ATOM 4909 C CA . LEU B 1 272 ? -15.766 11.164 4.484 1 94 272 LEU B CA 1
ATOM 4910 C C . LEU B 1 272 ? -16.641 10.32 3.57 1 94 272 LEU B C 1
ATOM 4912 O O . LEU B 1 272 ? -17.875 10.281 3.74 1 94 272 LEU B O 1
ATOM 4916 N N . LEU B 1 273 ? -16.062 9.656 2.635 1 92.81 273 LEU B N 1
ATOM 4917 C CA . LEU B 1 273 ? -16.828 8.758 1.769 1 92.81 273 LEU B CA 1
ATOM 4918 C C . LEU B 1 273 ? -17.484 7.645 2.58 1 92.81 273 LEU B C 1
ATOM 4920 O O . LEU B 1 273 ? -18.609 7.254 2.301 1 92.81 273 LEU B O 1
ATOM 4924 N N . HIS B 1 274 ? -16.766 7.207 3.533 1 92 274 HIS B N 1
ATOM 4925 C CA . HIS B 1 274 ? -17.359 6.223 4.43 1 92 274 HIS B CA 1
ATOM 4926 C C . HIS B 1 274 ? -18.531 6.816 5.199 1 92 274 HIS B C 1
ATOM 4928 O O . HIS B 1 274 ? -19.562 6.16 5.367 1 92 274 HIS B O 1
ATOM 4934 N N . GLY B 1 275 ? -18.312 7.957 5.648 1 91.31 275 GLY B N 1
ATOM 4935 C CA . GLY B 1 275 ? -19.391 8.648 6.34 1 91.31 275 GLY B CA 1
ATOM 4936 C C . GLY B 1 275 ? -20.609 8.859 5.469 1 91.31 275 GLY B C 1
ATOM 4937 O O . GLY B 1 275 ? -21.75 8.711 5.934 1 91.31 275 GLY B O 1
ATOM 4938 N N . VAL B 1 276 ? -20.359 9.141 4.254 1 90.75 276 VAL B N 1
ATOM 4939 C CA . VAL B 1 276 ? -21.438 9.391 3.293 1 90.75 276 VAL B CA 1
ATOM 4940 C C . VAL B 1 276 ? -22.266 8.125 3.096 1 90.75 276 VAL B C 1
ATOM 4942 O O . VAL B 1 276 ? -23.484 8.18 2.998 1 90.75 276 VAL B O 1
ATOM 4945 N N . HIS B 1 277 ? -21.578 7.035 3.035 1 90.81 277 HIS B N 1
ATOM 4946 C CA . HIS B 1 277 ? -22.297 5.77 2.891 1 90.81 277 HIS B CA 1
ATOM 4947 C C . HIS B 1 277 ? -23.297 5.562 4.023 1 90.81 277 HIS B C 1
ATOM 4949 O O . HIS B 1 277 ? -24.438 5.203 3.783 1 90.81 277 HIS B O 1
ATOM 4955 N N . SER B 1 278 ? -22.812 5.836 5.152 1 89.81 278 SER B N 1
ATOM 4956 C CA . SER B 1 278 ? -23.672 5.719 6.324 1 89.81 278 SER B CA 1
ATOM 4957 C C . SER B 1 278 ? -24.766 6.785 6.32 1 89.81 278 SER B C 1
ATOM 4959 O O . SER B 1 278 ? -25.922 6.508 6.66 1 89.81 278 SER B O 1
ATOM 4961 N N . ALA B 1 279 ? -24.422 7.98 5.93 1 89.5 279 ALA B N 1
ATOM 4962 C CA . ALA B 1 279 ? -25.359 9.094 5.918 1 89.5 279 ALA B CA 1
ATOM 4963 C C . ALA B 1 279 ? -26.484 8.852 4.918 1 89.5 279 ALA B C 1
ATOM 4965 O O . ALA B 1 279 ? -27.656 9.117 5.211 1 89.5 279 ALA B O 1
ATOM 4966 N N . ILE B 1 280 ? -26.156 8.344 3.791 1 90.25 280 ILE B N 1
ATOM 4967 C CA . ILE B 1 280 ? -27.141 8.055 2.764 1 90.25 280 ILE B CA 1
ATOM 4968 C C . ILE B 1 280 ? -28.109 6.98 3.27 1 90.25 280 ILE B C 1
ATOM 4970 O O . ILE B 1 280 ? -29.312 7.035 2.996 1 90.25 280 ILE B O 1
ATOM 4974 N N . GLN B 1 281 ? -27.594 6.113 4.016 1 89.62 281 GLN B N 1
ATOM 4975 C CA . GLN B 1 281 ? -28.406 5.016 4.523 1 89.62 281 GLN B CA 1
ATOM 4976 C C . GLN B 1 281 ? -29.359 5.492 5.625 1 89.62 281 GLN B C 1
ATOM 4978 O O . GLN B 1 281 ? -30.5 5.051 5.703 1 89.62 281 GLN B O 1
ATOM 4983 N N . TYR B 1 282 ? -28.906 6.477 6.426 1 87.25 282 TYR B N 1
ATOM 4984 C CA . TYR B 1 282 ? -29.656 6.762 7.645 1 87.25 282 TYR B CA 1
ATOM 4985 C C . TYR B 1 282 ? -30.281 8.148 7.582 1 87.25 282 TYR B C 1
ATOM 4987 O O . TYR B 1 282 ? -31.172 8.477 8.383 1 87.25 282 TYR B O 1
ATOM 4995 N N . ASP B 1 283 ? -29.859 9.023 6.734 1 87.94 283 ASP B N 1
ATOM 4996 C CA . ASP B 1 283 ? -30.422 10.359 6.57 1 87.94 283 ASP B CA 1
ATOM 4997 C C . ASP B 1 283 ? -31.359 10.414 5.363 1 87.94 283 ASP B C 1
ATOM 4999 O O . ASP B 1 283 ? -30.906 10.344 4.219 1 87.94 283 ASP B O 1
ATOM 5003 N N . PRO B 1 284 ? -32.594 10.609 5.625 1 87.94 284 PRO B N 1
ATOM 5004 C CA . PRO B 1 284 ? -33.562 10.578 4.531 1 87.94 284 PRO B CA 1
ATOM 5005 C C . PRO B 1 284 ? -33.312 11.68 3.496 1 87.94 284 PRO B C 1
ATOM 5007 O O . PRO B 1 284 ? -33.531 11.461 2.301 1 87.94 284 PRO B O 1
ATOM 5010 N N . GLU B 1 285 ? -32.906 12.812 3.959 1 88.56 285 GLU B N 1
ATOM 5011 C CA . GLU B 1 285 ? -32.688 13.922 3.035 1 88.56 285 GLU B CA 1
ATOM 5012 C C . GLU B 1 285 ? -31.531 13.625 2.084 1 88.56 285 GLU B C 1
ATOM 5014 O O . GLU B 1 285 ? -31.641 13.836 0.875 1 88.56 285 GLU B O 1
ATOM 5019 N N . LEU B 1 286 ? -30.531 13.109 2.639 1 90.88 286 LEU B N 1
ATOM 5020 C CA . LEU B 1 286 ? -29.359 12.805 1.817 1 90.88 286 LEU B CA 1
ATOM 5021 C C . LEU B 1 286 ? -29.625 11.609 0.914 1 90.88 286 LEU B C 1
ATOM 5023 O O . LEU B 1 286 ? -29.141 11.555 -0.218 1 90.88 286 LEU B O 1
ATOM 5027 N N . ARG B 1 287 ? -30.359 10.648 1.437 1 91.5 287 ARG B N 1
ATOM 5028 C CA . ARG B 1 287 ? -30.766 9.5 0.628 1 91.5 287 ARG B CA 1
ATOM 5029 C C . ARG B 1 287 ? -31.594 9.938 -0.578 1 91.5 287 ARG B C 1
ATOM 5031 O O . ARG B 1 287 ? -31.344 9.477 -1.697 1 91.5 287 ARG B O 1
ATOM 5038 N N . ALA B 1 288 ? -32.562 10.797 -0.285 1 91.75 288 ALA B N 1
ATOM 5039 C CA . ALA B 1 288 ? -33.438 11.305 -1.358 1 91.75 288 ALA B CA 1
ATOM 5040 C C . ALA B 1 288 ? -32.594 12.055 -2.4 1 91.75 288 ALA B C 1
ATOM 5042 O O . ALA B 1 288 ? -32.844 11.914 -3.604 1 91.75 288 ALA B O 1
ATOM 5043 N N . TYR B 1 289 ? -31.734 12.797 -1.902 1 91.44 289 TYR B N 1
ATOM 5044 C CA . TYR B 1 289 ? -30.875 13.539 -2.805 1 91.44 289 TYR B CA 1
ATOM 5045 C C . TYR B 1 289 ? -30.047 12.594 -3.67 1 91.44 289 TYR B C 1
ATOM 5047 O O . TYR B 1 289 ? -29.953 12.773 -4.887 1 91.44 289 TYR B O 1
ATOM 5055 N N . TYR B 1 290 ? -29.438 11.555 -3.088 1 92.38 290 TYR B N 1
ATOM 5056 C CA . TYR B 1 290 ? -28.594 10.586 -3.785 1 92.38 290 TYR B CA 1
ATOM 5057 C C . TYR B 1 290 ? -29.391 9.852 -4.855 1 92.38 290 TYR B C 1
ATOM 5059 O O . TYR B 1 290 ? -28.969 9.766 -6.008 1 92.38 290 TYR B O 1
ATOM 5067 N N . ASN B 1 291 ? -30.516 9.406 -4.469 1 93.31 291 ASN B N 1
ATOM 5068 C CA . ASN B 1 291 ? -31.359 8.648 -5.391 1 93.31 291 ASN B CA 1
ATOM 5069 C C . ASN B 1 291 ? -31.812 9.508 -6.562 1 93.31 291 ASN B C 1
ATOM 5071 O O . ASN B 1 291 ? -31.828 9.055 -7.707 1 93.31 291 ASN B O 1
ATOM 5075 N N . ARG B 1 292 ? -32.188 10.688 -6.227 1 93.81 292 ARG B N 1
ATOM 5076 C CA . ARG B 1 292 ? -32.656 11.609 -7.258 1 93.81 292 ARG B CA 1
ATOM 5077 C C . ARG B 1 292 ? -31.547 11.883 -8.281 1 93.81 292 ARG B C 1
ATOM 5079 O O . ARG B 1 292 ? -31.781 11.82 -9.492 1 93.81 292 ARG B O 1
ATOM 5086 N N . LYS B 1 293 ? -30.391 12.133 -7.789 1 93.06 293 LYS B N 1
ATOM 5087 C CA . LYS B 1 293 ? -29.281 12.461 -8.68 1 93.06 293 LYS B CA 1
ATOM 5088 C C . LYS B 1 293 ? -28.859 11.25 -9.5 1 93.06 293 LYS B C 1
ATOM 5090 O O . LYS B 1 293 ? -28.516 11.375 -10.672 1 93.06 293 LYS B O 1
ATOM 5095 N N . CYS B 1 294 ? -28.922 10.125 -8.898 1 92.12 294 CYS B N 1
ATOM 5096 C CA . CYS B 1 294 ? -28.609 8.906 -9.633 1 92.12 294 CYS B CA 1
ATOM 5097 C C . CYS B 1 294 ? -29.672 8.641 -10.703 1 92.12 294 CYS B C 1
ATOM 5099 O O . CYS B 1 294 ? -29.344 8.219 -11.812 1 92.12 294 CYS B O 1
ATOM 5101 N N . ALA B 1 295 ? -30.859 8.898 -10.391 1 93.06 295 ALA B N 1
ATOM 5102 C CA . ALA B 1 295 ? -31.953 8.727 -11.336 1 93.06 295 ALA B CA 1
ATOM 5103 C C . ALA B 1 295 ? -31.828 9.68 -12.523 1 93.06 295 ALA B C 1
ATOM 5105 O O . ALA B 1 295 ? -32.25 9.359 -13.633 1 93.06 295 ALA B O 1
ATOM 5106 N N . GLU B 1 296 ? -31.25 10.812 -12.289 1 93.88 296 GLU B N 1
ATOM 5107 C CA . GLU B 1 296 ? -31 11.797 -13.344 1 93.88 296 GLU B CA 1
ATOM 5108 C C . GLU B 1 296 ? -29.859 11.352 -14.258 1 93.88 296 GLU B C 1
ATOM 5110 O O . GLU B 1 296 ? -29.562 12.023 -15.25 1 93.88 296 GLU B O 1
ATOM 5115 N N . GLY B 1 297 ? -29.141 10.258 -13.859 1 91.19 297 GLY B N 1
ATOM 5116 C CA . GLY B 1 297 ? -28.125 9.688 -14.727 1 91.19 297 GLY B CA 1
ATOM 5117 C C . GLY B 1 297 ? -26.703 9.984 -14.266 1 91.19 297 GLY B C 1
ATOM 5118 O O . GLY B 1 297 ? -25.734 9.641 -14.945 1 91.19 297 GLY B O 1
ATOM 5119 N N . LYS B 1 298 ? -26.594 10.633 -13.195 1 89.38 298 LYS B N 1
ATOM 5120 C CA . LYS B 1 298 ? -25.266 10.969 -12.688 1 89.38 298 LYS B CA 1
ATOM 5121 C C . LYS B 1 298 ? -24.547 9.73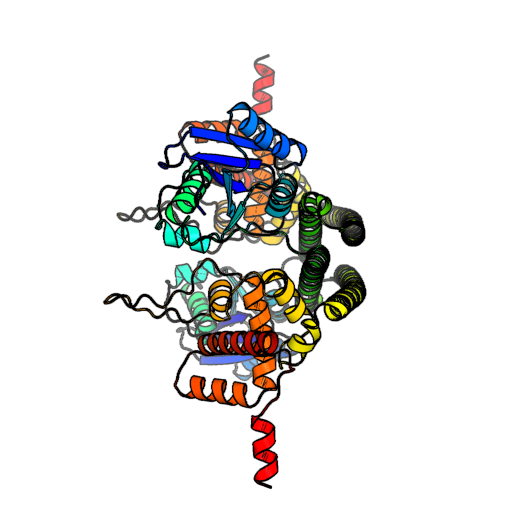4 -12.133 1 89.38 298 LYS B C 1
ATOM 5123 O O . LYS B 1 298 ? -25.188 8.867 -11.523 1 89.38 298 LYS B O 1
ATOM 5128 N N . HIS B 1 299 ? -23.312 9.703 -12.383 1 90.62 299 HIS B N 1
ATOM 5129 C CA . HIS B 1 299 ? -22.516 8.586 -11.883 1 90.62 299 HIS B CA 1
ATOM 5130 C C . HIS B 1 299 ? -22.531 8.539 -10.359 1 90.62 299 HIS B C 1
ATOM 5132 O O . HIS B 1 299 ? -22.375 9.562 -9.695 1 90.62 299 HIS B O 1
ATOM 5138 N N . PRO B 1 300 ? -22.656 7.379 -9.836 1 89.75 300 PRO B N 1
ATOM 5139 C CA . PRO B 1 300 ? -22.781 7.23 -8.383 1 89.75 300 PRO B CA 1
ATOM 5140 C C . PRO B 1 300 ? -21.609 7.824 -7.617 1 89.75 300 PRO B C 1
ATOM 5142 O O . PRO B 1 300 ? -21.797 8.422 -6.551 1 89.75 300 PRO B O 1
ATOM 5145 N N . GLN B 1 301 ? -20.484 7.676 -8.125 1 88.94 301 GLN B N 1
ATOM 5146 C CA . GLN B 1 301 ? -19.312 8.211 -7.445 1 88.94 301 GLN B CA 1
ATOM 5147 C C . GLN B 1 301 ? -19.344 9.734 -7.418 1 88.94 301 GLN B C 1
ATOM 5149 O O . GLN B 1 301 ? -18.938 10.352 -6.43 1 88.94 301 GLN B O 1
ATOM 5154 N N . SER B 1 302 ? -19.781 10.297 -8.5 1 87.94 302 SER B N 1
ATOM 5155 C CA . SER B 1 302 ? -19.922 11.742 -8.547 1 87.94 302 SER B CA 1
ATOM 5156 C C . SER B 1 302 ? -20.969 12.234 -7.547 1 87.94 302 SER B C 1
ATOM 5158 O O . SER B 1 302 ? -20.781 13.273 -6.91 1 87.94 302 SER B O 1
ATOM 5160 N N . VAL B 1 303 ? -22 11.5 -7.445 1 91.44 303 VAL B N 1
ATOM 5161 C CA . VAL B 1 303 ? -23.078 11.867 -6.52 1 91.44 303 VAL B CA 1
ATOM 5162 C C . VAL B 1 303 ? -22.578 11.758 -5.082 1 91.44 303 VAL B C 1
ATOM 5164 O O . VAL B 1 303 ? -22.875 12.609 -4.246 1 91.44 303 VAL B O 1
ATOM 5167 N N . ARG B 1 304 ? -21.781 10.773 -4.809 1 92.25 304 ARG B N 1
ATOM 5168 C CA . ARG B 1 304 ? -21.219 10.617 -3.473 1 92.25 304 ARG B CA 1
ATOM 5169 C C . ARG B 1 304 ? -20.312 11.797 -3.129 1 92.25 304 ARG B C 1
ATOM 5171 O O . ARG B 1 304 ? -20.281 12.258 -1.985 1 92.25 304 ARG B O 1
ATOM 5178 N N . ASN B 1 305 ? -19.625 12.258 -4.055 1 89.12 305 ASN B N 1
ATOM 5179 C CA . ASN B 1 305 ? -18.781 13.438 -3.846 1 89.12 305 ASN B CA 1
ATOM 5180 C C . ASN B 1 305 ? -19.609 14.672 -3.518 1 89.12 305 ASN B C 1
ATOM 5182 O O . ASN B 1 305 ? -19.234 15.484 -2.676 1 89.12 305 ASN B O 1
ATOM 5186 N N . ALA B 1 306 ? -20.688 14.82 -4.238 1 91 306 ALA B N 1
ATOM 5187 C CA . ALA B 1 306 ? -21.594 15.93 -3.961 1 91 306 ALA B CA 1
ATOM 5188 C C . ALA B 1 306 ? -22.156 15.836 -2.549 1 91 306 ALA B C 1
ATOM 5190 O O . ALA B 1 306 ? -22.344 16.844 -1.878 1 91 306 ALA B O 1
ATOM 5191 N N . VAL B 1 307 ? -22.438 14.641 -2.162 1 92.25 307 VAL B N 1
ATOM 5192 C CA . VAL B 1 307 ? -22.969 14.43 -0.818 1 92.25 307 VAL B CA 1
ATOM 5193 C C . VAL B 1 307 ? -21.906 14.781 0.217 1 92.25 307 VAL B C 1
ATOM 5195 O O . VAL B 1 307 ? -22.219 15.312 1.285 1 92.25 307 VAL B O 1
ATOM 5198 N N . ILE B 1 308 ? -20.641 14.492 -0.072 1 93.06 308 ILE B N 1
ATOM 5199 C CA . ILE B 1 308 ? -19.547 14.891 0.808 1 93.06 308 ILE B CA 1
ATOM 5200 C C . ILE B 1 308 ? -19.562 16.406 1.002 1 93.06 308 ILE B C 1
ATOM 5202 O O . ILE B 1 308 ? -19.438 16.891 2.127 1 93.06 308 ILE B O 1
ATOM 5206 N N . CYS B 1 309 ? -19.75 17.125 -0.03 1 91.25 309 CYS B N 1
ATOM 5207 C CA . CYS B 1 309 ? -19.812 18.578 0.042 1 91.25 309 CYS B CA 1
ATOM 5208 C C . CYS B 1 309 ? -20.969 19.047 0.92 1 91.25 309 CYS B C 1
ATOM 5210 O O . CYS B 1 309 ? -20.797 19.922 1.764 1 91.25 309 CYS B O 1
ATOM 5212 N N . LYS B 1 310 ? -22.047 18.453 0.694 1 91.25 310 LYS B N 1
ATOM 5213 C CA . LYS B 1 310 ? -23.219 18.797 1.506 1 91.25 310 LYS B CA 1
ATOM 5214 C C . LYS B 1 310 ? -22.953 18.531 2.984 1 91.25 310 LYS B C 1
ATOM 5216 O O . LYS B 1 310 ? -23.375 19.297 3.848 1 91.25 310 LYS B O 1
ATOM 5221 N N . LEU B 1 311 ? -22.328 17.438 3.219 1 92.5 311 LEU B N 1
ATOM 5222 C CA . LEU B 1 311 ? -22 17.078 4.594 1 92.5 311 LEU B CA 1
ATOM 5223 C C . LEU B 1 311 ? -21.047 18.109 5.203 1 92.5 311 LEU B C 1
ATOM 5225 O O . LEU B 1 311 ? -21.219 18.5 6.363 1 92.5 311 LEU B O 1
ATOM 5229 N N . LEU B 1 312 ? -20.078 18.562 4.457 1 93.94 312 LEU B N 1
ATOM 5230 C CA . LEU B 1 312 ? -19.125 19.578 4.938 1 93.94 312 LEU B CA 1
ATOM 5231 C C . LEU B 1 312 ? -19.844 20.891 5.246 1 93.94 312 LEU B C 1
ATOM 5233 O O . LEU B 1 312 ? -19.531 21.547 6.238 1 93.94 312 LEU B O 1
ATOM 5237 N N . TYR B 1 313 ? -20.797 21.219 4.43 1 92.31 313 TYR B N 1
ATOM 5238 C CA . TYR B 1 313 ? -21.578 22.422 4.691 1 92.31 313 TYR B CA 1
ATOM 5239 C C . TYR B 1 313 ? -22.391 22.266 5.969 1 92.31 313 TYR B C 1
ATOM 5241 O O . TYR B 1 313 ? -22.5 23.219 6.758 1 92.31 313 TYR B O 1
ATOM 5249 N N . ARG B 1 314 ? -22.906 21.109 6.113 1 92 314 ARG B N 1
ATOM 5250 C CA . ARG B 1 314 ? -23.656 20.844 7.344 1 92 314 ARG B CA 1
ATOM 5251 C C . ARG B 1 314 ? -22.734 20.938 8.562 1 92 314 ARG B C 1
ATOM 5253 O O . ARG B 1 314 ? -23.125 21.469 9.602 1 92 314 ARG B O 1
ATOM 5260 N N . ILE B 1 315 ? -21.578 20.438 8.461 1 95 315 ILE B N 1
ATOM 5261 C CA . ILE B 1 315 ? -20.594 20.438 9.539 1 95 315 ILE B CA 1
ATOM 5262 C C . ILE B 1 315 ? -20.266 21.875 9.945 1 95 315 ILE B C 1
ATOM 5264 O O . ILE B 1 315 ? -20.312 22.219 11.125 1 95 315 ILE B O 1
ATOM 5268 N N . TYR B 1 316 ? -20 22.672 8.992 1 94.62 316 TYR B N 1
ATOM 5269 C CA . TYR B 1 316 ? -19.656 24.047 9.297 1 94.62 316 TYR B CA 1
ATOM 5270 C C . TYR B 1 316 ? -20.859 24.812 9.852 1 94.62 316 TYR B C 1
ATOM 5272 O O . TYR B 1 316 ? -20.719 25.672 10.719 1 94.62 316 TYR B O 1
ATOM 5280 N N . ALA B 1 317 ? -22.016 24.469 9.344 1 93.19 317 ALA B N 1
ATOM 5281 C CA . ALA B 1 317 ? -23.234 25.109 9.852 1 93.19 317 ALA B CA 1
ATOM 5282 C C . ALA B 1 317 ? -23.422 24.797 11.336 1 93.19 317 ALA B C 1
ATOM 5284 O O . ALA B 1 317 ? -23.719 25.688 12.133 1 93.19 317 ALA B O 1
ATOM 5285 N N . VAL B 1 318 ? -23.25 23.578 11.633 1 93.75 318 VAL B N 1
ATOM 5286 C CA . VAL B 1 318 ? -23.438 23.109 13 1 93.75 318 VAL B CA 1
ATOM 5287 C C . VAL B 1 318 ? -22.391 23.734 13.914 1 93.75 318 VAL B C 1
ATOM 5289 O O . VAL B 1 318 ? -22.703 24.172 15.023 1 93.75 318 VAL B O 1
ATOM 5292 N N . ILE B 1 319 ? -21.141 23.812 13.5 1 94.56 319 ILE B N 1
ATOM 5293 C CA . ILE B 1 319 ? -20.047 24.344 14.289 1 94.56 319 ILE B CA 1
ATOM 5294 C C . ILE B 1 319 ? -20.234 25.844 14.492 1 94.56 319 ILE B C 1
ATOM 5296 O O . ILE B 1 319 ? -20.047 26.359 15.594 1 94.56 319 ILE B O 1
ATOM 5300 N N . ASN B 1 320 ? -20.641 26.516 13.461 1 91.62 320 ASN B N 1
ATOM 5301 C CA . ASN B 1 320 ? -20.828 27.953 13.539 1 91.62 320 ASN B CA 1
ATOM 5302 C C . ASN B 1 320 ? -22.016 28.328 14.43 1 91.62 320 ASN B C 1
ATOM 5304 O O . ASN B 1 320 ? -21.938 29.297 15.188 1 91.62 320 ASN B O 1
ATOM 5308 N N . ARG B 1 321 ? -23.031 27.547 14.312 1 91.19 321 ARG B N 1
ATOM 5309 C CA . ARG B 1 321 ? -24.234 27.797 15.094 1 91.19 321 ARG B CA 1
ATOM 5310 C C . ARG B 1 321 ? -24.047 27.406 16.547 1 91.19 321 ARG B C 1
ATOM 5312 O O . ARG B 1 321 ? -24.656 27.984 17.453 1 91.19 321 ARG B O 1
ATOM 5319 N N . GLY B 1 322 ? -23.297 26.375 16.766 1 91.62 322 GLY B N 1
ATOM 5320 C CA . GLY B 1 322 ? -23.016 25.906 18.109 1 91.62 322 GLY B CA 1
ATOM 5321 C C . GLY B 1 322 ? -24.094 25 18.656 1 91.62 322 GLY B C 1
ATOM 5322 O O . GLY B 1 322 ? -24.188 24.797 19.875 1 91.62 322 GLY B O 1
ATOM 5323 N N . THR B 1 323 ? -25.047 24.594 17.781 1 89.75 323 THR B N 1
ATOM 5324 C CA . THR B 1 323 ? -26.109 23.688 18.188 1 89.75 323 THR B CA 1
ATOM 5325 C C . THR B 1 323 ? -26.094 22.422 17.344 1 89.75 323 THR B C 1
ATOM 5327 O O . THR B 1 323 ? -25.672 22.438 16.172 1 89.75 323 THR B O 1
ATOM 5330 N N . PRO B 1 324 ? -26.5 21.359 17.922 1 88.12 324 PRO B N 1
ATOM 5331 C CA . PRO B 1 324 ? -26.484 20.078 17.219 1 88.12 324 PRO B CA 1
ATOM 5332 C C . PRO B 1 324 ? -27.359 20.062 15.969 1 88.12 324 PRO B C 1
ATOM 5334 O O . PRO B 1 324 ? -28.266 20.906 15.836 1 88.12 324 PRO B O 1
ATOM 5337 N N . TYR B 1 325 ? -27 19.188 15.172 1 85.44 325 TYR B N 1
ATOM 5338 C CA . TYR B 1 325 ? -27.766 19.016 13.945 1 85.44 325 TYR B CA 1
ATOM 5339 C C . TYR B 1 325 ? -29.203 18.594 14.258 1 85.44 325 TYR B C 1
ATOM 5341 O O . TYR B 1 325 ? -29.422 17.734 15.102 1 85.44 325 TYR B O 1
ATOM 5349 N N . VAL B 1 326 ? -30.172 19.344 13.75 1 75.75 326 VAL B N 1
ATOM 5350 C CA . VAL B 1 326 ? -31.594 19.031 13.922 1 75.75 326 VAL B CA 1
ATOM 5351 C C . VAL B 1 326 ? -32.188 18.641 12.578 1 75.75 326 VAL B C 1
ATOM 5353 O O . VAL B 1 326 ? -32.062 19.359 11.586 1 75.75 326 VAL B O 1
ATOM 5356 N N . ASN B 1 327 ? -32.531 17.375 12.492 1 66 327 ASN B N 1
ATOM 5357 C CA . ASN B 1 327 ? -33.188 16.922 11.273 1 66 327 ASN B CA 1
ATOM 5358 C C . ASN B 1 327 ? -34.562 17.578 11.094 1 66 327 ASN B C 1
ATOM 5360 O O . ASN B 1 327 ? -35.469 17.312 11.867 1 66 327 ASN B O 1
ATOM 5364 N N . ILE B 1 328 ? -34.656 18.688 10.5 1 52.69 328 ILE B N 1
ATOM 5365 C CA . ILE B 1 328 ? -35.938 19.359 10.344 1 52.69 328 ILE B CA 1
ATOM 5366 C C . ILE B 1 328 ? -36.875 18.469 9.531 1 52.69 328 ILE B C 1
ATOM 5368 O O . ILE B 1 328 ? -38.094 18.547 9.68 1 52.69 328 ILE B O 1
ATOM 5372 N N . CYS B 1 329 ? -36.406 17.75 8.633 1 49.34 329 CYS B N 1
ATOM 5373 C CA . CYS B 1 329 ? -37.375 16.984 7.84 1 49.34 329 CYS B CA 1
ATOM 5374 C C . CYS B 1 329 ? -38.094 15.984 8.711 1 49.34 329 CYS B C 1
ATOM 5376 O O . CYS B 1 329 ? -39.094 15.398 8.273 1 49.34 329 CYS B O 1
ATOM 5378 N N . GLN B 1 330 ? -37.594 15.539 9.773 1 44.03 330 GLN B N 1
ATOM 5379 C CA . GLN B 1 330 ? -38.438 14.648 10.57 1 44.03 330 GLN B CA 1
ATOM 5380 C C . GLN B 1 330 ? -39.625 15.398 11.172 1 44.03 330 GLN B C 1
ATOM 5382 O O . GLN B 1 330 ? -40.656 14.805 11.453 1 44.03 330 GLN B O 1
ATOM 5387 N N . TYR B 1 331 ? -39.531 16.688 11.531 1 38.31 331 TYR B N 1
ATOM 5388 C CA . TYR B 1 331 ? -40.719 17.344 12.07 1 38.31 331 TYR B CA 1
ATOM 5389 C C . TYR B 1 331 ? -41.812 17.438 11.023 1 38.31 331 TYR B C 1
ATOM 5391 O O . TYR B 1 331 ? -43 17.609 11.359 1 38.31 331 TYR B O 1
ATOM 5399 N N . GLU B 1 332 ? -41.531 17.547 9.828 1 37.34 332 GLU B N 1
ATOM 5400 C CA . GLU B 1 332 ? -42.688 17.641 8.938 1 37.34 332 GLU B CA 1
ATOM 5401 C C . GLU B 1 332 ? -43.438 16.312 8.875 1 37.34 332 GLU B C 1
ATOM 5403 O O . GLU B 1 332 ? -44.625 16.281 8.539 1 37.34 332 GLU B O 1
ATOM 5408 N N . THR B 1 333 ? -42.844 15.227 9.102 1 36.06 333 THR B N 1
ATOM 5409 C CA . THR B 1 333 ? -43.656 14.031 9.055 1 36.06 333 THR B CA 1
ATOM 5410 C C . THR B 1 333 ? -44.531 13.922 10.305 1 36.06 333 THR B C 1
ATOM 5412 O O . THR B 1 333 ? -45.438 13.102 10.359 1 36.06 333 THR B O 1
ATOM 5415 N N . ILE B 1 334 ? -44.219 14.625 11.406 1 34.31 334 ILE B N 1
ATOM 5416 C CA . ILE B 1 334 ? -45.156 14.539 12.516 1 34.31 334 ILE B CA 1
ATOM 5417 C C . ILE B 1 334 ? -46.375 15.414 12.219 1 34.31 334 ILE B C 1
ATOM 5419 O O . ILE B 1 334 ? -47.5 15.109 12.656 1 34.31 334 ILE B O 1
ATOM 5423 N N . LYS B 1 335 ? -46.344 16.594 11.609 1 33.72 335 LYS B N 1
ATOM 5424 C CA . LYS B 1 335 ? -47.594 17.359 11.445 1 33.72 335 LYS B CA 1
ATOM 5425 C C . LYS B 1 335 ? -48.531 16.688 10.469 1 33.72 335 LYS B C 1
ATOM 5427 O O . LYS B 1 335 ? -49.688 17.078 10.352 1 33.72 335 LYS B O 1
ATOM 5432 N N . ILE B 1 336 ? -48 15.992 9.531 1 29.03 336 ILE B N 1
ATOM 5433 C CA . ILE B 1 336 ? -49 15.484 8.594 1 29.03 336 ILE B CA 1
ATOM 5434 C C . ILE B 1 336 ? -49.625 14.211 9.148 1 29.03 336 ILE B C 1
ATOM 5436 O O . ILE B 1 336 ? -50.469 13.578 8.484 1 29.03 336 ILE B O 1
ATOM 5440 N N . VAL B 1 337 ? -49.219 13.922 10.492 1 22.84 337 VAL B N 1
ATOM 5441 C CA . VAL B 1 337 ? -50.219 12.992 11.031 1 22.84 337 VAL B CA 1
ATOM 5442 C C . VAL B 1 337 ? -51.312 13.773 11.773 1 22.84 337 VAL B C 1
ATOM 5444 O O . VAL B 1 337 ? -51 14.664 12.57 1 22.84 337 VAL B O 1
#

Foldseek 3Di:
DQAQKFKFWEWDQFKIWMWIAGLVRHTDDTDMFTLDPVGLVVVVVVCVVVVGDQARYEYEYECPDPSCLSVQVVCVVVVHWYAYDFPLVLCVVVDPDPDPDDSVRRSSRRVVCSVCVVPTDTDHHFDPLLVVLVVLLVVLVVLVVLLVVLVVVLVVVVVVVVPDPCPVVNVVSVVSNVVSVVVSVVSVVVSVVSLVVVCVVQVLQVQQCLQQLRDSSLSSVCCNVCSNVVNDPALQVVLLQQQLHQPPPPDPDDCPDPPRRPRHPPVSNVSLLSSLVRCLVPPVVLVVQQVVVVVVPDDNVNSSSVSSSVSSRSSRVSSVVVHHDDNVVVVVVVVVD/DQAQKFKFWEWDQFKIWMWIAGLVRHTDDTDMFTLDPVGLVVVVVVCVVVVGDQARYEYEYECPDPSCLSVQVVCVVVVHWYAYDFPLVLCVVVDPDPDPDPSVRRSSRRVSCSVCVVPTDTDHHFDPLLVVLVVLLVVLVVLVVLLVVLVVVLVVVVVVVVPDPCPVVNVVSVVSNVVSVVVSVVSVVVSVVSLVVVCVVQVLQVQQCLQQLRDSSLSSVVCNVCSNVVNDPALQVVLLQQQLHQPPPPDPDDCPDSPRRPRHPPVSNVSLLSSLVRCLVPPVVLVVQQVVVVVVPDDNVNSSSVSSSVSSRSSRVSSVVVHHDDNVVVVVVVVVD

Radius of gyration: 30.29 Å; Cα contacts (8 Å, |Δi|>4): 921; chains: 2; bounding box: 101×78×65 Å

Solvent-accessible surface area (backbone atoms only — not comparable to full-atom values): 36115 Å² total; per-residue (Å²): 88,92,48,53,30,26,27,2,36,34,80,43,81,62,34,31,36,36,21,37,21,38,71,85,65,44,83,74,47,75,52,74,38,44,58,42,74,69,28,49,53,49,53,53,48,51,38,49,72,71,66,49,57,55,84,32,32,36,37,26,33,53,69,58,69,53,61,40,49,46,54,51,49,54,32,52,76,66,61,32,48,34,29,71,40,53,62,41,58,53,40,65,70,72,43,84,68,78,76,81,64,70,83,45,51,12,48,48,34,17,50,49,46,57,75,40,20,83,72,56,64,77,54,75,81,65,53,68,67,44,46,36,49,44,52,52,52,55,50,47,51,51,46,51,51,54,33,49,52,39,52,51,50,53,57,48,41,59,49,35,46,73,77,33,84,41,62,71,58,49,51,53,44,48,52,52,34,52,53,40,52,54,50,46,53,54,49,52,52,50,52,52,50,52,47,51,58,50,22,75,76,67,47,54,51,63,36,43,51,47,34,77,38,34,46,71,68,53,44,50,51,50,36,44,76,23,50,71,62,66,70,44,93,48,38,65,56,50,22,45,44,37,38,37,49,82,64,80,70,65,73,82,82,81,78,62,70,76,68,60,61,89,51,35,42,57,66,62,36,53,48,44,51,53,19,42,57,47,16,38,73,72,32,68,70,52,27,51,51,49,52,52,45,41,72,74,66,46,53,64,69,60,50,52,31,50,49,42,37,52,49,40,43,49,50,45,50,25,64,72,70,70,44,58,56,72,74,62,73,61,57,60,60,57,70,78,98,88,92,48,54,28,26,27,2,37,35,82,44,83,61,35,32,36,36,20,36,20,38,71,85,65,46,79,72,49,75,53,75,37,45,58,42,74,68,28,50,51,49,53,53,49,50,39,50,73,72,66,49,57,56,83,31,31,38,37,26,34,52,68,59,71,52,62,41,50,46,56,51,50,53,32,52,75,64,61,31,49,35,31,71,38,55,63,40,58,52,43,66,70,72,44,84,69,80,75,80,63,70,85,44,53,12,48,49,35,16,51,50,47,59,73,40,20,84,72,56,65,78,53,73,82,67,53,69,67,44,46,37,49,44,52,52,53,54,51,48,50,52,45,50,50,53,33,48,53,40,51,51,48,51,57,48,40,59,49,36,46,73,78,33,82,43,62,71,57,49,50,53,43,48,50,51,34,52,52,40,51,53,50,47,53,53,49,51,51,51,52,51,50,51,47,51,57,51,21,74,76,68,47,55,52,63,34,44,51,46,34,78,38,33,47,71,67,52,43,51,50,48,36,44,75,23,50,70,62,67,72,45,94,45,39,65,57,49,22,46,45,38,39,36,50,82,61,79,69,65,73,84,82,81,79,62,72,76,68,58,61,90,52,35,40,59,64,62,36,52,50,43,51,53,20,42,55,46,17,38,74,72,33,67,69,52,27,52,50,48,52,52,46,41,71,74,65,47,54,64,68,61,50,51,32,49,48,42,37,52,49,40,43,49,50,45,49,24,62,73,69,69,45,58,58,70,71,60,73,61,57,57,62,56,67,78,98

pLDDT: mean 84.55, std 16.89, range [22.84, 98.06]